Protein 9JT3 (pdb70)

Nearest PDB structures (foldseek):
  8stb-assembly2_A  TM=9.927E-01  e=3.692E-46  Streptomyces sp.
  8stb-assembly1_B  TM=9.778E-01  e=1.631E-45  Streptomyces sp.
  8epy-assembly1_A  TM=8.719E-01  e=6.332E-34  Streptomyces sp.
  3oxh-assembly1_A  TM=8.863E-01  e=4.080E-23  Mycobacterium tuberculosis
  2r6u-assembly2_B  TM=7.752E-01  e=1.319E-06  Rhodococcus jostii RHA1

B-factor: mean 39.26, std 12.51, range [21.03, 89.47]

Solvent-accessible surface area: 18782 Å² total; per-residue (Å²): 100,60,60,2,41,1,34,78,0,34,0,61,4,74,89,55,39,56,8,16,122,14,1,33,68,22,11,46,4,84,112,103,64,122,22,44,2,83,28,158,63,101,97,10,0,13,0,7,42,6,50,80,102,52,19,43,24,48,1,3,12,26,4,32,0,6,12,106,71,0,75,55,9,14,67,30,0,79,154,63,51,15,50,31,75,15,5,36,24,96,51,158,88,100,4,56,18,0,41,0,4,7,50,55,53,22,70,4,2,0,44,28,54,155,103,12,103,16,91,0,0,6,12,26,0,1,0,1,0,53,33,32,83,80,0,0,66,3,0,75,44,33,19,28,86,111,13,32,131,86,205,9,14,28,57,110,20,43,151,109,24,28,52,7,12,5,0,0,0,37,3,101,86,78,9,19,78,40,0,76,177,79,46,6,64,64,80,46,125,37,125,13,134,57,18,40,0,0,0,0,23,5,72,48,28,4,8,0,1,0,0,4,97,102,60,62,2,39,1,43,72,0,28,0,56,8,72,84,44,44,53,8,34,139,18,0,39,66,20,12,38,3,109,100,108,105,114,21,36,0,106,17,121,83,120,102,11,0,9,0,2,66,25,38,177,30,44,17,26,26,39,2,2,10,31,5,42,0,6,12,108,54,0,65,65,10,15,63,30,0,77,150,62,49,16,42,38,17,32,31,36,81,78,54,153,83,110,0,60,30,1,32,0,3,6,46,58,51,22,134,5,3,0,42,47,47,106,195,118,25,115,21,71,0,2,5,17,23,0,2,0,2,1,67,41,28,77,75,0,0,57,2,0,101,44,34,26,35,85,106,15,28,136,88,124,6,12,33,44,150,24,45,152,110,34,38,36,1,10,9,0,0,0,57,2,94,85,73,14,16,87,42,1,79,170,69,49,6,64,64,79,72,126,34,119,14,126,80,22,43,0,0,0,1,23,5,77,52,27,11,20,0,2,0,8,4,100

InterPro domains:
  IPR004360 Glyoxalase/fosfomycin resistance/dioxygenase domain [PF00903] (15-122)
  IPR029068 Glyoxalase/Bleomycin resistance protein/Dihydroxybiphenyl dioxygenase [G3DSA:3.10.180.10] (8-130)
  IPR029068 Glyoxalase/Bleomycin resistance protein/Dihydroxybiphenyl dioxygenase [G3DSA:3.10.180.10] (138-241)
  IPR029068 Glyoxalase/Bleomycin resistance protein/Dihydroxybiphenyl dioxygenase [SSF54593] (14-132)
  IPR037523 Vicinal oxygen chelate (VOC), core domain [PS51819] (12-127)
  IPR052164 Anthracycline and Secondary Metabolite Biosynthesis Protein [PTHR33993] (8-130)

Structure (mmCIF, N/CA/C/O backbone):
data_9JT3
#
_entry.id   9JT3
#
_cell.length_a   75.883
_cell.length_b   75.883
_cell.length_c   166.115
_cell.angle_alpha   90.00
_cell.angle_beta   90.00
_cell.angle_gamma   90.00
#
_symmetry.space_group_name_H-M   'P 43 21 2'
#
loop_
_entity.id
_entity.type
_entity.pdbx_description
1 polymer Glyoxalase
2 non-polymer GLYCEROL
3 water water
#
loop_
_atom_site.group_PDB
_atom_site.id
_atom_site.type_symbol
_atom_site.label_atom_id
_atom_site.label_alt_id
_atom_site.label_comp_id
_atom_site.label_asym_id
_atom_site.label_entity_id
_atom_site.label_seq_id
_atom_site.pdbx_PDB_ins_code
_atom_site.Cartn_x
_atom_site.Cartn_y
_atom_site.Cartn_z
_atom_site.occupancy
_atom_site.B_iso_or_equiv
_atom_site.auth_seq_id
_atom_site.auth_comp_id
_atom_site.auth_asym_id
_atom_site.auth_atom_id
_atom_site.pdbx_PDB_model_num
ATOM 1 N N . PRO A 1 28 ? 13.244 -22.799 -22.632 1.00 59.23 8 PRO A N 1
ATOM 2 C CA . PRO A 1 28 ? 14.262 -22.897 -23.687 1.00 57.80 8 PRO A CA 1
ATOM 3 C C . PRO A 1 28 ? 14.855 -24.301 -23.829 1.00 51.23 8 PRO A C 1
ATOM 4 O O . PRO A 1 28 ? 14.399 -25.220 -23.160 1.00 54.08 8 PRO A O 1
ATOM 8 N N . ALA A 1 29 ? 15.847 -24.456 -24.708 1.00 53.95 9 ALA A N 1
ATOM 9 C CA . ALA A 1 29 ? 16.499 -25.733 -24.958 1.00 52.78 9 ALA A CA 1
ATOM 10 C C . ALA A 1 29 ? 17.446 -26.098 -23.811 1.00 47.98 9 ALA A C 1
ATOM 11 O O . ALA A 1 29 ? 17.987 -25.217 -23.139 1.00 41.73 9 ALA A O 1
ATOM 13 N N . PRO A 1 30 ? 17.647 -27.392 -23.556 1.00 48.26 10 PRO A N 1
ATOM 14 C CA . PRO A 1 30 ? 18.557 -27.790 -22.476 1.00 43.05 10 PRO A CA 1
ATOM 15 C C . PRO A 1 30 ? 19.970 -27.282 -22.721 1.00 39.84 10 PRO A C 1
ATOM 16 O O . PRO A 1 30 ? 20.501 -27.373 -23.828 1.00 41.58 10 PRO A O 1
ATOM 20 N N . GLY A 1 31 ? 20.578 -26.733 -21.675 1.00 34.59 11 GLY A N 1
ATOM 21 C CA . GLY A 1 31 ? 21.897 -26.145 -21.805 1.00 35.80 11 GLY A CA 1
ATOM 22 C C . GLY A 1 31 ? 21.910 -24.692 -22.234 1.00 34.23 11 GLY A C 1
ATOM 23 O O . GLY A 1 31 ? 22.994 -24.099 -22.325 1.00 35.05 11 GLY A O 1
ATOM 24 N N . GLU A 1 32 ? 20.742 -24.089 -22.485 1.00 35.96 12 GLU A N 1
ATOM 25 C CA . GLU A 1 32 ? 20.700 -22.692 -22.922 1.00 36.19 12 GLU A CA 1
ATOM 26 C C . GLU A 1 32 ? 20.983 -21.770 -21.739 1.00 32.13 12 GLU A C 1
ATOM 27 O O . GLU A 1 32 ? 20.362 -21.928 -20.681 1.00 31.14 12 GLU A O 1
ATOM 33 N N . PRO A 1 33 ? 21.922 -20.828 -21.860 1.00 33.92 13 PRO A N 1
ATOM 34 C CA . PRO A 1 33 ? 22.089 -19.823 -20.801 1.00 34.61 13 PRO A CA 1
ATOM 35 C C . PRO A 1 33 ? 20.769 -19.105 -20.557 1.00 33.80 13 PRO A C 1
ATOM 36 O O . PRO A 1 33 ? 20.101 -18.663 -21.494 1.00 36.70 13 PRO A O 1
ATOM 40 N N . THR A 1 34 ? 20.393 -18.988 -19.289 1.00 33.91 14 THR A N 1
ATOM 41 C CA . THR A 1 34 ? 19.027 -18.589 -18.987 1.00 35.30 14 THR A CA 1
ATOM 42 C C . THR A 1 34 ? 18.940 -17.492 -17.930 1.00 35.18 14 THR A C 1
ATOM 43 O O . THR A 1 34 ? 17.989 -16.707 -17.944 1.00 36.20 14 THR A O 1
ATOM 47 N N . TRP A 1 35 ? 19.919 -17.399 -17.030 1.00 35.30 15 TRP A N 1
ATOM 48 C CA . TRP A 1 35 ? 19.886 -16.372 -15.992 1.00 35.68 15 TRP A CA 1
ATOM 49 C C . TRP A 1 35 ? 21.275 -16.228 -15.372 1.00 35.40 15 TRP A C 1
ATOM 50 O O . TRP A 1 35 ? 22.032 -17.194 -15.302 1.00 32.45 15 TRP A O 1
ATOM 61 N N . VAL A 1 36 ? 21.602 -15.010 -14.924 1.00 35.31 16 VAL A N 1
ATOM 62 C CA . VAL A 1 36 ? 22.829 -14.756 -14.176 1.00 32.12 16 VAL A CA 1
ATOM 63 C C . VAL A 1 36 ? 22.509 -13.870 -12.981 1.00 35.57 16 VAL A C 1
ATOM 64 O O . VAL A 1 36 ? 21.616 -13.019 -13.033 1.00 34.46 16 VAL A O 1
ATOM 68 N N . ASP A 1 37 ? 23.246 -14.073 -11.893 1.00 33.36 17 ASP A N 1
ATOM 69 C CA . ASP A 1 37 ? 23.098 -13.195 -10.747 1.00 36.58 17 ASP A CA 1
ATOM 70 C C . ASP A 1 37 ? 24.443 -13.014 -10.056 1.00 36.36 17 ASP A C 1
ATOM 71 O O . ASP A 1 37 ? 25.326 -13.878 -10.124 1.00 33.76 17 ASP A O 1
ATOM 76 N N . LEU A 1 38 ? 24.574 -11.877 -9.382 1.00 31.93 18 LEU A N 1
ATOM 77 C CA . LEU A 1 38 ? 25.813 -11.461 -8.746 1.00 32.45 18 LEU A CA 1
ATOM 78 C C . LEU A 1 38 ? 25.608 -11.387 -7.245 1.00 35.69 18 LEU A C 1
ATOM 79 O O . LEU A 1 38 ? 24.690 -10.715 -6.772 1.00 35.36 18 LEU A O 1
ATOM 84 N N . LEU A 1 39 ? 26.473 -12.062 -6.509 1.00 36.76 19 LEU A N 1
ATOM 85 C CA . LEU A 1 39 ? 26.564 -11.946 -5.061 1.00 41.21 19 LEU A CA 1
ATOM 86 C C . LEU A 1 39 ? 27.825 -11.159 -4.736 1.00 45.25 19 LEU A C 1
ATOM 87 O O . LEU A 1 39 ? 28.921 -11.564 -5.131 1.00 42.40 19 LEU A O 1
ATOM 92 N N . THR A 1 40 ? 27.675 -10.040 -4.030 1.00 45.38 20 THR A N 1
ATOM 93 C CA . THR A 1 40 ? 28.810 -9.166 -3.769 1.00 50.51 20 THR A CA 1
ATOM 94 C C . THR A 1 40 ? 28.678 -8.544 -2.389 1.00 55.27 20 THR A C 1
ATOM 95 O O . THR A 1 40 ? 27.558 -8.255 -1.946 1.00 54.90 20 THR A O 1
ATOM 99 N N . PRO A 1 41 ? 29.799 -8.317 -1.688 1.00 57.93 21 PRO A N 1
ATOM 100 C CA . PRO A 1 41 ? 29.720 -7.689 -0.360 1.00 58.66 21 PRO A CA 1
ATOM 101 C C . PRO A 1 41 ? 29.407 -6.206 -0.407 1.00 60.86 21 PRO A C 1
ATOM 102 O O . PRO A 1 41 ? 28.958 -5.653 0.605 1.00 64.65 21 PRO A O 1
ATOM 106 N N . ASP A 1 42 ? 29.627 -5.538 -1.534 1.00 58.04 22 ASP A N 1
ATOM 107 C CA . ASP A 1 42 ? 29.340 -4.112 -1.650 1.00 58.59 22 ASP A CA 1
ATOM 108 C C . ASP A 1 42 ? 28.330 -3.929 -2.768 1.00 56.57 22 ASP A C 1
ATOM 109 O O . ASP A 1 42 ? 28.685 -3.571 -3.894 1.00 53.81 22 ASP A O 1
ATOM 114 N N . ARG A 1 43 ? 27.059 -4.169 -2.445 1.00 57.47 23 ARG A N 1
ATOM 115 C CA . ARG A 1 43 ? 26.017 -4.094 -3.452 1.00 53.55 23 ARG A CA 1
ATOM 116 C C . ARG A 1 43 ? 26.030 -2.727 -4.115 1.00 54.10 23 ARG A C 1
ATOM 117 O O . ARG A 1 43 ? 26.383 -2.626 -5.291 1.00 55.20 23 ARG A O 1
ATOM 125 N N . GLY A 1 44 ? 25.667 -1.677 -3.375 1.00 56.90 24 GLY A N 1
ATOM 126 C CA . GLY A 1 44 ? 25.592 -0.323 -3.902 1.00 56.29 24 GLY A CA 1
ATOM 127 C C . GLY A 1 44 ? 26.706 0.074 -4.858 1.00 55.54 24 GLY A C 1
ATOM 128 O O . GLY A 1 44 ? 26.437 0.637 -5.923 1.00 54.22 24 GLY A O 1
ATOM 129 N N . ALA A 1 45 ? 27.957 -0.229 -4.490 1.00 53.82 25 ALA A N 1
ATOM 130 C CA . ALA A 1 45 ? 29.091 0.031 -5.376 1.00 53.85 25 ALA A CA 1
ATOM 131 C C . ALA A 1 45 ? 28.946 -0.703 -6.703 1.00 53.20 25 ALA A C 1
ATOM 132 O O . ALA A 1 45 ? 29.258 -0.148 -7.768 1.00 49.74 25 ALA A O 1
ATOM 134 N N . ALA A 1 46 ? 28.481 -1.959 -6.658 1.00 50.09 26 ALA A N 1
ATOM 135 C CA . ALA A 1 46 ? 28.275 -2.717 -7.887 1.00 47.17 26 ALA A CA 1
ATOM 136 C C . ALA A 1 46 ? 27.192 -2.087 -8.753 1.00 46.00 26 ALA A C 1
ATOM 137 O O . ALA A 1 46 ? 27.330 -2.037 -9.980 1.00 43.35 26 ALA A O 1
ATOM 139 N N . LEU A 1 47 ? 26.105 -1.598 -8.137 1.00 49.72 27 LEU A N 1
ATOM 140 C CA . LEU A 1 47 ? 25.039 -0.963 -8.914 1.00 48.39 27 LEU A CA 1
ATOM 141 C C . LEU A 1 47 ? 25.541 0.275 -9.652 1.00 47.84 27 LEU A C 1
ATOM 142 O O . LEU A 1 47 ? 25.179 0.496 -10.815 1.00 46.51 27 LEU A O 1
ATOM 147 N N . GLN A 1 48 ? 26.383 1.088 -9.008 1.00 49.52 28 GLN A N 1
ATOM 148 C CA . GLN A 1 48 ? 26.966 2.235 -9.707 1.00 52.98 28 GLN A CA 1
ATOM 149 C C . GLN A 1 48 ? 27.804 1.782 -10.894 1.00 47.24 28 GLN A C 1
ATOM 150 O O . GLN A 1 48 ? 27.679 2.322 -12.001 1.00 47.81 28 GLN A O 1
ATOM 156 N N . PHE A 1 49 ? 28.671 0.791 -10.674 1.00 46.07 29 PHE A N 1
ATOM 157 C CA . PHE A 1 49 ? 29.589 0.336 -11.714 1.00 41.37 29 PHE A CA 1
ATOM 158 C C . PHE A 1 49 ? 28.831 -0.155 -12.940 1.00 42.07 29 PHE A C 1
ATOM 159 O O . PHE A 1 49 ? 29.031 0.346 -14.053 1.00 39.88 29 PHE A O 1
ATOM 167 N N . TYR A 1 50 ? 27.936 -1.133 -12.751 1.00 40.02 30 TYR A N 1
ATOM 168 C CA . TYR A 1 50 ? 27.243 -1.731 -13.885 1.00 38.60 30 TYR A CA 1
ATOM 169 C C . TYR A 1 50 ? 26.269 -0.751 -14.534 1.00 41.50 30 TYR A C 1
ATOM 170 O O . TYR A 1 50 ? 26.081 -0.776 -15.756 1.00 40.40 30 TYR A O 1
ATOM 179 N N . SER A 1 51 ? 25.638 0.120 -13.747 1.00 43.07 31 SER A N 1
ATOM 180 C CA . SER A 1 51 ? 24.805 1.150 -14.358 1.00 45.60 31 SER A CA 1
ATOM 181 C C . SER A 1 51 ? 25.656 2.107 -15.187 1.00 43.55 31 SER A C 1
ATOM 182 O O . SER A 1 51 ? 25.286 2.470 -16.309 1.00 44.70 31 SER A O 1
ATOM 185 N N . ALA A 1 52 ? 26.809 2.520 -14.651 1.00 45.75 32 ALA A N 1
ATOM 186 C CA . ALA A 1 52 ? 27.742 3.335 -15.431 1.00 46.08 32 ALA A CA 1
ATOM 187 C C . ALA A 1 52 ? 28.155 2.619 -16.709 1.00 45.04 32 ALA A C 1
ATOM 188 O O . ALA A 1 52 ? 28.147 3.201 -17.799 1.00 44.24 32 ALA A O 1
ATOM 190 N N . LEU A 1 53 ? 28.503 1.338 -16.595 1.00 41.81 33 LEU A N 1
ATOM 191 C CA . LEU A 1 53 ? 29.081 0.637 -17.732 1.00 40.45 33 LEU A CA 1
ATOM 192 C C . LEU A 1 53 ? 28.016 0.173 -18.721 1.00 39.29 33 LEU A C 1
ATOM 193 O O . LEU A 1 53 ? 28.224 0.246 -19.936 1.00 38.99 33 LEU A O 1
ATOM 198 N N . PHE A 1 54 ? 26.870 -0.305 -18.230 1.00 37.82 34 PHE A N 1
ATOM 199 C CA . PHE A 1 54 ? 25.877 -0.916 -19.104 1.00 40.17 34 PHE A CA 1
ATOM 200 C C . PHE A 1 54 ? 24.588 -0.121 -19.249 1.00 41.51 34 PHE A C 1
ATOM 201 O O . PHE A 1 54 ? 23.848 -0.360 -20.210 1.00 38.59 34 PHE A O 1
ATOM 209 N N . GLY A 1 55 ? 24.295 0.796 -18.329 1.00 40.75 35 GLY A N 1
ATOM 210 C CA . GLY A 1 55 ? 23.049 1.526 -18.360 1.00 45.70 35 GLY A CA 1
ATOM 211 C C . GLY A 1 55 ? 21.922 0.908 -17.553 1.00 47.92 35 GLY A C 1
ATOM 212 O O . GLY A 1 55 ? 20.849 1.518 -17.447 1.00 49.29 35 GLY A O 1
ATOM 213 N N . TRP A 1 56 ? 22.130 -0.266 -16.967 1.00 46.20 36 TRP A N 1
ATOM 214 C CA . TRP A 1 56 ? 21.079 -0.929 -16.204 1.00 47.64 36 TRP A CA 1
ATOM 215 C C . TRP A 1 56 ? 20.399 0.035 -15.242 1.00 51.81 36 TRP A C 1
ATOM 216 O O . TRP A 1 56 ? 21.061 0.712 -14.447 1.00 53.02 36 TRP A O 1
ATOM 227 N N . GLU A 1 57 ? 19.078 0.127 -15.337 1.00 48.85 37 GLU A N 1
ATOM 228 C CA . GLU A 1 57 ? 18.308 0.851 -14.339 1.00 53.19 37 GLU A CA 1
ATOM 229 C C . GLU A 1 57 ? 17.978 -0.096 -13.189 1.00 53.55 37 GLU A C 1
ATOM 230 O O . GLU A 1 57 ? 17.725 -1.287 -13.399 1.00 53.95 37 GLU A O 1
ATOM 236 N N . PHE A 1 58 ? 18.044 0.425 -11.970 1.00 54.99 38 PHE A N 1
ATOM 237 C CA . PHE A 1 58 ? 17.588 -0.307 -10.794 1.00 55.89 38 PHE A CA 1
ATOM 238 C C . PHE A 1 58 ? 16.658 0.612 -9.993 1.00 60.18 38 PHE A C 1
ATOM 239 O O . PHE A 1 58 ? 16.231 0.291 -8.881 1.00 58.96 38 PHE A O 1
ATOM 247 N N . SER A 1 66 ? 15.450 -5.225 0.135 1.00 82.84 46 SER A N 1
ATOM 248 C CA . SER A 1 66 ? 15.490 -6.682 0.082 1.00 80.43 46 SER A CA 1
ATOM 249 C C . SER A 1 66 ? 16.952 -7.127 -0.013 1.00 76.35 46 SER A C 1
ATOM 250 O O . SER A 1 66 ? 17.841 -6.278 -0.127 1.00 73.70 46 SER A O 1
ATOM 253 N N . PRO A 1 67 ? 17.214 -8.438 0.063 1.00 76.84 47 PRO A N 1
ATOM 254 C CA . PRO A 1 67 ? 18.596 -8.904 -0.142 1.00 75.26 47 PRO A CA 1
ATOM 255 C C . PRO A 1 67 ? 19.166 -8.545 -1.507 1.00 71.37 47 PRO A C 1
ATOM 256 O O . PRO A 1 67 ? 20.375 -8.295 -1.611 1.00 70.13 47 PRO A O 1
ATOM 260 N N . TYR A 1 68 ? 18.339 -8.496 -2.549 1.00 71.06 48 TYR A N 1
ATOM 261 C CA . TYR A 1 68 ? 18.810 -8.342 -3.917 1.00 64.11 48 TYR A CA 1
ATOM 262 C C . TYR A 1 68 ? 18.276 -7.054 -4.536 1.00 60.85 48 TYR A C 1
ATOM 263 O O . TYR A 1 68 ? 17.359 -6.415 -4.015 1.00 62.83 48 TYR A O 1
ATOM 272 N N . THR A 1 69 ? 18.858 -6.688 -5.677 1.00 55.67 49 THR A N 1
ATOM 273 C CA . THR A 1 69 ? 18.341 -5.622 -6.520 1.00 53.14 49 THR A CA 1
ATOM 274 C C . THR A 1 69 ? 18.177 -6.155 -7.932 1.00 51.79 49 THR A C 1
ATOM 275 O O . THR A 1 69 ? 19.104 -6.760 -8.482 1.00 49.29 49 THR A O 1
ATOM 279 N N . MET A 1 70 ? 17.009 -5.924 -8.516 1.00 49.70 50 MET A N 1
ATOM 280 C CA . MET A 1 70 ? 16.784 -6.287 -9.903 1.00 47.97 50 MET A CA 1
ATOM 281 C C . MET A 1 70 ? 17.324 -5.207 -10.830 1.00 50.48 50 MET A C 1
ATOM 282 O O . MET A 1 70 ? 17.156 -4.010 -10.582 1.00 50.75 50 MET A O 1
ATOM 287 N N . CYS A 1 71 ? 18.013 -5.639 -11.884 1.00 48.48 51 CYS A N 1
ATOM 288 C CA . CYS A 1 71 ? 18.591 -4.746 -12.877 1.00 45.39 51 CYS A CA 1
ATOM 289 C C . CYS A 1 71 ? 17.793 -4.858 -14.164 1.00 45.18 51 CYS A C 1
ATOM 290 O O . CYS A 1 71 ? 17.558 -5.968 -14.656 1.00 44.41 51 CYS A O 1
ATOM 293 N N . ARG A 1 72 ? 17.381 -3.715 -14.703 1.00 42.09 52 ARG A N 1
ATOM 294 C CA . ARG A 1 72 ? 16.544 -3.685 -15.888 1.00 44.04 52 ARG A CA 1
ATOM 295 C C . ARG A 1 72 ? 17.186 -2.856 -16.989 1.00 43.85 52 ARG A C 1
ATOM 296 O O . ARG A 1 72 ? 17.971 -1.941 -16.731 1.00 45.38 52 ARG A O 1
ATOM 304 N N . LEU A 1 73 ? 16.837 -3.195 -18.223 1.00 43.15 53 LEU A N 1
ATOM 305 C CA . LEU A 1 73 ? 17.240 -2.442 -19.399 1.00 45.00 53 LEU A CA 1
ATOM 306 C C . LEU A 1 73 ? 16.143 -2.601 -20.434 1.00 45.82 53 LEU A C 1
ATOM 307 O O . LEU A 1 73 ? 15.735 -3.732 -20.715 1.00 45.48 53 LEU A O 1
ATOM 312 N N . ARG A 1 74 ? 15.655 -1.479 -20.978 1.00 44.52 54 ARG A N 1
ATOM 313 C CA . ARG A 1 74 ? 14.533 -1.506 -21.914 1.00 44.99 54 ARG A CA 1
ATOM 314 C C . ARG A 1 74 ? 13.285 -2.097 -21.269 1.00 42.91 54 ARG A C 1
ATOM 315 O O . ARG A 1 74 ? 12.488 -2.767 -21.934 1.00 43.36 54 ARG A O 1
ATOM 323 N N . GLY A 1 75 ? 13.119 -1.879 -19.966 1.00 41.46 55 GLY A N 1
ATOM 324 C CA . GLY A 1 75 ? 11.972 -2.411 -19.262 1.00 44.55 55 GLY A CA 1
ATOM 325 C C . GLY A 1 75 ? 11.953 -3.913 -19.062 1.00 47.35 55 GLY A C 1
ATOM 326 O O . GLY A 1 75 ? 10.915 -4.453 -18.665 1.00 50.03 55 GLY A O 1
ATOM 327 N N . ARG A 1 76 ? 13.055 -4.610 -19.320 1.00 44.98 56 ARG A N 1
ATOM 328 C CA . ARG A 1 76 ? 13.153 -6.046 -19.085 1.00 46.00 56 ARG A CA 1
ATOM 329 C C . ARG A 1 76 ? 14.227 -6.320 -18.046 1.00 43.86 56 ARG A C 1
ATOM 330 O O . ARG A 1 76 ? 15.230 -5.607 -17.962 1.00 41.96 56 ARG A O 1
ATOM 338 N N . GLU A 1 77 ? 14.018 -7.362 -17.257 1.00 44.56 57 GLU A N 1
ATOM 339 C CA . GLU A 1 77 ? 14.985 -7.719 -16.235 1.00 44.54 57 GLU A CA 1
ATOM 340 C C . GLU A 1 77 ? 16.165 -8.442 -16.875 1.00 42.40 57 GLU A C 1
ATOM 341 O O . GLU A 1 77 ? 15.980 -9.374 -17.665 1.00 42.40 57 GLU A O 1
ATOM 347 N N . VAL A 1 78 ? 17.374 -7.983 -16.563 1.00 40.25 58 VAL A N 1
ATOM 348 C CA . VAL A 1 78 ? 18.592 -8.572 -17.102 1.00 36.26 58 VAL A CA 1
ATOM 349 C C . VAL A 1 78 ? 19.206 -9.570 -16.135 1.00 36.34 58 VAL A C 1
ATOM 350 O O . VAL A 1 78 ? 19.682 -10.621 -16.555 1.00 35.62 58 VAL A O 1
ATOM 354 N N . CYS A 1 79 ? 19.225 -9.241 -14.850 1.00 34.24 59 CYS A N 1
ATOM 355 C CA . CYS A 1 79 ? 19.971 -10.003 -13.858 1.00 36.01 59 CYS A CA 1
ATOM 356 C C . CYS A 1 79 ? 19.604 -9.438 -12.496 1.00 37.55 59 CYS A C 1
ATOM 357 O O . CYS A 1 79 ? 18.823 -8.491 -12.389 1.00 38.04 59 CYS A O 1
ATOM 360 N N . SER A 1 80 ? 20.197 -10.008 -11.458 1.00 37.12 60 SER A N 1
ATOM 361 C CA . SER A 1 80 ? 19.997 -9.552 -10.093 1.00 39.87 60 SER A CA 1
ATOM 362 C C . SER A 1 80 ? 21.343 -9.427 -9.394 1.00 40.24 60 SER A C 1
ATOM 363 O O . SER A 1 80 ? 22.298 -10.147 -9.704 1.00 37.97 60 SER A O 1
ATOM 366 N N . ILE A 1 81 ? 21.402 -8.504 -8.441 1.00 40.65 61 ILE A N 1
ATOM 367 C CA . ILE A 1 81 ? 22.580 -8.264 -7.615 1.00 42.55 61 ILE A CA 1
ATOM 368 C C . ILE A 1 81 ? 22.145 -8.337 -6.158 1.00 48.47 61 ILE A C 1
ATOM 369 O O . ILE A 1 81 ? 21.266 -7.578 -5.734 1.00 50.68 61 ILE A O 1
ATOM 374 N N . GLY A 1 82 ? 22.751 -9.255 -5.397 1.00 46.94 62 GLY A N 1
ATOM 375 C CA . GLY A 1 82 ? 22.389 -9.481 -4.017 1.00 51.37 62 GLY A CA 1
ATOM 376 C C . GLY A 1 82 ? 23.578 -9.274 -3.092 1.00 53.60 62 GLY A C 1
ATOM 377 O O . GLY A 1 82 ? 24.735 -9.176 -3.526 1.00 51.23 62 GLY A O 1
ATOM 378 N N . ASP A 1 83 ? 23.276 -9.228 -1.800 1.00 55.44 63 ASP A N 1
ATOM 379 C CA . ASP A 1 83 ? 24.252 -8.883 -0.778 1.00 59.40 63 ASP A CA 1
ATOM 380 C C . ASP A 1 83 ? 24.911 -10.153 -0.252 1.00 61.62 63 ASP A C 1
ATOM 381 O O . ASP A 1 83 ? 24.220 -11.066 0.216 1.00 59.81 63 ASP A O 1
ATOM 386 N N . LEU A 1 84 ? 26.249 -10.197 -0.319 1.00 59.90 64 LEU A N 1
ATOM 387 C CA . LEU A 1 84 ? 26.993 -11.392 0.080 1.00 60.38 64 LEU A CA 1
ATOM 388 C C . LEU A 1 84 ? 26.827 -11.674 1.570 1.00 67.44 64 LEU A C 1
ATOM 389 O O . LEU A 1 84 ? 26.581 -12.818 1.974 1.00 67.29 64 LEU A O 1
ATOM 394 N N . GLY A 1 85 ? 26.952 -10.640 2.401 1.00 67.63 65 GLY A N 1
ATOM 395 C CA . GLY A 1 85 ? 26.829 -10.803 3.838 1.00 69.13 65 GLY A CA 1
ATOM 396 C C . GLY A 1 85 ? 25.408 -10.781 4.374 1.00 68.13 65 GLY A C 1
ATOM 397 O O . GLY A 1 85 ? 25.197 -10.505 5.560 1.00 68.10 65 GLY A O 1
ATOM 398 N N . GLU A 1 86 ? 24.422 -11.063 3.518 1.00 66.51 66 GLU A N 1
ATOM 399 C CA . GLU A 1 86 ? 23.038 -11.129 3.988 1.00 67.56 66 GLU A CA 1
ATOM 400 C C . GLU A 1 86 ? 22.824 -12.295 4.947 1.00 65.15 66 GLU A C 1
ATOM 401 O O . GLU A 1 86 ? 22.007 -12.197 5.870 1.00 64.45 66 GLU A O 1
ATOM 407 N N . ASN A 1 87 ? 23.546 -13.389 4.758 1.00 65.82 67 ASN A N 1
ATOM 408 C CA . ASN A 1 87 ? 23.434 -14.593 5.568 1.00 58.31 67 ASN A CA 1
ATOM 409 C C . ASN A 1 87 ? 24.821 -15.030 6.002 1.00 54.48 67 ASN A C 1
ATOM 410 O O . ASN A 1 87 ? 25.827 -14.512 5.507 1.00 55.42 67 ASN A O 1
ATOM 415 N N . PRO A 1 88 ? 24.922 -15.978 6.954 1.00 50.96 68 PRO A N 1
ATOM 416 C CA . PRO A 1 88 ? 26.251 -16.433 7.379 1.00 47.36 68 PRO A CA 1
ATOM 417 C C . PRO A 1 88 ? 26.799 -17.541 6.505 1.00 52.02 68 PRO A C 1
ATOM 418 O O . PRO A 1 88 ? 26.421 -17.686 5.336 1.00 47.79 68 PRO A O 1
ATOM 422 N N . GLY A 1 89 ? 27.673 -18.350 7.107 1.00 50.78 69 GLY A N 1
ATOM 423 C CA . GLY A 1 89 ? 28.229 -19.522 6.476 1.00 35.10 69 GLY A CA 1
ATOM 424 C C . GLY A 1 89 ? 29.168 -19.163 5.360 1.00 41.06 69 GLY A C 1
ATOM 425 O O . GLY A 1 89 ? 29.222 -18.007 4.904 1.00 43.97 69 GLY A O 1
ATOM 426 N N . PRO A 1 90 ? 29.944 -20.148 4.904 1.00 37.37 70 PRO A N 1
ATOM 427 C CA . PRO A 1 90 ? 30.881 -19.897 3.801 1.00 38.60 70 PRO A CA 1
ATOM 428 C C . PRO A 1 90 ? 30.113 -19.656 2.512 1.00 40.75 70 PRO A C 1
ATOM 429 O O . PRO A 1 90 ? 29.093 -20.299 2.253 1.00 39.95 70 PRO A O 1
ATOM 433 N N . ALA A 1 91 ? 30.585 -18.696 1.720 1.00 40.07 71 ALA A N 1
ATOM 434 C CA . ALA A 1 91 ? 29.867 -18.333 0.506 1.00 42.24 71 ALA A CA 1
ATOM 435 C C . ALA A 1 91 ? 30.834 -17.782 -0.532 1.00 41.87 71 ALA A C 1
ATOM 436 O O . ALA A 1 91 ? 31.705 -16.967 -0.211 1.00 40.22 71 ALA A O 1
ATOM 438 N N . LEU A 1 92 ? 30.671 -18.239 -1.771 1.00 40.30 72 LEU A N 1
ATOM 439 C CA . LEU A 1 92 ? 31.445 -17.768 -2.911 1.00 44.49 72 LEU A CA 1
ATOM 440 C C . LEU A 1 92 ? 30.642 -16.694 -3.633 1.00 46.29 72 LEU A C 1
ATOM 441 O O . LEU A 1 92 ? 29.544 -16.969 -4.128 1.00 45.77 72 LEU A O 1
ATOM 446 N N . GLY A 1 93 ? 31.178 -15.476 -3.683 1.00 44.83 73 GLY A N 1
ATOM 447 C CA . GLY A 1 93 ? 30.553 -14.397 -4.418 1.00 45.85 73 GLY A CA 1
ATOM 448 C C . GLY A 1 93 ? 30.853 -14.479 -5.905 1.00 45.62 73 GLY A C 1
ATOM 449 O O . GLY A 1 93 ? 31.317 -15.494 -6.427 1.00 46.03 73 GLY A O 1
ATOM 450 N N . GLY A 1 94 ? 30.579 -13.376 -6.596 1.00 39.57 74 GLY A N 1
ATOM 451 C CA . GLY A 1 94 ? 30.784 -13.338 -8.029 1.00 38.00 74 GLY A CA 1
ATOM 452 C C . GLY A 1 94 ? 29.529 -13.662 -8.814 1.00 34.03 74 GLY A C 1
ATOM 453 O O . GLY A 1 94 ? 28.424 -13.816 -8.273 1.00 34.21 74 GLY A O 1
ATOM 454 N N . TRP A 1 95 ? 29.712 -13.752 -10.134 1.00 28.77 75 TRP A N 1
ATOM 455 C CA . TRP A 1 95 ? 28.620 -14.013 -11.069 1.00 31.35 75 TRP A CA 1
ATOM 456 C C . TRP A 1 95 ? 28.349 -15.514 -11.183 1.00 33.03 75 TRP A C 1
ATOM 457 O O . TRP A 1 95 ? 29.272 -16.302 -11.428 1.00 28.22 75 TRP A O 1
ATOM 468 N N . SER A 1 96 ? 27.087 -15.903 -11.008 1.00 32.18 76 SER A N 1
ATOM 469 C CA . SER A 1 96 ? 26.642 -17.286 -11.155 1.00 33.62 76 SER A CA 1
ATOM 470 C C . SER A 1 96 ? 25.863 -17.415 -12.453 1.00 31.35 76 SER A C 1
ATOM 471 O O . SER A 1 96 ? 24.957 -16.622 -12.709 1.00 33.71 76 SER A O 1
ATOM 474 N N . SER A 1 97 ? 26.186 -18.420 -13.254 1.00 28.35 77 SER A N 1
ATOM 475 C CA . SER A 1 97 ? 25.458 -18.655 -14.495 1.00 30.61 77 SER A CA 1
ATOM 476 C C . SER A 1 97 ? 24.511 -19.834 -14.321 1.00 31.64 77 SER A C 1
ATOM 477 O O . SER A 1 97 ? 24.864 -20.831 -13.686 1.00 31.36 77 SER A O 1
ATOM 480 N N . TYR A 1 98 ? 23.304 -19.706 -14.881 1.00 28.96 78 TYR A N 1
ATOM 481 C CA . TYR A 1 98 ? 22.282 -20.746 -14.837 1.00 31.04 78 TYR A CA 1
ATOM 482 C C . TYR A 1 98 ? 21.963 -21.219 -16.248 1.00 33.02 78 TYR A C 1
ATOM 483 O O . TYR A 1 98 ? 21.569 -20.413 -17.101 1.00 32.04 78 TYR A O 1
ATOM 492 N N . LEU A 1 99 ? 22.086 -22.528 -16.474 1.00 28.87 79 LEU A N 1
ATOM 493 C CA . LEU A 1 99 ? 21.711 -23.156 -17.732 1.00 28.19 79 LEU A CA 1
ATOM 494 C C . LEU A 1 99 ? 20.405 -23.926 -17.550 1.00 31.12 79 LEU A C 1
ATOM 495 O O . LEU A 1 99 ? 20.112 -24.451 -16.468 1.00 29.31 79 LEU A O 1
ATOM 500 N N . SER A 1 100 ? 19.617 -23.983 -18.618 1.00 29.12 80 SER A N 1
ATOM 501 C CA . SER A 1 100 ? 18.290 -24.580 -18.548 1.00 33.49 80 SER A CA 1
ATOM 502 C C . SER A 1 100 ? 18.391 -26.099 -18.565 1.00 33.36 80 SER A C 1
ATOM 503 O O . SER A 1 100 ? 19.251 -26.667 -19.244 1.00 30.70 80 SER A O 1
ATOM 506 N N . VAL A 1 101 ? 17.520 -26.761 -17.794 1.00 36.06 81 VAL A N 1
ATOM 507 C CA . VAL A 1 101 ? 17.365 -28.211 -17.864 1.00 34.15 81 VAL A CA 1
ATOM 508 C C . VAL A 1 101 ? 15.878 -28.521 -17.826 1.00 38.49 81 VAL A C 1
ATOM 509 O O . VAL A 1 101 ? 15.096 -27.827 -17.164 1.00 34.68 81 VAL A O 1
ATOM 513 N N . ASP A 1 102 ? 15.484 -29.579 -18.535 1.00 38.45 82 ASP A N 1
ATOM 514 C CA . ASP A 1 102 ? 14.066 -29.948 -18.521 1.00 43.43 82 ASP A CA 1
ATOM 515 C C . ASP A 1 102 ? 13.659 -30.593 -17.201 1.00 42.19 82 ASP A C 1
ATOM 516 O O . ASP A 1 102 ? 12.484 -30.515 -16.814 1.00 42.11 82 ASP A O 1
ATOM 521 N N . ASP A 1 103 ? 14.605 -31.212 -16.489 1.00 39.05 83 ASP A N 1
ATOM 522 C CA . ASP A 1 103 ? 14.281 -32.009 -15.305 1.00 39.70 83 ASP A CA 1
ATOM 523 C C . ASP A 1 103 ? 15.437 -31.896 -14.318 1.00 36.11 83 ASP A C 1
ATOM 524 O O . ASP A 1 103 ? 16.471 -32.540 -14.502 1.00 35.36 83 ASP A O 1
ATOM 529 N N . ALA A 1 104 ? 15.250 -31.100 -13.262 1.00 36.08 84 ALA A N 1
ATOM 530 C CA . ALA A 1 104 ? 16.318 -30.902 -12.287 1.00 35.05 84 ALA A CA 1
ATOM 531 C C . ALA A 1 104 ? 16.662 -32.197 -11.557 1.00 35.29 84 ALA A C 1
ATOM 532 O O . ALA A 1 104 ? 17.839 -32.462 -11.280 1.00 32.51 84 ALA A O 1
ATOM 534 N N . ASP A 1 105 ? 15.653 -33.012 -11.224 1.00 38.01 85 ASP A N 1
ATOM 535 C CA . ASP A 1 105 ? 15.926 -34.262 -10.514 1.00 37.53 85 ASP A CA 1
ATOM 536 C C . ASP A 1 105 ? 16.749 -35.220 -11.369 1.00 36.98 85 ASP A C 1
ATOM 537 O O . ASP A 1 105 ? 17.675 -35.873 -10.862 1.00 38.32 85 ASP A O 1
ATOM 542 N N . ALA A 1 106 ? 16.411 -35.335 -12.660 1.00 33.30 86 ALA A N 1
ATOM 543 C CA . ALA A 1 106 ? 17.172 -36.191 -13.568 1.00 35.19 86 ALA A CA 1
ATOM 544 C C . ALA A 1 106 ? 18.606 -35.690 -13.741 1.00 33.92 86 ALA A C 1
ATOM 545 O O . ALA A 1 106 ? 19.554 -36.481 -13.753 1.00 33.32 86 ALA A O 1
ATOM 547 N N . ALA A 1 107 ? 18.781 -34.376 -13.904 1.00 33.02 87 ALA A N 1
ATOM 548 C CA . ALA A 1 107 ? 20.124 -33.810 -13.995 1.00 31.60 87 ALA A CA 1
ATOM 549 C C . ALA A 1 107 ? 20.930 -34.133 -12.747 1.00 31.52 87 ALA A C 1
ATOM 550 O O . ALA A 1 107 ? 22.097 -34.537 -12.831 1.00 34.49 87 ALA A O 1
ATOM 552 N N . ALA A 1 108 ? 20.315 -33.965 -11.573 1.00 30.74 88 ALA A N 1
ATOM 553 C CA . ALA A 1 108 ? 21.004 -34.263 -10.323 1.00 32.98 88 ALA A CA 1
ATOM 554 C C . ALA A 1 108 ? 21.484 -35.712 -10.284 1.00 35.13 88 ALA A C 1
ATOM 555 O O . ALA A 1 108 ? 22.573 -36.002 -9.772 1.00 35.75 88 ALA A O 1
ATOM 557 N N . ALA A 1 109 ? 20.688 -36.641 -10.821 1.00 39.12 89 ALA A N 1
ATOM 558 C CA . ALA A 1 109 ? 21.134 -38.027 -10.872 1.00 39.56 89 ALA A CA 1
ATOM 559 C C . ALA A 1 109 ? 22.260 -38.208 -11.884 1.00 38.80 89 ALA A C 1
ATOM 560 O O . ALA A 1 109 ? 23.145 -39.048 -11.684 1.00 41.95 89 ALA A O 1
ATOM 562 N N . ALA A 1 110 ? 22.253 -37.420 -12.961 1.00 34.27 90 ALA A N 1
ATOM 563 C CA . ALA A 1 110 ? 23.245 -37.571 -14.018 1.00 34.97 90 ALA A CA 1
ATOM 564 C C . ALA A 1 110 ? 24.615 -37.034 -13.609 1.00 34.70 90 ALA A C 1
ATOM 565 O O . ALA A 1 110 ? 25.642 -37.561 -14.051 1.00 32.23 90 ALA A O 1
ATOM 567 N N . VAL A 1 111 ? 24.650 -35.995 -12.776 1.00 30.41 91 VAL A N 1
ATOM 568 C CA . VAL A 1 111 ? 25.908 -35.284 -12.522 1.00 30.65 91 VAL A CA 1
ATOM 569 C C . VAL A 1 111 ? 26.991 -36.200 -11.951 1.00 32.80 91 VAL A C 1
ATOM 570 O O . VAL A 1 111 ? 28.106 -36.213 -12.495 1.00 27.71 91 VAL A O 1
ATOM 574 N N . PRO A 1 112 ? 26.751 -36.961 -10.869 1.00 34.31 92 PRO A N 1
ATOM 575 C CA . PRO A 1 112 ? 27.825 -37.846 -10.379 1.00 34.44 92 PRO A CA 1
ATOM 576 C C . PRO A 1 112 ? 28.222 -38.913 -11.377 1.00 36.02 92 PRO A C 1
ATOM 577 O O . PRO A 1 112 ? 29.408 -39.262 -11.461 1.00 34.63 92 PRO A O 1
ATOM 581 N N . GLU A 1 113 ? 27.267 -39.416 -12.159 1.00 36.04 93 GLU A N 1
ATOM 582 C CA . GLU A 1 113 ? 27.547 -40.477 -13.120 1.00 39.02 93 GLU A CA 1
ATOM 583 C C . GLU A 1 113 ? 28.460 -40.002 -14.234 1.00 39.86 93 GLU A C 1
ATOM 584 O O . GLU A 1 113 ? 29.128 -40.816 -14.884 1.00 38.01 93 GLU A O 1
ATOM 590 N N . LEU A 1 114 ? 28.470 -38.698 -14.492 1.00 34.51 94 LEU A N 1
ATOM 591 C CA . LEU A 1 114 ? 29.251 -38.108 -15.563 1.00 33.48 94 LEU A CA 1
ATOM 592 C C . LEU A 1 114 ? 30.548 -37.487 -15.062 1.00 33.35 94 LEU A C 1
ATOM 593 O O . LEU A 1 114 ? 31.236 -36.815 -15.835 1.00 30.58 94 LEU A O 1
ATOM 598 N N . GLY A 1 115 ? 30.890 -37.689 -13.792 1.00 31.61 95 GLY A N 1
ATOM 599 C CA . GLY A 1 115 ? 32.159 -37.243 -13.257 1.00 29.45 95 GLY A CA 1
ATOM 600 C C . GLY A 1 115 ? 32.145 -35.916 -12.538 1.00 31.00 95 GLY A C 1
ATOM 601 O O . GLY A 1 115 ? 33.218 -35.406 -12.198 1.00 25.93 95 GLY A O 1
ATOM 602 N N . GLY A 1 116 ? 30.978 -35.316 -12.322 1.00 27.24 96 GLY A N 1
ATOM 603 C CA . GLY A 1 116 ? 30.869 -34.096 -11.546 1.00 28.12 96 GLY A CA 1
ATOM 604 C C . GLY A 1 116 ? 30.291 -34.360 -10.171 1.00 29.37 96 GLY A C 1
ATOM 605 O O . GLY A 1 116 ? 30.206 -35.501 -9.712 1.00 29.67 96 GLY A O 1
ATOM 606 N N . ALA A 1 117 ? 29.852 -33.290 -9.517 1.00 29.86 97 ALA A N 1
ATOM 607 C CA . ALA A 1 117 ? 29.332 -33.376 -8.158 1.00 30.86 97 ALA A CA 1
ATOM 608 C C . ALA A 1 117 ? 28.147 -32.438 -7.996 1.00 30.97 97 ALA A C 1
ATOM 609 O O . ALA A 1 117 ? 28.128 -31.356 -8.580 1.00 27.27 97 ALA A O 1
ATOM 611 N N . VAL A 1 118 ? 27.160 -32.853 -7.207 1.00 29.84 98 VAL A N 1
ATOM 612 C CA . VAL A 1 118 ? 26.057 -31.963 -6.857 1.00 28.77 98 VAL A CA 1
ATOM 613 C C . VAL A 1 118 ? 26.474 -31.140 -5.644 1.00 30.58 98 VAL A C 1
ATOM 614 O O . VAL A 1 118 ? 26.827 -31.697 -4.599 1.00 29.47 98 VAL A O 1
ATOM 618 N N . LEU A 1 119 ? 26.458 -29.810 -5.785 1.00 29.78 99 LEU A N 1
ATOM 619 C CA . LEU A 1 119 ? 26.878 -28.911 -4.709 1.00 30.69 99 LEU A CA 1
ATOM 620 C C . LEU A 1 119 ? 25.714 -28.378 -3.876 1.00 33.46 99 LEU A C 1
ATOM 621 O O . LEU A 1 119 ? 25.922 -27.991 -2.720 1.00 30.48 99 LEU A O 1
ATOM 626 N N . LEU A 1 120 ? 24.506 -28.360 -4.429 1.00 31.51 100 LEU A N 1
ATOM 627 C CA . LEU A 1 120 ? 23.337 -27.853 -3.726 1.00 35.28 100 LEU A CA 1
ATOM 628 C C . LEU A 1 120 ? 22.101 -28.252 -4.508 1.00 34.02 100 LEU A C 1
ATOM 629 O O . LEU A 1 120 ? 22.102 -28.214 -5.741 1.00 33.56 100 LEU A O 1
ATOM 634 N N . GLY A 1 121 ? 21.053 -28.630 -3.793 1.00 37.76 101 GLY A N 1
ATOM 635 C CA . GLY A 1 121 ? 19.813 -28.978 -4.436 1.00 36.17 101 GLY A CA 1
ATOM 636 C C . GLY A 1 121 ? 19.749 -30.443 -4.800 1.00 36.45 101 GLY A C 1
ATOM 637 O O . GLY A 1 121 ? 20.603 -31.239 -4.396 1.00 39.40 101 GLY A O 1
ATOM 638 N N . PRO A 1 122 ? 18.739 -30.836 -5.589 1.00 34.18 102 PRO A N 1
ATOM 639 C CA . PRO A 1 122 ? 17.682 -30.007 -6.198 1.00 36.52 102 PRO A CA 1
ATOM 640 C C . PRO A 1 122 ? 16.747 -29.415 -5.147 1.00 38.74 102 PRO A C 1
ATOM 641 O O . PRO A 1 122 ? 16.406 -30.081 -4.175 1.00 38.49 102 PRO A O 1
ATOM 645 N N . ILE A 1 123 ? 16.350 -28.154 -5.303 1.00 40.22 103 ILE A N 1
ATOM 646 C CA . ILE A 1 123 ? 15.462 -27.480 -4.363 1.00 41.92 103 ILE A CA 1
ATOM 647 C C . ILE A 1 123 ? 14.467 -26.642 -5.150 1.00 42.51 103 ILE A C 1
ATOM 648 O O . ILE A 1 123 ? 14.766 -26.142 -6.238 1.00 41.40 103 ILE A O 1
ATOM 653 N N . ASP A 1 124 ? 13.276 -26.473 -4.586 1.00 44.57 104 ASP A N 1
ATOM 654 C CA . ASP A 1 124 ? 12.294 -25.597 -5.201 1.00 44.48 104 ASP A CA 1
ATOM 655 C C . ASP A 1 124 ? 12.573 -24.159 -4.806 1.00 44.43 104 ASP A C 1
ATOM 656 O O . ASP A 1 124 ? 12.896 -23.869 -3.650 1.00 42.67 104 ASP A O 1
ATOM 661 N N . ILE A 1 125 ? 12.445 -23.257 -5.769 1.00 42.68 105 ILE A N 1
ATOM 662 C CA . ILE A 1 125 ? 12.573 -21.825 -5.527 1.00 47.07 105 ILE A CA 1
ATOM 663 C C . ILE A 1 125 ? 11.174 -21.235 -5.662 1.00 53.73 105 ILE A C 1
ATOM 664 O O . ILE A 1 125 ? 10.715 -20.941 -6.774 1.00 53.92 105 ILE A O 1
ATOM 669 N N . LEU A 1 126 ? 10.491 -21.071 -4.527 1.00 58.30 106 LEU A N 1
ATOM 670 C CA . LEU A 1 126 ? 9.094 -20.645 -4.497 1.00 61.23 106 LEU A CA 1
ATOM 671 C C . LEU A 1 126 ? 8.261 -21.509 -5.431 1.00 60.33 106 LEU A C 1
ATOM 672 O O . LEU A 1 126 ? 8.160 -22.726 -5.241 1.00 59.36 106 LEU A O 1
ATOM 677 N N . ALA A 1 127 ? 7.661 -20.877 -6.440 1.00 60.47 107 ALA A N 1
ATOM 678 C CA . ALA A 1 127 ? 7.043 -21.577 -7.555 1.00 61.80 107 ALA A CA 1
ATOM 679 C C . ALA A 1 127 ? 7.710 -21.246 -8.886 1.00 59.89 107 ALA A C 1
ATOM 680 O O . ALA A 1 127 ? 7.225 -21.695 -9.934 1.00 59.87 107 ALA A O 1
ATOM 682 N N . GLN A 1 128 ? 8.802 -20.474 -8.871 1.00 59.47 108 GLN A N 1
ATOM 683 C CA . GLN A 1 128 ? 9.492 -20.116 -10.107 1.00 59.13 108 GLN A CA 1
ATOM 684 C C . GLN A 1 128 ? 10.058 -21.346 -10.810 1.00 53.61 108 GLN A C 1
ATOM 685 O O . GLN A 1 128 ? 10.049 -21.424 -12.045 1.00 49.96 108 GLN A O 1
ATOM 691 N N . GLY A 1 129 ? 10.567 -22.307 -10.046 1.00 51.64 109 GLY A N 1
ATOM 692 C CA . GLY A 1 129 ? 11.096 -23.512 -10.652 1.00 47.01 109 GLY A CA 1
ATOM 693 C C . GLY A 1 129 ? 11.900 -24.323 -9.657 1.00 43.53 109 GLY A C 1
ATOM 694 O O . GLY A 1 129 ? 11.734 -24.192 -8.442 1.00 42.40 109 GLY A O 1
ATOM 695 N N . ARG A 1 130 ? 12.780 -25.157 -10.203 1.00 40.12 110 ARG A N 1
ATOM 696 C CA . ARG A 1 130 ? 13.624 -26.053 -9.431 1.00 39.24 110 ARG A CA 1
ATOM 697 C C . ARG A 1 130 ? 15.058 -25.891 -9.904 1.00 36.92 110 ARG A C 1
ATOM 698 O O . ARG A 1 130 ? 15.316 -25.816 -11.108 1.00 33.81 110 ARG A O 1
ATOM 706 N N . MET A 1 131 ? 15.990 -25.848 -8.960 1.00 36.92 111 MET A N 1
ATOM 707 C CA . MET A 1 131 ? 17.372 -25.559 -9.301 1.00 36.60 111 MET A CA 1
ATOM 708 C C . MET A 1 131 ? 18.314 -26.492 -8.561 1.00 34.85 111 MET A C 1
ATOM 709 O O . MET A 1 131 ? 17.983 -27.035 -7.502 1.00 33.08 111 MET A O 1
ATOM 714 N N . LEU A 1 132 ? 19.488 -26.687 -9.151 1.00 32.56 112 LEU A N 1
ATOM 715 C CA . LEU A 1 132 ? 20.617 -27.260 -8.437 1.00 32.27 112 LEU A CA 1
ATOM 716 C C . LEU A 1 132 ? 21.878 -26.546 -8.889 1.00 30.08 112 LEU A C 1
ATOM 717 O O . LEU A 1 132 ? 21.912 -25.905 -9.942 1.00 29.29 112 LEU A O 1
ATOM 722 N N . LEU A 1 133 ? 22.889 -26.606 -8.037 1.00 27.26 113 LEU A N 1
ATOM 723 C CA . LEU A 1 133 ? 24.229 -26.148 -8.359 1.00 31.11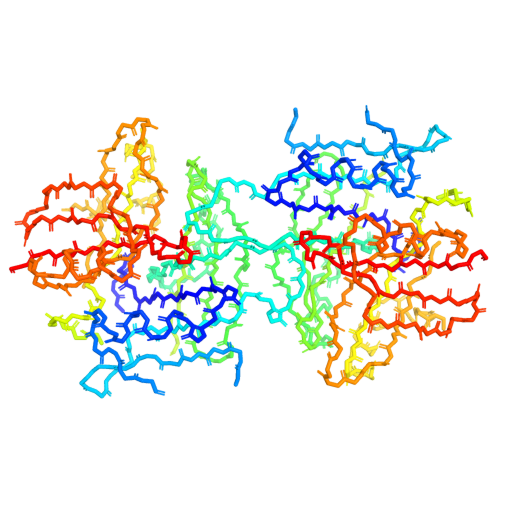 113 LEU A CA 1
ATOM 724 C C . LEU A 1 133 ? 25.103 -27.389 -8.491 1.00 28.88 113 LEU A C 1
ATOM 725 O O . LEU A 1 133 ? 24.964 -28.331 -7.702 1.00 29.12 113 LEU A O 1
ATOM 730 N N . ALA A 1 134 ? 25.956 -27.412 -9.513 1.00 26.51 114 ALA A N 1
ATOM 731 C CA . ALA A 1 134 ? 26.786 -28.568 -9.829 1.00 27.95 114 ALA A CA 1
ATOM 732 C C . ALA A 1 134 ? 28.219 -28.134 -10.093 1.00 28.77 114 ALA A C 1
ATOM 733 O O . ALA A 1 134 ? 28.478 -27.002 -10.495 1.00 25.46 114 ALA A O 1
ATOM 735 N N . GLY A 1 135 ? 29.143 -29.067 -9.897 1.00 29.76 115 GLY A N 1
ATOM 736 C CA . GLY A 1 135 ? 30.539 -28.887 -10.288 1.00 27.77 115 GLY A CA 1
ATOM 737 C C . GLY A 1 135 ? 30.877 -29.901 -11.362 1.00 29.75 115 GLY A C 1
ATOM 738 O O . GLY A 1 135 ? 30.450 -31.057 -11.289 1.00 25.82 115 GLY A O 1
ATOM 739 N N . ASP A 1 136 ? 31.600 -29.455 -12.377 1.00 28.36 116 ASP A N 1
ATOM 740 C CA . ASP A 1 136 ? 31.988 -30.318 -13.484 1.00 26.30 116 ASP A CA 1
ATOM 741 C C . ASP A 1 136 ? 33.261 -31.068 -13.089 1.00 27.54 116 ASP A C 1
ATOM 742 O O . ASP A 1 136 ? 33.774 -30.892 -11.976 1.00 25.49 116 ASP A O 1
ATOM 747 N N . PRO A 1 137 ? 33.795 -31.937 -13.974 1.00 25.62 117 PRO A N 1
ATOM 748 C CA . PRO A 1 137 ? 35.011 -32.683 -13.607 1.00 27.31 117 PRO A CA 1
ATOM 749 C C . PRO A 1 137 ? 36.175 -31.814 -13.163 1.00 28.21 117 PRO A C 1
ATOM 750 O O . PRO A 1 137 ? 36.968 -32.258 -12.327 1.00 28.12 117 PRO A O 1
ATOM 754 N N . SER A 1 138 ? 36.303 -30.591 -13.680 1.00 26.23 118 SER A N 1
ATOM 755 C CA . SER A 1 138 ? 37.400 -29.726 -13.281 1.00 28.06 118 SER A CA 1
ATOM 756 C C . SER A 1 138 ? 37.093 -28.920 -12.033 1.00 28.10 118 SER A C 1
ATOM 757 O O . SER A 1 138 ? 37.939 -28.127 -11.621 1.00 28.52 118 SER A O 1
ATOM 760 N N . GLY A 1 139 ? 35.907 -29.058 -11.453 1.00 25.29 119 GLY A N 1
ATOM 761 C CA . GLY A 1 139 ? 35.547 -28.249 -10.303 1.00 27.28 119 GLY A CA 1
ATOM 762 C C . GLY A 1 139 ? 34.835 -26.938 -10.598 1.00 30.58 119 GLY A C 1
ATOM 763 O O . GLY A 1 139 ? 34.552 -26.187 -9.653 1.00 27.72 119 GLY A O 1
ATOM 764 N N . HIS A 1 140 ? 34.556 -26.622 -11.863 1.00 26.86 120 HIS A N 1
ATOM 765 C CA . HIS A 1 140 ? 33.865 -25.380 -12.182 1.00 26.49 120 HIS A CA 1
ATOM 766 C C . HIS A 1 140 ? 32.399 -25.482 -11.770 1.00 28.67 120 HIS A C 1
ATOM 767 O O . HIS A 1 140 ? 31.740 -26.483 -12.050 1.00 25.21 120 HIS A O 1
ATOM 774 N N . ARG A 1 141 ? 31.888 -24.442 -11.111 1.00 25.75 121 ARG A N 1
ATOM 775 C CA . ARG A 1 141 ? 30.513 -24.442 -10.637 1.00 29.29 121 ARG A CA 1
ATOM 776 C C . ARG A 1 141 ? 29.593 -23.858 -11.695 1.00 29.24 121 ARG A C 1
ATOM 777 O O . ARG A 1 141 ? 29.914 -22.842 -12.330 1.00 25.26 121 ARG A O 1
ATOM 785 N N . VAL A 1 142 ? 28.425 -24.484 -11.860 1.00 26.39 122 VAL A N 1
ATOM 786 C CA . VAL A 1 142 ? 27.394 -23.950 -12.739 1.00 25.91 122 VAL A CA 1
ATOM 787 C C . VAL A 1 142 ? 26.034 -24.248 -12.133 1.00 29.53 122 VAL A C 1
ATOM 788 O O . VAL A 1 142 ? 25.857 -25.250 -11.431 1.00 28.64 122 VAL A O 1
ATOM 792 N N . GLY A 1 143 ? 25.077 -23.363 -12.411 1.00 29.09 123 GLY A N 1
ATOM 793 C CA . GLY A 1 143 ? 23.703 -23.530 -11.986 1.00 28.12 123 GLY A CA 1
ATOM 794 C C . GLY A 1 143 ? 22.864 -24.187 -13.066 1.00 27.76 123 GLY A C 1
ATOM 795 O O . GLY A 1 143 ? 23.083 -23.982 -14.263 1.00 24.61 123 GLY A O 1
ATOM 796 N N . LEU A 1 144 ? 21.914 -25.013 -12.630 1.00 27.23 124 LEU A N 1
ATOM 797 C CA . LEU A 1 144 ? 20.984 -25.695 -13.524 1.00 29.15 124 LEU A CA 1
ATOM 798 C C . LEU A 1 144 ? 19.568 -25.349 -13.098 1.00 32.11 124 LEU A C 1
ATOM 799 O O . LEU A 1 144 ? 19.224 -25.497 -11.922 1.00 31.66 124 LEU A O 1
ATOM 804 N N . TRP A 1 145 ? 18.743 -24.916 -14.050 1.00 30.92 125 TRP A N 1
ATOM 805 C CA . TRP A 1 145 ? 17.475 -24.271 -13.723 1.00 34.14 125 TRP A CA 1
ATOM 806 C C . TRP A 1 145 ? 16.336 -24.898 -14.512 1.00 35.96 125 TRP A C 1
ATOM 807 O O . TRP A 1 145 ? 16.349 -24.888 -15.747 1.00 34.27 125 TRP A O 1
ATOM 818 N N . GLN A 1 146 ? 15.348 -25.434 -13.800 1.00 34.43 126 GLN A N 1
ATOM 819 C CA . GLN A 1 146 ? 14.139 -25.970 -14.412 1.00 36.23 126 GLN A CA 1
ATOM 820 C C . GLN A 1 146 ? 13.040 -24.940 -14.140 1.00 40.17 126 GLN A C 1
ATOM 821 O O . GLN A 1 146 ? 12.539 -24.841 -13.019 1.00 39.14 126 GLN A O 1
ATOM 827 N N . ALA A 1 147 ? 12.674 -24.171 -15.160 1.00 41.07 127 ALA A N 1
ATOM 828 C CA . ALA A 1 147 ? 11.704 -23.093 -14.990 1.00 45.22 127 ALA A CA 1
ATOM 829 C C . ALA A 1 147 ? 10.273 -23.628 -14.950 1.00 49.47 127 ALA A C 1
ATOM 830 O O . ALA A 1 147 ? 9.910 -24.533 -15.703 1.00 47.28 127 ALA A O 1
ATOM 832 N N . LYS A 1 148 ? 9.456 -23.070 -14.059 1.00 53.92 128 LYS A N 1
ATOM 833 C CA . LYS A 1 148 ? 8.040 -23.467 -13.993 1.00 56.16 128 LYS A CA 1
ATOM 834 C C . LYS A 1 148 ? 7.088 -22.324 -14.368 1.00 57.95 128 LYS A C 1
ATOM 835 O O . LYS A 1 148 ? 7.500 -21.167 -14.504 1.00 58.15 128 LYS A O 1
ATOM 841 N N . PRO A 1 155 ? 15.310 -10.768 -21.957 1.00 71.04 135 PRO A N 1
ATOM 842 C CA . PRO A 1 155 ? 16.121 -11.576 -22.877 1.00 72.68 135 PRO A CA 1
ATOM 843 C C . PRO A 1 155 ? 16.517 -10.813 -24.146 1.00 72.71 135 PRO A C 1
ATOM 844 O O . PRO A 1 155 ? 16.612 -11.407 -25.226 1.00 74.18 135 PRO A O 1
ATOM 848 N N . ASP A 1 156 ? 16.756 -9.509 -24.004 1.00 71.32 136 ASP A N 1
ATOM 849 C CA . ASP A 1 156 ? 17.116 -8.677 -25.142 1.00 70.91 136 ASP A CA 1
ATOM 850 C C . ASP A 1 156 ? 18.460 -9.114 -25.721 1.00 72.45 136 ASP A C 1
ATOM 851 O O . ASP A 1 156 ? 19.170 -9.963 -25.170 1.00 66.80 136 ASP A O 1
ATOM 856 N N . ASP A 1 157 ? 18.810 -8.510 -26.859 1.00 70.74 137 ASP A N 1
ATOM 857 C CA . ASP A 1 157 ? 20.075 -8.824 -27.508 1.00 68.48 137 ASP A CA 1
ATOM 858 C C . ASP A 1 157 ? 20.767 -7.568 -28.025 1.00 64.68 137 ASP A C 1
ATOM 859 O O . ASP A 1 157 ? 21.425 -7.604 -29.069 1.00 64.99 137 ASP A O 1
ATOM 864 N N . GLY A 1 158 ? 20.622 -6.449 -27.316 1.00 65.23 138 GLY A N 1
ATOM 865 C CA . GLY A 1 158 ? 21.341 -5.237 -27.624 1.00 56.47 138 GLY A CA 1
ATOM 866 C C . GLY A 1 158 ? 22.437 -4.939 -26.615 1.00 48.52 138 GLY A C 1
ATOM 867 O O . GLY A 1 158 ? 22.823 -5.780 -25.798 1.00 44.59 138 GLY A O 1
AT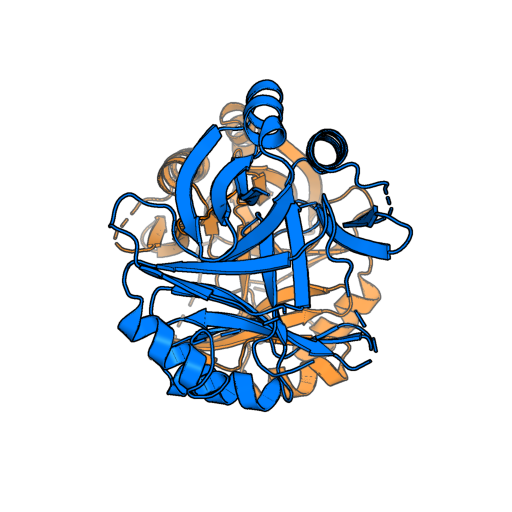OM 868 N N . ILE A 1 159 ? 22.938 -3.703 -26.690 1.00 46.81 139 ILE A N 1
ATOM 869 C CA . ILE A 1 159 ? 24.010 -3.252 -25.810 1.00 43.55 139 ILE A CA 1
ATOM 870 C C . ILE A 1 159 ? 23.558 -3.360 -24.354 1.00 42.36 139 ILE A C 1
ATOM 871 O O . ILE A 1 159 ? 22.456 -2.923 -23.985 1.00 41.58 139 ILE A O 1
ATOM 876 N N . GLY A 1 160 ? 24.403 -3.967 -23.515 1.00 38.13 140 GLY A N 1
ATOM 877 C CA . GLY A 1 160 ? 24.106 -4.132 -22.104 1.00 35.61 140 GLY A CA 1
ATOM 878 C C . GLY A 1 160 ? 23.284 -5.359 -21.751 1.00 35.99 140 GLY A C 1
ATOM 879 O O . GLY A 1 160 ? 23.061 -5.614 -20.562 1.00 35.01 140 GLY A O 1
ATOM 880 N N . ALA A 1 161 ? 22.818 -6.119 -22.737 1.00 35.34 141 ALA A N 1
ATOM 881 C CA . ALA A 1 161 ? 22.031 -7.308 -22.456 1.00 38.84 141 ALA A CA 1
ATOM 882 C C . ALA A 1 161 ? 22.932 -8.516 -22.182 1.00 35.86 141 ALA A C 1
ATOM 883 O O . ALA A 1 161 ? 24.095 -8.577 -22.600 1.00 32.70 141 ALA A O 1
ATOM 885 N N . TYR A 1 162 ? 22.371 -9.485 -21.461 1.00 35.91 142 TYR A N 1
ATOM 886 C CA . TYR A 1 162 ? 23.024 -10.766 -21.198 1.00 35.67 142 TYR A CA 1
ATOM 887 C C . TYR A 1 162 ? 22.903 -11.634 -22.442 1.00 37.50 142 TYR A C 1
ATOM 888 O O . TYR A 1 162 ? 21.808 -12.085 -22.787 1.00 38.50 142 TYR A O 1
ATOM 897 N N . THR A 1 163 ? 24.021 -11.873 -23.116 1.00 30.27 143 THR A N 1
ATOM 898 C CA . THR A 1 163 ? 24.030 -12.587 -24.386 1.00 34.62 143 THR A CA 1
ATOM 899 C C . THR A 1 163 ? 24.179 -14.098 -24.210 1.00 36.28 143 THR A C 1
ATOM 900 O O . THR A 1 163 ? 23.476 -14.872 -24.867 1.00 34.16 143 THR A O 1
ATOM 904 N N . ARG A 1 164 ? 25.101 -14.529 -23.357 1.00 32.90 144 ARG A N 1
ATOM 905 C CA . ARG A 1 164 ? 25.364 -15.950 -23.132 1.00 32.27 144 ARG A CA 1
ATOM 906 C C . ARG A 1 164 ? 26.343 -16.046 -21.970 1.00 31.31 144 ARG A C 1
ATOM 907 O O . ARG A 1 164 ? 26.804 -15.029 -21.445 1.00 29.06 144 ARG A O 1
ATOM 915 N N . SER A 1 165 ? 26.640 -17.279 -21.553 1.00 31.99 145 SER A N 1
ATOM 916 C CA . SER A 1 165 ? 27.780 -17.544 -20.686 1.00 28.40 145 SER A CA 1
ATOM 917 C C . SER A 1 165 ? 28.773 -18.429 -21.434 1.00 29.10 145 SER A C 1
ATOM 918 O O . SER A 1 165 ? 28.401 -19.160 -22.355 1.00 29.32 145 SER A O 1
ATOM 921 N N . GLU A 1 166 ? 30.049 -18.318 -21.078 1.00 24.40 146 GLU A N 1
ATOM 922 C CA . GLU A 1 166 ? 31.092 -19.102 -21.710 1.00 26.10 146 GLU A CA 1
ATOM 923 C C . GLU A 1 166 ? 31.954 -19.724 -20.628 1.00 27.30 146 GLU A C 1
ATOM 924 O O . GLU A 1 166 ? 32.265 -19.076 -19.621 1.00 26.44 146 GLU A O 1
ATOM 930 N N . LEU A 1 167 ? 32.345 -20.970 -20.849 1.00 23.55 147 LEU A N 1
ATOM 931 C CA . LEU A 1 167 ? 33.240 -21.688 -19.949 1.00 24.74 147 LEU A CA 1
ATOM 932 C C . LEU A 1 167 ? 34.669 -21.616 -20.488 1.00 23.48 147 LEU A C 1
ATOM 933 O O . LEU A 1 167 ? 34.943 -22.103 -21.594 1.00 22.28 147 LEU A O 1
ATOM 938 N N . LEU A 1 168 ? 35.566 -20.983 -19.719 1.00 23.82 148 LEU A N 1
ATOM 939 C CA . LEU A 1 168 ? 37.004 -21.032 -19.964 1.00 21.41 148 LEU A CA 1
ATOM 940 C C . LEU A 1 168 ? 37.581 -22.149 -19.105 1.00 24.56 148 LEU A C 1
ATOM 941 O O . LEU A 1 168 ? 37.359 -22.173 -17.892 1.00 22.27 148 LEU A O 1
ATOM 946 N N . THR A 1 169 ? 38.279 -23.096 -19.734 1.00 22.20 149 THR A N 1
ATOM 947 C CA . THR A 1 169 ? 38.747 -24.271 -19.005 1.00 23.56 149 THR A CA 1
ATOM 948 C C . THR A 1 169 ? 40.023 -24.808 -19.640 1.00 23.75 149 THR A C 1
ATOM 949 O O . THR A 1 169 ? 40.187 -24.783 -20.865 1.00 21.58 149 THR A O 1
ATOM 953 N N . GLY A 1 170 ? 40.932 -25.279 -18.793 1.00 26.37 150 GLY A N 1
ATOM 954 C CA . GLY A 1 170 ? 42.097 -26.009 -19.250 1.00 26.38 150 GLY A CA 1
ATOM 955 C C . GLY A 1 170 ? 41.824 -27.436 -19.662 1.00 28.17 150 GLY A C 1
ATOM 956 O O . GLY A 1 170 ? 42.736 -28.116 -20.139 1.00 27.80 150 GLY A O 1
ATOM 957 N N . ALA A 1 171 ? 40.593 -27.930 -19.500 1.00 22.17 151 ALA A N 1
ATOM 958 C CA . ALA A 1 171 ? 40.270 -29.307 -19.851 1.00 25.79 151 ALA A CA 1
ATOM 959 C C . ALA A 1 171 ? 39.005 -29.326 -20.716 1.00 25.60 151 ALA A C 1
ATOM 960 O O . ALA A 1 171 ? 37.984 -29.910 -20.362 1.00 25.07 151 ALA A O 1
ATOM 962 N N . SER A 1 172 ? 39.081 -28.674 -21.878 1.00 25.11 152 SER A N 1
ATOM 963 C CA . SER A 1 172 ? 37.885 -28.479 -22.688 1.00 27.41 152 SER A CA 1
ATOM 964 C C . SER A 1 172 ? 37.330 -29.799 -23.223 1.00 28.00 152 SER A C 1
ATOM 965 O O . SER A 1 172 ? 36.123 -29.904 -23.469 1.00 23.68 152 SER A O 1
ATOM 968 N N . ALA A 1 173 ? 38.174 -30.819 -23.399 1.00 26.42 153 ALA A N 1
ATOM 969 C CA . ALA A 1 173 ? 37.662 -32.110 -23.850 1.00 28.03 153 ALA A CA 1
ATOM 970 C C . ALA A 1 173 ? 36.980 -32.860 -22.709 1.00 29.51 153 ALA A C 1
ATOM 971 O O . ALA A 1 173 ? 35.843 -33.318 -22.850 1.00 27.27 153 ALA A O 1
ATOM 973 N N . THR A 1 174 ? 37.656 -32.987 -21.566 1.00 27.26 154 THR A N 1
ATOM 974 C CA . THR A 1 174 ? 37.047 -33.661 -20.422 1.00 26.72 154 THR A CA 1
ATOM 975 C C . THR A 1 174 ? 35.761 -32.960 -19.999 1.00 28.19 154 THR A C 1
ATOM 976 O O . THR A 1 174 ? 34.731 -33.603 -19.773 1.00 28.55 154 THR A O 1
ATOM 980 N N . ASP A 1 175 ? 35.810 -31.627 -19.867 1.00 25.67 155 ASP A N 1
ATOM 981 C CA . ASP A 1 175 ? 34.637 -30.883 -19.415 1.00 26.25 155 ASP A CA 1
ATOM 982 C C . ASP A 1 175 ? 33.535 -30.926 -20.458 1.00 27.59 155 ASP A C 1
ATOM 983 O O . ASP A 1 175 ? 32.353 -31.079 -20.121 1.00 27.59 155 ASP A O 1
ATOM 988 N N . GLY A 1 176 ? 33.903 -30.783 -21.733 1.00 27.47 156 GLY A N 1
ATOM 989 C CA . GLY A 1 176 ? 32.903 -30.866 -22.793 1.00 29.84 156 GLY A CA 1
ATOM 990 C C . GLY A 1 176 ? 32.136 -32.179 -22.796 1.00 31.61 156 GLY A C 1
ATOM 991 O O . GLY A 1 176 ? 30.930 -32.198 -23.063 1.00 28.75 156 GLY A O 1
ATOM 992 N N . ALA A 1 177 ? 32.821 -33.292 -22.506 1.00 27.94 157 ALA A N 1
ATOM 993 C CA . ALA A 1 177 ? 32.138 -34.587 -22.417 1.00 30.40 157 ALA A CA 1
ATOM 994 C C . ALA A 1 177 ? 31.084 -34.580 -21.319 1.00 30.82 157 ALA A C 1
ATOM 995 O O . ALA A 1 177 ? 29.999 -35.147 -21.481 1.00 30.41 157 ALA A O 1
ATOM 997 N N . PHE A 1 178 ? 31.390 -33.946 -20.190 1.00 29.19 158 PHE A N 1
ATOM 998 C CA . PHE A 1 178 ? 30.422 -33.834 -19.102 1.00 26.73 158 PHE A CA 1
ATOM 999 C C . PHE A 1 178 ? 29.166 -33.092 -19.556 1.00 29.13 158 PHE A C 1
ATOM 1000 O O . PHE A 1 178 ? 28.041 -33.592 -19.410 1.00 24.99 158 PHE A O 1
ATOM 1008 N N . TYR A 1 179 ? 29.340 -31.891 -20.123 1.00 28.49 159 TYR A N 1
ATOM 1009 C CA . TYR A 1 179 ? 28.184 -31.081 -20.493 1.00 28.56 159 TYR A CA 1
ATOM 1010 C C . TYR A 1 179 ? 27.366 -31.741 -21.602 1.00 28.56 159 TYR A C 1
ATOM 1011 O O . TYR A 1 179 ? 26.128 -31.695 -21.577 1.00 29.76 159 TYR A O 1
ATOM 1020 N N . ARG A 1 180 ? 28.026 -32.370 -22.575 1.00 28.69 160 ARG A N 1
ATOM 1021 C CA . ARG A 1 180 ? 27.274 -33.078 -23.610 1.00 32.16 160 ARG A CA 1
ATOM 1022 C C . ARG A 1 180 ? 26.563 -34.320 -23.072 1.00 34.00 160 ARG A C 1
ATOM 1023 O O . ARG A 1 180 ? 25.534 -34.722 -23.626 1.00 33.43 160 ARG A O 1
ATOM 1031 N N . GLY A 1 181 ? 27.045 -34.902 -21.977 1.00 30.91 161 GLY A N 1
ATOM 1032 C CA . GLY A 1 181 ? 26.269 -35.940 -21.319 1.00 31.10 161 GLY A CA 1
ATOM 1033 C C . GLY A 1 181 ? 24.992 -35.398 -20.705 1.00 32.91 161 GLY A C 1
ATOM 1034 O O . GLY A 1 181 ? 23.958 -36.078 -20.693 1.00 36.25 161 GLY A O 1
ATOM 1035 N N . LEU A 1 182 ? 25.043 -34.171 -20.177 1.00 33.83 162 LEU A N 1
ATOM 1036 C CA . LEU A 1 182 ? 23.853 -33.552 -19.600 1.00 34.08 162 LEU A CA 1
ATOM 1037 C C . LEU A 1 182 ? 22.895 -33.052 -20.676 1.00 36.35 162 LEU A C 1
ATOM 1038 O O . LEU A 1 182 ? 21.681 -33.273 -20.584 1.00 38.95 162 LEU A O 1
ATOM 1043 N N . PHE A 1 183 ? 23.430 -32.399 -21.712 1.00 32.22 163 PHE A N 1
ATOM 1044 C CA . PHE A 1 183 ? 22.643 -31.603 -22.646 1.00 35.07 163 PHE A CA 1
ATOM 1045 C C . PHE A 1 183 ? 22.628 -32.134 -24.069 1.00 35.80 163 PHE A C 1
ATOM 1046 O O . PHE A 1 183 ? 21.890 -31.587 -24.897 1.00 38.64 163 PHE A O 1
ATOM 1054 N N . GLY A 1 184 ? 23.431 -33.130 -24.392 1.00 33.89 164 GLY A N 1
ATOM 1055 C CA . GLY A 1 184 ? 23.419 -33.639 -25.748 1.00 38.85 164 GLY A CA 1
ATOM 1056 C C . GLY A 1 184 ? 24.709 -33.329 -26.491 1.00 41.64 164 GLY A C 1
ATOM 1057 O O . GLY A 1 184 ? 25.409 -32.349 -26.202 1.00 35.86 164 GLY A O 1
ATOM 1058 N N . ALA A 1 185 ? 25.015 -34.171 -27.483 1.00 41.04 165 ALA A N 1
ATOM 1059 C CA . ALA A 1 185 ? 26.245 -34.064 -28.259 1.00 42.81 165 ALA A CA 1
ATOM 1060 C C . ALA A 1 185 ? 26.369 -32.741 -29.004 1.00 44.96 165 ALA A C 1
ATOM 1061 O O . ALA A 1 185 ? 27.484 -32.334 -29.341 1.00 45.37 165 ALA A O 1
ATOM 1063 N N . ASP A 1 186 ? 25.259 -32.061 -29.267 1.00 47.31 166 ASP A N 1
ATOM 1064 C CA . ASP A 1 186 ? 25.314 -30.790 -29.976 1.00 48.78 166 ASP A CA 1
ATOM 1065 C C . ASP A 1 186 ? 25.697 -29.617 -29.084 1.00 47.61 166 ASP A C 1
ATOM 1066 O O . ASP A 1 186 ? 25.947 -28.528 -29.606 1.00 51.80 166 ASP A O 1
ATOM 1071 N N . PHE A 1 187 ? 25.737 -29.805 -27.765 1.00 43.07 167 PHE A N 1
ATOM 1072 C CA . PHE A 1 187 ? 25.944 -28.690 -26.850 1.00 40.97 167 PHE A CA 1
ATOM 1073 C C . PHE A 1 187 ? 27.299 -28.032 -27.105 1.00 41.93 167 PHE A C 1
ATOM 1074 O O . PHE A 1 187 ? 28.320 -28.714 -27.236 1.00 40.43 167 PHE A O 1
ATOM 1082 N N . ALA A 1 188 ? 27.296 -26.699 -27.182 1.00 40.48 168 ALA A N 1
ATOM 1083 C CA . ALA A 1 188 ? 28.511 -25.915 -27.391 1.00 41.98 168 ALA A CA 1
ATOM 1084 C C . ALA A 1 188 ? 29.217 -26.294 -28.695 1.00 51.05 168 ALA A C 1
ATOM 1085 O O . ALA A 1 188 ? 30.444 -26.228 -28.786 1.00 49.46 168 ALA A O 1
ATOM 1087 N N . THR A 1 189 ? 28.446 -26.702 -29.703 1.00 53.84 169 THR A N 1
ATOM 1088 C CA . THR A 1 189 ? 28.968 -27.073 -31.026 1.00 56.06 169 THR A CA 1
ATOM 1089 C C . THR A 1 189 ? 27.808 -27.272 -32.004 1.00 60.53 169 THR A C 1
ATOM 1090 O O . THR A 1 189 ? 27.863 -26.835 -33.156 1.00 69.82 169 THR A O 1
ATOM 1094 N N . ARG A 1 198 ? 20.034 -18.050 -27.033 1.00 48.30 178 ARG A N 1
ATOM 1095 C CA . ARG A 1 198 ? 21.342 -17.999 -26.381 1.00 48.40 178 ARG A CA 1
ATOM 1096 C C . ARG A 1 198 ? 22.034 -19.361 -26.477 1.00 45.19 178 ARG A C 1
ATOM 1097 O O . ARG A 1 198 ? 21.388 -20.398 -26.288 1.00 46.34 178 ARG A O 1
ATOM 1105 N N . ARG A 1 199 ? 23.329 -19.380 -26.783 1.00 41.33 179 ARG A N 1
ATOM 1106 C CA . ARG A 1 199 ? 24.066 -20.638 -26.886 1.00 42.12 179 ARG A CA 1
ATOM 1107 C C . ARG A 1 199 ? 25.378 -20.515 -26.129 1.00 36.24 179 ARG A C 1
ATOM 1108 O O . ARG A 1 199 ? 26.183 -19.627 -26.421 1.00 35.63 179 ARG A O 1
ATOM 1116 N N . ALA A 1 200 ? 25.588 -21.399 -25.159 1.00 30.93 180 ALA A N 1
ATOM 1117 C CA . ALA A 1 200 ? 26.828 -21.386 -24.399 1.00 32.79 180 ALA A CA 1
ATOM 1118 C C . ALA A 1 200 ? 28.001 -21.789 -25.298 1.00 30.88 180 ALA A C 1
ATOM 1119 O O . ALA A 1 200 ? 27.824 -22.299 -26.410 1.00 31.08 180 ALA A O 1
ATOM 1121 N N . ALA A 1 201 ? 29.218 -21.556 -24.808 1.00 30.90 181 ALA A N 1
ATOM 1122 C CA . ALA A 1 201 ? 30.427 -21.999 -25.493 1.00 29.57 181 ALA A CA 1
ATOM 1123 C C . ALA A 1 201 ? 31.461 -22.441 -24.467 1.00 27.28 181 ALA A C 1
ATOM 1124 O O . ALA A 1 201 ? 31.427 -22.032 -23.304 1.00 24.75 181 ALA A O 1
ATOM 1126 N N . ILE A 1 202 ? 32.393 -23.273 -24.919 1.00 24.62 182 ILE A N 1
ATOM 1127 C CA . ILE A 1 202 ? 33.495 -23.771 -24.097 1.00 27.26 182 ILE A CA 1
ATOM 1128 C C . ILE A 1 202 ? 34.792 -23.412 -24.811 1.00 30.10 182 ILE A C 1
ATOM 1129 O O . ILE A 1 202 ? 34.974 -23.780 -25.979 1.00 30.33 182 ILE A O 1
ATOM 1134 N N . ARG A 1 203 ? 35.693 -22.703 -24.116 1.00 23.88 183 ARG A N 1
ATOM 1135 C CA . ARG A 1 203 ? 36.960 -22.259 -24.694 1.00 28.66 183 ARG A CA 1
ATOM 1136 C C . ARG A 1 203 ? 38.137 -22.906 -23.978 1.00 23.70 183 ARG A C 1
ATOM 1137 O O . ARG A 1 203 ? 38.240 -22.825 -22.753 1.00 22.78 183 ARG A O 1
ATOM 1145 N N . GLN A 1 204 ? 39.050 -23.485 -24.748 1.00 24.34 184 GLN A N 1
ATOM 1146 C CA . GLN A 1 204 ? 40.306 -24.002 -24.204 1.00 24.29 184 GLN A CA 1
ATOM 1147 C C . GLN A 1 204 ? 41.264 -22.850 -23.890 1.00 25.59 184 GLN A C 1
ATOM 1148 O O . GLN A 1 204 ? 41.554 -22.028 -24.765 1.00 26.63 184 GLN A O 1
ATOM 1154 N N . VAL A 1 205 ? 41.756 -22.784 -22.641 1.00 24.21 185 VAL A N 1
ATOM 1155 C CA . VAL A 1 205 ? 42.703 -21.748 -22.231 1.00 25.31 185 VAL A CA 1
ATOM 1156 C C . VAL A 1 205 ? 43.882 -22.383 -21.502 1.00 27.13 185 VAL A C 1
ATOM 1157 O O . VAL A 1 205 ? 43.787 -23.474 -20.937 1.00 23.50 185 VAL A O 1
ATOM 1161 N N . GLY A 1 206 ? 45.004 -21.659 -21.502 1.00 24.89 186 GLY A N 1
ATOM 1162 C CA . GLY A 1 206 ? 46.195 -22.123 -20.849 1.00 25.24 186 GLY A CA 1
ATOM 1163 C C . GLY A 1 206 ? 46.124 -21.967 -19.348 1.00 24.99 186 GLY A C 1
ATOM 1164 O O . GLY A 1 206 ? 45.180 -21.400 -18.786 1.00 23.53 186 GLY A O 1
ATOM 1165 N N . PRO A 1 207 ? 47.162 -22.481 -18.680 1.00 26.80 187 PRO A N 1
ATOM 1166 C CA . PRO A 1 207 ? 47.167 -22.519 -17.208 1.00 27.36 187 PRO A CA 1
ATOM 1167 C C . PRO A 1 207 ? 47.133 -21.166 -16.522 1.00 31.35 187 PRO A C 1
ATOM 1168 O O . PRO A 1 207 ? 46.742 -21.120 -15.353 1.00 33.36 187 PRO A O 1
ATOM 1172 N N . ALA A 1 208 ? 47.572 -20.077 -17.165 1.00 29.00 188 ALA A N 1
ATOM 1173 C CA . ALA A 1 208 ? 47.550 -18.767 -16.507 1.00 30.21 188 ALA A CA 1
ATOM 1174 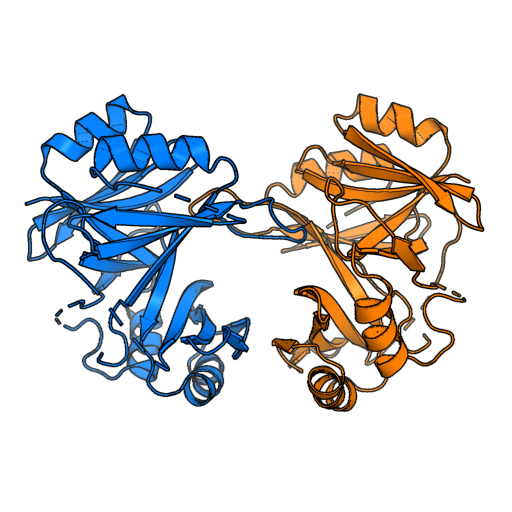C C . ALA A 1 208 ? 46.235 -18.012 -16.664 1.00 31.32 188 ALA A C 1
ATOM 1175 O O . ALA A 1 208 ? 46.042 -16.992 -15.990 1.00 30.91 188 ALA A O 1
ATOM 1177 N N . ALA A 1 209 ? 45.332 -18.464 -17.528 1.00 29.77 189 ALA A N 1
ATOM 1178 C CA . ALA A 1 209 ? 44.095 -17.740 -17.766 1.00 27.38 189 ALA A CA 1
ATOM 1179 C C . ALA A 1 209 ? 43.068 -17.962 -16.657 1.00 28.09 189 ALA A C 1
ATOM 1180 O O . ALA A 1 209 ? 43.117 -18.961 -15.936 1.00 29.48 189 ALA A O 1
ATOM 1182 N N . PRO A 1 210 ? 42.102 -17.045 -16.517 1.00 27.85 190 PRO A N 1
ATOM 1183 C CA . PRO A 1 210 ? 40.975 -17.307 -15.614 1.00 27.31 190 PRO A CA 1
ATOM 1184 C C . PRO A 1 210 ? 40.190 -18.516 -16.104 1.00 26.76 190 PRO A C 1
ATOM 1185 O O . PRO A 1 210 ? 40.217 -18.858 -17.288 1.00 29.88 190 PRO A O 1
ATOM 1189 N N . SER A 1 211 ? 39.513 -19.197 -15.184 1.00 25.94 191 SER A N 1
ATOM 1190 C CA . SER A 1 211 ? 38.763 -20.384 -15.564 1.00 28.17 191 SER A CA 1
ATOM 1191 C C . SER A 1 211 ? 37.428 -20.412 -14.834 1.00 27.58 191 SER A C 1
ATOM 1192 O O . SER A 1 211 ? 37.281 -19.843 -13.750 1.00 28.78 191 SER A O 1
ATOM 1195 N N . GLY A 1 212 ? 36.457 -21.076 -15.446 1.00 25.42 192 GLY A N 1
ATOM 1196 C CA . GLY A 1 212 ? 35.102 -21.150 -14.935 1.00 24.69 192 GLY A CA 1
ATOM 1197 C C . GLY A 1 212 ? 34.111 -20.556 -15.919 1.00 26.23 192 GLY A C 1
ATOM 1198 O O . GLY A 1 212 ? 34.464 -20.123 -17.017 1.00 23.79 192 GLY A O 1
ATOM 1199 N N . TRP A 1 213 ? 32.839 -20.553 -15.502 1.00 22.54 193 TRP A N 1
ATOM 1200 C CA . TRP A 1 213 ? 31.763 -19.983 -16.307 1.00 23.85 193 TRP A CA 1
ATOM 1201 C C . TRP A 1 213 ? 31.702 -18.474 -16.077 1.00 26.65 193 TRP A C 1
ATOM 1202 O O . TRP A 1 213 ? 31.722 -18.023 -14.928 1.00 23.95 193 TRP A O 1
ATOM 1213 N N . TYR A 1 214 ? 31.642 -17.694 -17.159 1.00 24.87 194 TYR A N 1
ATOM 1214 C CA . TYR A 1 214 ? 31.505 -16.247 -17.015 1.00 25.74 194 TYR A CA 1
ATOM 1215 C C . TYR A 1 214 ? 30.368 -15.728 -17.880 1.00 25.88 194 TYR A C 1
ATOM 1216 O O . TYR A 1 214 ? 30.217 -16.149 -19.033 1.00 24.44 194 TYR A O 1
ATOM 1225 N N . PRO A 1 215 ? 29.579 -14.789 -17.364 1.00 27.39 195 PRO A N 1
ATOM 1226 C CA . PRO A 1 215 ? 28.508 -14.194 -18.176 1.00 26.60 195 PRO A CA 1
ATOM 1227 C C . PRO A 1 215 ? 29.090 -13.251 -19.212 1.00 27.38 195 PRO A C 1
ATOM 1228 O O . PRO A 1 215 ? 30.061 -12.550 -18.949 1.00 26.06 195 PRO A O 1
ATOM 1232 N N . CYS A 1 216 ? 28.492 -13.237 -20.396 1.00 27.53 196 CYS A N 1
ATOM 1233 C CA . CYS A 1 216 ? 28.938 -12.355 -21.465 1.00 29.95 196 CYS A CA 1
ATOM 1234 C C . CYS A 1 216 ? 27.822 -11.361 -21.768 1.00 30.15 196 CYS A C 1
ATOM 1235 O O . CYS A 1 216 ? 26.664 -11.759 -21.961 1.00 30.85 196 CYS A O 1
ATOM 1238 N N . PHE A 1 217 ? 28.169 -10.076 -21.771 1.00 28.58 197 PHE A N 1
ATOM 1239 C CA . PHE A 1 217 ? 27.253 -8.969 -22.062 1.00 30.16 197 PHE A CA 1
ATOM 1240 C C . PHE A 1 217 ? 27.756 -8.214 -23.288 1.00 34.89 197 PHE A C 1
ATOM 1241 O O . PHE A 1 217 ? 28.946 -7.875 -23.363 1.00 32.65 197 PHE A O 1
ATOM 1249 N N . ARG A 1 218 ? 26.863 -7.935 -24.236 1.00 34.23 198 ARG A N 1
ATOM 1250 C CA . ARG A 1 218 ? 27.245 -7.136 -25.397 1.00 38.37 198 ARG A CA 1
ATOM 1251 C C . ARG A 1 218 ? 27.550 -5.707 -24.983 1.00 36.16 198 ARG A C 1
ATOM 1252 O O . ARG A 1 218 ? 26.927 -5.151 -24.073 1.00 35.44 198 ARG A O 1
ATOM 1260 N N . ALA A 1 219 ? 28.509 -5.111 -25.686 1.00 35.40 199 ALA A N 1
ATOM 1261 C CA . ALA A 1 219 ? 28.966 -3.758 -25.412 1.00 36.51 199 ALA A CA 1
ATOM 1262 C C . ALA A 1 219 ? 29.708 -3.259 -26.642 1.00 40.52 199 ALA A C 1
ATOM 1263 O O . ALA A 1 219 ? 30.075 -4.035 -27.527 1.00 39.74 199 ALA A O 1
ATOM 1265 N N . GLN A 1 220 ? 29.924 -1.948 -26.696 1.00 46.23 200 GLN A N 1
ATOM 1266 C CA . GLN A 1 220 ? 30.802 -1.393 -27.714 1.00 47.79 200 GLN A CA 1
ATOM 1267 C C . GLN A 1 220 ? 32.239 -1.379 -27.214 1.00 44.84 200 GLN A C 1
ATOM 1268 O O . GLN A 1 220 ? 32.504 -1.515 -26.017 1.00 42.25 200 GLN A O 1
ATOM 1274 N N . GLU A 1 221 ? 33.171 -1.201 -28.154 1.00 48.09 201 GLU A N 1
ATOM 1275 C CA . GLU A 1 221 ? 34.590 -1.236 -27.808 1.00 47.34 201 GLU A CA 1
ATOM 1276 C C . GLU A 1 221 ? 34.945 -0.215 -26.737 1.00 45.12 201 GLU A C 1
ATOM 1277 O O . GLU A 1 221 ? 35.825 -0.474 -25.907 1.00 43.32 201 GLU A O 1
ATOM 1283 N N . SER A 1 222 ? 34.265 0.936 -26.730 1.00 41.55 202 SER A N 1
ATOM 1284 C CA . SER A 1 222 ? 34.505 1.983 -25.739 1.00 40.11 202 SER A CA 1
ATOM 1285 C C . SER A 1 222 ? 34.270 1.516 -24.306 1.00 38.53 202 SER A C 1
ATOM 1286 O O . SER A 1 222 ? 34.717 2.190 -23.366 1.00 35.51 202 SER A O 1
ATOM 1289 N N . ALA A 1 223 ? 33.588 0.385 -24.114 1.00 36.92 203 ALA A N 1
ATOM 1290 C CA . ALA A 1 223 ? 33.314 -0.096 -22.768 1.00 35.91 203 ALA A CA 1
ATOM 1291 C C . ALA A 1 223 ? 34.580 -0.561 -22.059 1.00 33.31 203 ALA A C 1
ATOM 1292 O O . ALA A 1 223 ? 34.635 -0.544 -20.825 1.00 31.59 203 ALA A O 1
ATOM 1294 N N . VAL A 1 224 ? 35.592 -1.004 -22.799 1.00 35.79 204 VAL A N 1
ATOM 1295 C CA . VAL A 1 224 ? 36.802 -1.516 -22.149 1.00 34.38 204 VAL A CA 1
ATOM 1296 C C . VAL A 1 224 ? 37.515 -0.361 -21.448 1.00 32.70 204 VAL A C 1
ATOM 1297 O O . VAL A 1 224 ? 37.715 -0.444 -20.222 1.00 29.37 204 VAL A O 1
ATOM 1301 N N . PRO A 1 225 ? 37.896 0.735 -22.135 1.00 33.25 205 PRO A N 1
ATOM 1302 C CA . PRO A 1 225 ? 38.506 1.858 -21.399 1.00 34.45 205 PRO A CA 1
ATOM 1303 C C . PRO A 1 225 ? 37.597 2.470 -20.350 1.00 34.33 205 PRO A C 1
ATOM 1304 O O . PRO A 1 225 ? 38.100 2.957 -19.331 1.00 34.69 205 PRO A O 1
ATOM 1308 N N . ALA A 1 226 ? 36.274 2.436 -20.548 1.00 37.27 206 ALA A N 1
ATOM 1309 C CA . ALA A 1 226 ? 35.359 2.949 -19.533 1.00 35.22 206 ALA A CA 1
ATOM 1310 C C . ALA A 1 226 ? 35.419 2.110 -18.261 1.00 36.68 206 ALA A C 1
ATOM 1311 O O . ALA A 1 226 ? 35.531 2.655 -17.154 1.00 35.15 206 ALA A O 1
ATOM 1313 N N . ALA A 1 227 ? 35.318 0.777 -18.399 1.00 34.38 207 ALA A N 1
ATOM 1314 C CA . ALA A 1 227 ? 35.474 -0.119 -17.256 1.00 33.29 207 ALA A CA 1
ATOM 1315 C C . ALA A 1 227 ? 36.777 0.136 -16.511 1.00 34.78 207 ALA A C 1
ATOM 1316 O O . ALA A 1 227 ? 36.801 0.149 -15.275 1.00 35.71 207 ALA A O 1
ATOM 1318 N N . VAL A 1 228 ? 37.878 0.299 -17.250 1.00 31.75 208 VAL A N 1
ATOM 1319 C CA . VAL A 1 228 ? 39.183 0.531 -16.627 1.00 35.91 208 VAL A CA 1
ATOM 1320 C C . VAL A 1 228 ? 39.210 1.870 -15.891 1.00 37.28 208 VAL A C 1
ATOM 1321 O O . VAL A 1 228 ? 39.745 1.968 -14.781 1.00 38.95 208 VAL A O 1
ATOM 1325 N N . MET A 1 229 ? 38.623 2.920 -16.484 1.00 36.55 209 MET A N 1
ATOM 1326 C CA . MET A 1 229 ? 38.529 4.197 -15.777 1.00 39.62 209 MET A CA 1
ATOM 1327 C C . MET A 1 229 ? 37.720 4.071 -14.491 1.00 41.64 209 MET A C 1
ATOM 1328 O O . MET A 1 229 ? 37.987 4.785 -13.519 1.00 41.84 209 MET A O 1
ATOM 1333 N N . LEU A 1 230 ? 36.723 3.179 -14.470 1.00 39.32 210 LEU A N 1
ATOM 1334 C CA . LEU A 1 230 ? 35.926 2.933 -13.276 1.00 38.40 210 LEU A CA 1
ATOM 1335 C C . LEU A 1 230 ? 36.619 2.016 -12.276 1.00 39.49 210 LEU A C 1
ATOM 1336 O O . LEU A 1 230 ? 36.055 1.754 -11.210 1.00 40.45 210 LEU A O 1
ATOM 1341 N N . GLY A 1 231 ? 37.805 1.498 -12.592 1.00 35.70 211 GLY A N 1
ATOM 1342 C CA . GLY A 1 231 ? 38.564 0.704 -11.645 1.00 36.95 211 GLY A CA 1
ATOM 1343 C C . GLY A 1 231 ? 38.678 -0.774 -11.964 1.00 35.55 211 GLY A C 1
ATOM 1344 O O . GLY A 1 231 ? 39.274 -1.514 -11.170 1.00 38.17 211 GLY A O 1
ATOM 1345 N N . ALA A 1 232 ? 38.155 -1.232 -13.098 1.00 34.14 212 ALA A N 1
ATOM 1346 C CA . ALA A 1 232 ? 38.256 -2.644 -13.459 1.00 32.44 212 ALA A CA 1
ATOM 1347 C C . ALA A 1 232 ? 39.618 -2.947 -14.085 1.00 34.94 212 ALA A C 1
ATOM 1348 O O . ALA A 1 232 ? 40.365 -2.042 -14.472 1.00 31.34 212 ALA A O 1
ATOM 1350 N N . SER A 1 233 ? 39.944 -4.242 -14.184 1.00 33.00 213 SER A N 1
ATOM 1351 C CA . SER A 1 233 ? 41.220 -4.698 -14.751 1.00 36.38 213 SER A CA 1
ATOM 1352 C C . SER A 1 233 ? 40.965 -5.806 -15.762 1.00 31.83 213 SER A C 1
ATOM 1353 O O . SER A 1 233 ? 40.352 -6.818 -15.426 1.00 32.11 213 SER A O 1
ATOM 1356 N N . VAL A 1 234 ? 41.449 -5.633 -16.991 1.00 27.96 214 VAL A N 1
ATOM 1357 C CA . VAL A 1 234 ? 41.270 -6.684 -17.981 1.00 29.54 214 VAL A CA 1
ATOM 1358 C C . VAL A 1 234 ? 42.169 -7.859 -17.621 1.00 28.53 214 VAL A C 1
ATOM 1359 O O . VAL A 1 234 ? 43.329 -7.675 -17.242 1.00 24.67 214 VAL A O 1
ATOM 1363 N N . LEU A 1 235 ? 41.625 -9.073 -17.714 1.00 27.72 215 LEU A N 1
ATOM 1364 C CA . LEU A 1 235 ? 42.373 -10.299 -17.460 1.00 26.83 215 LEU A CA 1
ATOM 1365 C C . LEU A 1 235 ? 42.712 -11.089 -18.712 1.00 27.39 215 LEU A C 1
ATOM 1366 O O . LEU A 1 235 ? 43.703 -11.826 -18.707 1.00 28.71 215 LEU A O 1
ATOM 1371 N N . LEU A 1 236 ? 41.897 -10.990 -19.764 1.00 23.86 216 LEU A N 1
ATOM 1372 C CA . LEU A 1 236 ? 42.063 -11.836 -20.940 1.00 27.06 216 LEU A CA 1
ATOM 1373 C C . LEU A 1 236 ? 41.293 -11.236 -22.106 1.00 28.04 216 LEU A C 1
ATOM 1374 O O . LEU A 1 236 ? 40.246 -10.607 -21.921 1.00 29.75 216 LEU A O 1
ATOM 1379 N N . ARG A 1 237 ? 41.822 -11.433 -23.309 1.00 27.30 217 ARG A N 1
ATOM 1380 C CA . ARG A 1 237 ? 41.111 -11.058 -24.524 1.00 30.07 217 ARG A CA 1
ATOM 1381 C C . ARG A 1 237 ? 41.268 -12.193 -25.523 1.00 33.02 217 ARG A C 1
ATOM 1382 O O . ARG A 1 237 ? 42.386 -12.667 -25.740 1.00 31.47 217 ARG A O 1
ATOM 1390 N N . TYR A 1 238 ? 40.157 -12.636 -26.113 1.00 30.50 218 TYR A N 1
ATOM 1391 C CA . TYR A 1 238 ? 40.192 -13.688 -27.123 1.00 34.02 218 TYR A CA 1
ATOM 1392 C C . TYR A 1 238 ? 39.130 -13.404 -28.181 1.00 36.49 218 TYR A C 1
ATOM 1393 O O . TYR A 1 238 ? 38.212 -12.620 -27.963 1.00 37.04 218 TYR A O 1
ATOM 1402 N N . ASP A 1 239 ? 39.261 -14.051 -29.338 1.00 39.16 219 ASP A N 1
ATOM 1403 C CA . ASP A 1 239 ? 38.326 -13.875 -30.443 1.00 41.74 219 ASP A CA 1
ATOM 1404 C C . ASP A 1 239 ? 37.247 -14.953 -30.429 1.00 42.24 219 ASP A C 1
ATOM 1405 O O . ASP A 1 239 ? 37.542 -16.139 -30.256 1.00 41.30 219 ASP A O 1
ATOM 1410 N N . CYS A 1 240 ? 36.002 -14.527 -30.603 1.00 46.83 220 CYS A N 1
ATOM 1411 C CA . CYS A 1 240 ? 34.829 -15.353 -30.847 1.00 47.59 220 CYS A CA 1
ATOM 1412 C C . CYS A 1 240 ? 34.355 -15.163 -32.279 1.00 49.91 220 CYS A C 1
ATOM 1413 O O . CYS A 1 240 ? 34.676 -14.154 -32.917 1.00 50.39 220 CYS A O 1
ATOM 1416 N N . PRO A 1 241 ? 33.572 -16.104 -32.814 1.00 49.47 221 PRO A N 1
ATOM 1417 C CA . PRO A 1 241 ? 33.011 -15.908 -34.160 1.00 50.08 221 PRO A CA 1
ATOM 1418 C C . PRO A 1 241 ? 32.271 -14.595 -34.335 1.00 52.03 221 PRO A C 1
ATOM 1419 O O . PRO A 1 241 ? 32.302 -14.017 -35.429 1.00 52.92 221 PRO A O 1
ATOM 1423 N N . ASP A 1 242 ? 31.610 -14.092 -33.295 1.00 50.64 222 ASP A N 1
ATOM 1424 C CA . ASP A 1 242 ? 30.809 -12.887 -33.430 1.00 52.88 222 ASP A CA 1
ATOM 1425 C C . ASP A 1 242 ? 31.507 -11.642 -32.889 1.00 54.58 222 ASP A C 1
ATOM 1426 O O . ASP A 1 242 ? 30.877 -10.588 -32.786 1.00 57.36 222 ASP A O 1
ATOM 1431 N N . GLY A 1 243 ? 32.799 -11.726 -32.576 1.00 54.73 223 GLY A N 1
ATOM 1432 C CA . GLY A 1 243 ? 33.540 -10.567 -32.132 1.00 51.50 223 GLY A CA 1
ATOM 1433 C C . GLY A 1 243 ? 34.543 -10.902 -31.050 1.00 52.73 223 GLY A C 1
ATOM 1434 O O . GLY A 1 243 ? 34.607 -12.037 -30.560 1.00 52.48 223 GLY A O 1
ATOM 1435 N N . PRO A 1 244 ? 35.371 -9.928 -30.672 1.00 48.93 224 PRO A N 1
ATOM 1436 C CA . PRO A 1 244 ? 36.316 -10.165 -29.578 1.00 42.80 224 PRO A CA 1
ATOM 1437 C C . PRO A 1 244 ? 35.597 -10.214 -28.240 1.00 39.44 224 PRO A C 1
ATOM 1438 O O . PRO A 1 244 ? 34.547 -9.596 -28.044 1.00 37.47 224 PRO A O 1
ATOM 1442 N N . ALA A 1 245 ? 36.162 -10.988 -27.319 1.00 32.61 225 ALA A N 1
ATOM 1443 C CA . ALA A 1 245 ? 35.649 -11.072 -25.962 1.00 31.35 225 ALA A CA 1
ATOM 1444 C C . ALA A 1 245 ? 36.723 -10.580 -25.006 1.00 31.12 225 ALA A C 1
ATOM 1445 O O . ALA A 1 245 ? 37.898 -10.911 -25.161 1.00 28.53 225 ALA A O 1
ATOM 1447 N N . VAL A 1 246 ? 36.316 -9.783 -24.023 1.00 29.65 226 VAL A N 1
ATOM 1448 C CA . VAL A 1 246 ? 37.233 -9.164 -23.071 1.00 27.45 226 VAL A CA 1
ATOM 1449 C C . VAL A 1 246 ? 36.785 -9.564 -21.671 1.00 29.50 226 VAL A C 1
ATOM 1450 O O . VAL A 1 246 ? 35.695 -9.178 -21.225 1.00 29.46 226 VAL A O 1
ATOM 1454 N N . VAL A 1 247 ? 37.615 -10.345 -20.987 1.00 25.19 227 VAL A N 1
ATOM 1455 C CA . VAL A 1 247 ? 37.334 -10.803 -19.632 1.00 25.89 227 VAL A CA 1
ATOM 1456 C C . VAL A 1 247 ? 37.824 -9.752 -18.646 1.00 26.97 227 VAL A C 1
ATOM 1457 O O . VAL A 1 247 ? 39.003 -9.366 -18.661 1.00 27.15 227 VAL A O 1
ATOM 1461 N N . VAL A 1 248 ? 36.923 -9.295 -17.780 1.00 27.01 228 VAL A N 1
ATOM 1462 C CA . VAL A 1 248 ? 37.156 -8.127 -16.944 1.00 30.28 228 VAL A CA 1
ATOM 1463 C C . VAL A 1 248 ? 37.012 -8.513 -15.478 1.00 28.66 228 VAL A C 1
ATOM 1464 O O . VAL A 1 248 ? 36.053 -9.188 -15.096 1.00 28.55 228 VAL A O 1
ATOM 1468 N N . SER A 1 249 ? 37.954 -8.065 -14.662 1.00 29.01 229 SER A N 1
ATOM 1469 C CA . SER A 1 249 ? 37.858 -8.162 -13.211 1.00 30.41 229 SER A CA 1
ATOM 1470 C C . SER A 1 249 ? 37.263 -6.853 -12.697 1.00 33.78 229 SER A C 1
ATOM 1471 O O . SER A 1 249 ? 37.899 -5.801 -12.796 1.00 28.15 229 SER A O 1
ATOM 1474 N N . ALA A 1 250 ? 36.038 -6.904 -12.174 1.00 30.71 230 ALA A N 1
ATOM 1475 C CA . ALA A 1 250 ? 35.385 -5.687 -11.692 1.00 36.52 230 ALA A CA 1
ATOM 1476 C C . ALA A 1 250 ? 36.140 -5.112 -10.490 1.00 35.10 230 ALA A C 1
ATOM 1477 O O . ALA A 1 250 ? 36.951 -5.807 -9.872 1.00 36.45 230 ALA A O 1
ATOM 1479 N N . PRO A 1 251 ? 35.893 -3.844 -10.127 1.00 40.29 231 PRO A N 1
ATOM 1480 C CA . PRO A 1 251 ? 36.593 -3.304 -8.946 1.00 39.68 231 PRO A CA 1
ATOM 1481 C C . PRO A 1 251 ? 36.327 -4.115 -7.691 1.00 40.96 231 PRO A C 1
ATOM 1482 O O . PRO A 1 251 ? 37.218 -4.239 -6.843 1.00 43.28 231 PRO A O 1
ATOM 1486 N N . GLY A 1 252 ? 35.138 -4.693 -7.554 1.00 40.03 232 GLY A N 1
ATOM 1487 C CA . GLY A 1 252 ? 34.894 -5.556 -6.421 1.00 42.91 232 GLY A CA 1
ATOM 1488 C C . GLY A 1 252 ? 35.450 -6.960 -6.520 1.00 42.83 232 GLY A C 1
ATOM 1489 O O . GLY A 1 252 ? 35.286 -7.746 -5.580 1.00 47.37 232 GLY A O 1
ATOM 1490 N N . GLY A 1 253 ? 36.106 -7.318 -7.625 1.00 38.39 233 GLY A N 1
ATOM 1491 C CA . GLY A 1 253 ? 36.750 -8.607 -7.751 1.00 36.29 233 GLY A CA 1
ATOM 1492 C C . GLY A 1 253 ? 35.983 -9.635 -8.564 1.00 40.48 233 GLY A C 1
ATOM 1493 O O . GLY A 1 253 ? 36.592 -10.604 -9.038 1.00 38.46 233 GLY A O 1
ATOM 1494 N N . GLU A 1 254 ? 34.673 -9.466 -8.734 1.00 35.46 234 GLU A N 1
ATOM 1495 C CA . GLU A 1 254 ? 33.932 -10.400 -9.569 1.00 37.02 234 GLU A CA 1
ATOM 1496 C C . GLU A 1 254 ? 34.359 -10.253 -11.032 1.00 34.65 234 GLU A C 1
ATOM 1497 O O . GLU A 1 254 ? 34.851 -9.205 -11.467 1.00 30.67 234 GLU A O 1
ATOM 1503 N N . VAL A 1 255 ? 34.168 -11.322 -11.800 1.00 31.64 235 VAL A N 1
ATOM 1504 C CA . VAL A 1 255 ? 34.694 -11.420 -13.157 1.00 30.47 235 VAL A CA 1
ATOM 1505 C C . VAL A 1 255 ? 33.532 -11.627 -14.118 1.00 29.97 235 VAL A C 1
ATOM 1506 O O . VAL A 1 255 ? 32.631 -12.432 -13.852 1.00 27.79 235 VAL A O 1
ATOM 1510 N N . PHE A 1 256 ? 33.543 -10.884 -15.221 1.00 29.01 236 PHE A N 1
ATOM 1511 C CA . PHE A 1 256 ? 32.527 -10.988 -16.260 1.00 27.75 236 PHE A CA 1
ATOM 1512 C C . PHE A 1 256 ? 33.209 -10.722 -17.593 1.00 28.75 236 PHE A C 1
ATOM 1513 O O . PHE A 1 256 ? 34.376 -10.308 -17.643 1.00 28.16 236 PHE A O 1
ATOM 1521 N N . THR A 1 257 ? 32.477 -10.954 -18.684 1.00 23.78 237 THR A N 1
ATOM 1522 C CA . THR A 1 257 ? 33.043 -10.831 -20.022 1.00 27.54 237 THR A CA 1
ATOM 1523 C C . THR A 1 257 ? 32.252 -9.837 -20.865 1.00 28.18 237 THR A C 1
ATOM 1524 O O . THR A 1 257 ? 31.015 -9.823 -20.829 1.00 28.13 237 THR A O 1
ATOM 1528 N N . LEU A 1 258 ? 32.980 -9.002 -21.612 1.00 28.72 238 LEU A N 1
ATOM 1529 C CA . LEU A 1 258 ? 32.418 -8.040 -22.558 1.00 29.17 238 LEU A CA 1
ATOM 1530 C C . LEU A 1 258 ? 32.543 -8.601 -23.974 1.00 33.90 238 LEU A C 1
ATOM 1531 O O . LEU A 1 258 ? 33.646 -8.965 -24.404 1.00 32.19 238 LEU A O 1
ATOM 1536 N N . LEU A 1 259 ? 31.426 -8.658 -24.706 1.00 33.83 239 LEU A N 1
ATOM 1537 C CA . LEU A 1 259 ? 31.426 -9.111 -26.098 1.00 36.97 239 LEU A CA 1
ATOM 1538 C C . LEU A 1 259 ? 31.316 -7.878 -26.993 1.00 40.12 239 LEU A C 1
ATOM 1539 O O . LEU A 1 259 ? 30.279 -7.212 -27.015 1.00 38.55 239 LEU A O 1
ATOM 1544 N N . LEU A 1 260 ? 32.382 -7.569 -27.731 1.00 39.96 240 LEU A N 1
ATOM 1545 C CA . LEU A 1 260 ? 32.483 -6.294 -28.440 1.00 44.61 240 LEU A CA 1
ATOM 1546 C C . LEU A 1 260 ? 31.879 -6.386 -29.839 1.00 49.59 240 LEU A C 1
ATOM 1547 O O . LEU A 1 260 ? 32.143 -7.338 -30.580 1.00 51.82 240 LEU A O 1
ATOM 1552 N N . THR A 1 261 ? 31.081 -5.388 -30.200 1.00 56.38 241 THR A N 1
ATOM 1553 C CA . THR A 1 261 ? 30.521 -5.301 -31.547 1.00 58.73 241 THR A CA 1
ATOM 1554 C C . THR A 1 261 ? 30.897 -3.975 -32.204 1.00 63.16 241 THR A C 1
ATOM 1555 O O . THR A 1 261 ? 31.054 -2.955 -31.525 1.00 63.24 241 THR A O 1
ATOM 1559 N N . PRO B 1 28 ? 26.389 -39.764 21.143 1.00 54.57 8 PRO B N 1
ATOM 1560 C CA . PRO B 1 28 ? 25.789 -38.424 21.087 1.00 50.41 8 PRO B CA 1
ATOM 1561 C C . PRO B 1 28 ? 24.278 -38.467 20.843 1.00 49.38 8 PRO B C 1
ATOM 1562 O O . PRO B 1 28 ? 23.826 -39.211 19.971 1.00 49.57 8 PRO B O 1
ATOM 1566 N N . ALA B 1 29 ? 23.518 -37.678 21.602 1.00 48.14 9 ALA B N 1
ATOM 1567 C CA . ALA B 1 29 ? 22.068 -37.663 21.475 1.00 46.33 9 ALA B CA 1
ATOM 1568 C C . ALA B 1 29 ? 21.641 -37.001 20.164 1.00 43.51 9 ALA B C 1
ATOM 1569 O O . ALA B 1 29 ? 22.381 -36.191 19.597 1.00 38.58 9 ALA B O 1
ATOM 1571 N N . PRO B 1 30 ? 20.445 -37.328 19.662 1.00 45.65 10 PRO B N 1
ATOM 1572 C CA . PRO B 1 30 ? 19.933 -36.626 18.477 1.00 41.73 10 PRO B CA 1
ATOM 1573 C C . PRO B 1 30 ? 19.922 -35.127 18.720 1.00 37.17 10 PRO B C 1
ATOM 1574 O O . PRO B 1 30 ? 19.501 -34.661 19.779 1.00 39.54 10 PRO B O 1
ATOM 1578 N N . GLY B 1 31 ? 20.435 -34.373 17.748 1.00 34.43 11 GLY B N 1
ATOM 1579 C CA . GLY B 1 31 ? 20.503 -32.930 17.864 1.00 33.34 11 GLY B CA 1
ATOM 1580 C C . GLY B 1 31 ? 21.685 -32.393 18.649 1.00 31.34 11 GLY B C 1
ATOM 1581 O O . GLY B 1 31 ? 21.791 -31.175 18.813 1.00 30.98 11 GLY B O 1
ATOM 1582 N N . GLU B 1 32 ? 22.573 -33.244 19.143 1.00 32.79 12 GLU B N 1
ATOM 1583 C CA . GLU B 1 32 ? 23.704 -32.747 19.914 1.00 32.26 12 GLU B CA 1
ATOM 1584 C C . GLU B 1 32 ? 24.716 -32.103 18.974 1.00 28.51 12 GLU B C 1
ATOM 1585 O O . GLU B 1 32 ? 25.049 -32.688 17.932 1.00 26.59 12 GLU B O 1
ATOM 1591 N N . PRO B 1 33 ? 25.193 -30.893 19.268 1.00 31.59 13 PRO B N 1
ATOM 1592 C CA . PRO B 1 33 ? 26.258 -30.316 18.441 1.00 29.47 13 PRO B CA 1
ATOM 1593 C C . PRO B 1 33 ? 27.474 -31.233 18.461 1.00 31.27 13 PRO B C 1
ATOM 1594 O O . PRO B 1 33 ? 27.905 -31.701 19.515 1.00 34.02 13 PRO B O 1
ATOM 1598 N N . THR B 1 34 ? 27.993 -31.543 17.286 1.00 28.48 14 THR B N 1
ATOM 1599 C CA . THR B 1 34 ? 29.031 -32.555 17.214 1.00 29.02 14 THR B CA 1
ATOM 1600 C C . THR B 1 34 ? 30.282 -32.138 16.453 1.00 29.80 14 THR B C 1
ATOM 1601 O O . THR B 1 34 ? 31.342 -32.728 16.698 1.00 32.83 14 THR B O 1
ATOM 1605 N N . TRP B 1 35 ? 30.214 -31.164 15.550 1.00 26.98 15 TRP B N 1
ATOM 1606 C CA . TRP B 1 35 ? 31.422 -30.737 14.853 1.00 28.31 15 TRP B CA 1
ATOM 1607 C C . TRP B 1 35 ? 31.192 -29.358 14.260 1.00 29.83 15 TRP B C 1
ATOM 1608 O O . TRP B 1 35 ? 30.063 -29.010 13.902 1.00 26.32 15 TRP B O 1
ATOM 1619 N N . VAL B 1 36 ? 32.258 -28.558 14.183 1.00 26.29 16 VAL B N 1
ATOM 1620 C CA . VAL B 1 36 ? 32.211 -27.316 13.426 1.00 25.74 16 VAL B CA 1
ATOM 1621 C C . VAL B 1 36 ? 33.454 -27.237 12.559 1.00 29.58 16 VAL B C 1
ATOM 1622 O O . VAL B 1 36 ? 34.536 -27.689 12.953 1.00 25.35 16 VAL B O 1
ATOM 1626 N N A ASP B 1 37 ? 33.303 -26.598 11.399 0.58 30.06 17 ASP B N 1
ATOM 1627 N N B ASP B 1 37 ? 33.285 -26.723 11.347 0.42 29.42 17 ASP B N 1
ATOM 1628 C CA A ASP B 1 37 ? 34.341 -26.527 10.378 0.58 30.84 17 ASP B CA 1
ATOM 1629 C CA B ASP B 1 37 ? 34.397 -26.492 10.438 0.42 33.25 17 ASP B CA 1
ATOM 1630 C C A ASP B 1 37 ? 34.318 -25.133 9.762 0.58 30.77 17 ASP B C 1
ATOM 1631 C C B ASP B 1 37 ? 34.314 -25.066 9.932 0.42 30.73 17 ASP B C 1
ATOM 1632 O O A ASP B 1 37 ? 33.254 -24.660 9.354 0.58 28.81 17 ASP B O 1
ATOM 1633 O O B ASP B 1 37 ? 33.221 -24.525 9.747 0.42 28.67 17 ASP B O 1
ATOM 1642 N N . LEU B 1 38 ? 35.472 -24.468 9.708 1.00 26.15 18 LEU B N 1
ATOM 1643 C CA . LEU B 1 38 ? 35.574 -23.146 9.107 1.00 27.84 18 LEU B CA 1
ATOM 1644 C C . LEU B 1 38 ? 36.099 -23.275 7.686 1.00 31.33 18 LEU B C 1
ATOM 1645 O O . LEU B 1 38 ? 37.135 -23.907 7.455 1.00 28.83 18 LEU B O 1
ATOM 1650 N N . LEU B 1 39 ? 35.382 -22.690 6.742 1.00 26.57 19 LEU B N 1
ATOM 1651 C CA . LEU B 1 39 ? 35.837 -22.583 5.363 1.00 30.56 19 LEU B CA 1
ATOM 1652 C C . LEU B 1 39 ? 36.059 -21.109 5.093 1.00 34.45 19 LEU B C 1
ATOM 1653 O O . LEU B 1 39 ? 35.128 -20.308 5.227 1.00 30.90 19 LEU B O 1
ATOM 1658 N N . THR B 1 40 ? 37.289 -20.749 4.745 1.00 31.78 20 THR B N 1
ATOM 1659 C CA . THR B 1 40 ? 37.695 -19.354 4.675 1.00 32.80 20 THR B CA 1
ATOM 1660 C C . THR B 1 40 ? 38.543 -19.112 3.433 1.00 36.71 20 THR B C 1
ATOM 1661 O O . THR B 1 40 ? 39.288 -20.001 3.000 1.00 35.77 20 THR B O 1
ATOM 1665 N N . PRO B 1 41 ? 38.446 -17.919 2.833 1.00 36.83 21 PRO B N 1
ATOM 1666 C CA . PRO B 1 41 ? 39.303 -17.602 1.679 1.00 38.85 21 PRO B CA 1
ATOM 1667 C C . PRO B 1 41 ? 40.754 -17.326 2.034 1.00 38.92 21 PRO B C 1
ATOM 1668 O O . PRO B 1 41 ? 41.572 -17.213 1.110 1.00 40.87 21 PRO B O 1
ATOM 1672 N N . ASP B 1 42 ? 41.118 -17.203 3.327 1.00 37.33 22 ASP B N 1
ATOM 1673 C CA . ASP B 1 42 ? 42.532 -16.986 3.702 1.00 39.54 22 ASP B CA 1
ATOM 1674 C C . ASP B 1 42 ? 42.851 -17.878 4.905 1.00 37.71 22 ASP B C 1
ATOM 1675 O O . ASP B 1 42 ? 42.852 -17.429 6.053 1.00 37.32 22 ASP B O 1
ATOM 1680 N N . ARG B 1 43 ? 43.157 -19.151 4.629 1.00 38.09 23 ARG B N 1
ATOM 1681 C CA . ARG B 1 43 ? 43.348 -20.116 5.711 1.00 37.67 23 ARG B CA 1
ATOM 1682 C C . ARG B 1 43 ? 44.552 -19.767 6.577 1.00 36.42 23 ARG B C 1
ATOM 1683 O O . ARG B 1 43 ? 44.509 -19.932 7.802 1.00 33.72 23 ARG B O 1
ATOM 1691 N N . GLY B 1 44 ? 45.645 -19.307 5.961 1.00 36.58 24 GLY B N 1
ATOM 1692 C CA . GLY B 1 44 ? 46.816 -18.945 6.743 1.00 33.20 24 GLY B CA 1
ATOM 1693 C C . GLY B 1 44 ? 46.532 -17.842 7.746 1.00 32.49 24 GLY B C 1
ATOM 1694 O O . GLY B 1 44 ? 46.966 -17.910 8.894 1.00 31.94 24 GLY B O 1
ATOM 1695 N N . ALA B 1 45 ? 45.797 -16.811 7.329 1.00 31.75 25 ALA B N 1
ATOM 1696 C CA . ALA B 1 45 ? 45.409 -15.763 8.270 1.00 33.43 25 ALA B CA 1
ATOM 1697 C C . ALA B 1 45 ? 44.489 -16.306 9.356 1.00 33.23 25 ALA B C 1
ATOM 1698 O O . ALA B 1 45 ? 44.573 -15.891 10.522 1.00 29.13 25 ALA B O 1
ATOM 1700 N N . ALA B 1 46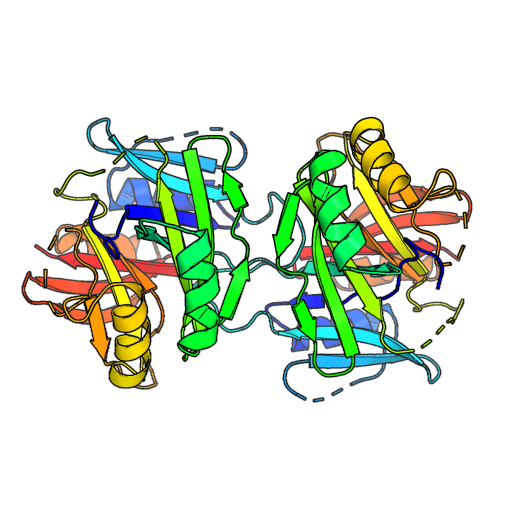 ? 43.582 -17.217 8.989 1.00 31.13 26 ALA B N 1
ATOM 1701 C CA . ALA B 1 46 ? 42.675 -17.776 9.984 1.00 32.75 26 ALA B CA 1
ATOM 1702 C C . ALA B 1 46 ? 43.459 -18.532 11.043 1.00 30.50 26 ALA B C 1
ATOM 1703 O O . ALA B 1 46 ? 43.197 -18.384 12.243 1.00 30.30 26 ALA B O 1
ATOM 1705 N N . LEU B 1 47 ? 44.465 -19.301 10.611 1.00 30.83 27 LEU B N 1
ATOM 1706 C CA . LEU B 1 47 ? 45.266 -20.100 11.535 1.00 30.77 27 LEU B CA 1
ATOM 1707 C C . LEU B 1 47 ? 45.995 -19.223 12.537 1.00 32.00 27 LEU B C 1
ATOM 1708 O O . LEU B 1 47 ? 46.037 -19.542 13.731 1.00 31.89 27 LEU B O 1
ATOM 1713 N N . GLN B 1 48 ? 46.568 -18.106 12.072 1.00 31.79 28 GLN B N 1
ATOM 1714 C CA . GLN B 1 48 ? 47.223 -17.176 12.986 1.00 30.41 28 GLN B CA 1
ATOM 1715 C C . GLN B 1 48 ? 46.230 -16.589 13.975 1.00 28.47 28 GLN B C 1
ATOM 1716 O O . GLN B 1 48 ? 46.530 -16.484 15.169 1.00 28.43 28 GLN B O 1
ATOM 1722 N N . PHE B 1 49 ? 45.036 -16.215 13.501 1.00 27.51 29 PHE B N 1
ATOM 1723 C CA . PHE B 1 49 ? 44.065 -15.550 14.375 1.00 27.57 29 PHE B CA 1
ATOM 1724 C C . PHE B 1 49 ? 43.566 -16.496 15.458 1.00 28.68 29 PHE B C 1
ATOM 1725 O O . PHE B 1 49 ? 43.590 -16.158 16.650 1.00 26.83 29 PHE B O 1
ATOM 1733 N N . TYR B 1 50 ? 43.115 -17.695 15.066 1.00 24.46 30 TYR B N 1
ATOM 1734 C CA . TYR B 1 50 ? 42.513 -18.575 16.062 1.00 26.52 30 TYR B CA 1
ATOM 1735 C C . TYR B 1 50 ? 43.567 -19.178 16.976 1.00 26.95 30 TYR B C 1
ATOM 1736 O O . TYR B 1 50 ? 43.307 -19.363 18.172 1.00 25.63 30 TYR B O 1
ATOM 1745 N N . SER B 1 51 ? 44.778 -19.431 16.457 1.00 25.48 31 SER B N 1
ATOM 1746 C CA . SER B 1 51 ? 45.870 -19.834 17.333 1.00 30.03 31 SER B CA 1
ATOM 1747 C C . SER B 1 51 ? 46.206 -18.740 18.344 1.00 28.19 31 SER B C 1
ATOM 1748 O O . SER B 1 51 ? 46.458 -19.033 19.515 1.00 27.33 31 SER B O 1
ATOM 1751 N N . ALA B 1 52 ? 46.226 -17.473 17.917 1.00 30.46 32 ALA B N 1
ATOM 1752 C CA . ALA B 1 52 ? 46.511 -16.407 18.878 1.00 28.91 32 ALA B CA 1
ATOM 1753 C C . ALA B 1 52 ? 45.377 -16.253 19.889 1.00 28.57 32 ALA B C 1
ATOM 1754 O O . ALA B 1 52 ? 45.621 -15.935 21.060 1.00 30.72 32 ALA B O 1
ATOM 1756 N N . LEU B 1 53 ? 44.127 -16.451 19.461 1.00 27.34 33 LEU B N 1
ATOM 1757 C CA . LEU B 1 53 ? 42.997 -16.232 20.363 1.00 25.41 33 LEU B CA 1
ATOM 1758 C C . LEU B 1 53 ? 42.749 -17.421 21.289 1.00 27.06 33 LEU B C 1
ATOM 1759 O O . LEU B 1 53 ? 42.479 -17.234 22.481 1.00 28.08 33 LEU B O 1
ATOM 1764 N N . PHE B 1 54 ? 42.802 -18.647 20.761 1.00 26.00 34 PHE B N 1
ATOM 1765 C CA . PHE B 1 54 ? 42.422 -19.846 21.511 1.00 24.55 34 PHE B CA 1
ATOM 1766 C C . PHE B 1 54 ? 43.598 -20.774 21.820 1.00 27.28 34 PHE B C 1
ATOM 1767 O O . PHE B 1 54 ? 43.439 -21.706 22.623 1.00 25.67 34 PHE B O 1
ATOM 1775 N N . GLY B 1 55 ? 44.774 -20.543 21.227 1.00 28.05 35 GLY B N 1
ATOM 1776 C CA . GLY B 1 55 ? 45.923 -21.400 21.468 1.00 25.77 35 GLY B CA 1
ATOM 1777 C C . GLY B 1 55 ? 45.896 -22.723 20.735 1.00 28.22 35 GLY B C 1
ATOM 1778 O O . GLY B 1 55 ? 46.725 -23.596 21.035 1.00 26.70 35 GLY B O 1
ATOM 1779 N N . TRP B 1 56 ? 44.984 -22.896 19.772 1.00 23.12 36 TRP B N 1
ATOM 1780 C CA . TRP B 1 56 ? 44.929 -24.130 18.997 1.00 27.30 36 TRP B CA 1
ATOM 1781 C C . TRP B 1 56 ? 46.286 -24.445 18.376 1.00 28.56 36 TRP B C 1
ATOM 1782 O O . TRP B 1 56 ? 47.010 -23.548 17.926 1.00 23.23 36 TRP B O 1
ATOM 1793 N N . GLU B 1 57 ? 46.627 -25.730 18.353 1.00 28.33 37 GLU B N 1
ATOM 1794 C CA . GLU B 1 57 ? 47.868 -26.206 17.764 1.00 28.89 37 GLU B CA 1
ATOM 1795 C C . GLU B 1 57 ? 47.549 -26.929 16.462 1.00 34.85 37 GLU B C 1
ATOM 1796 O O . GLU B 1 57 ? 46.609 -27.732 16.402 1.00 31.97 37 GLU B O 1
ATOM 1802 N N . PHE B 1 58 ? 48.312 -26.628 15.420 1.00 35.13 38 PHE B N 1
ATOM 1803 C CA . PHE B 1 58 ? 48.133 -27.306 14.144 1.00 38.19 38 PHE B CA 1
ATOM 1804 C C . PHE B 1 58 ? 49.412 -28.063 13.784 1.00 41.84 38 PHE B C 1
ATOM 1805 O O . PHE B 1 58 ? 50.492 -27.466 13.763 1.00 42.85 38 PHE B O 1
ATOM 1813 N N . SER B 1 66 ? 47.447 -30.480 2.864 1.00 59.81 46 SER B N 1
ATOM 1814 C CA . SER B 1 66 ? 46.083 -30.986 2.918 1.00 59.80 46 SER B CA 1
ATOM 1815 C C . SER B 1 66 ? 45.117 -29.840 2.598 1.00 61.10 46 SER B C 1
ATOM 1816 O O . SER B 1 66 ? 45.451 -28.664 2.816 1.00 59.86 46 SER B O 1
ATOM 1819 N N . PRO B 1 67 ? 43.934 -30.157 2.056 1.00 58.51 47 PRO B N 1
ATOM 1820 C CA . PRO B 1 67 ? 42.936 -29.099 1.862 1.00 58.75 47 PRO B CA 1
ATOM 1821 C C . PRO B 1 67 ? 42.451 -28.494 3.171 1.00 52.68 47 PRO B C 1
ATOM 1822 O O . PRO B 1 67 ? 41.909 -27.380 3.156 1.00 51.31 47 PRO B O 1
ATOM 1826 N N . TYR B 1 68 ? 42.660 -29.167 4.303 1.00 52.81 48 TYR B N 1
ATOM 1827 C CA . TYR B 1 68 ? 42.151 -28.687 5.579 1.00 48.27 48 TYR B CA 1
ATOM 1828 C C . TYR B 1 68 ? 43.214 -28.829 6.662 1.00 45.27 48 TYR B C 1
ATOM 1829 O O . TYR B 1 68 ? 44.196 -29.557 6.509 1.00 44.86 48 TYR B O 1
ATOM 1838 N N . THR B 1 69 ? 42.993 -28.121 7.769 1.00 37.33 49 THR B N 1
ATOM 1839 C CA . THR B 1 69 ? 43.885 -28.119 8.920 1.00 33.79 49 THR B CA 1
ATOM 1840 C C . THR B 1 69 ? 43.135 -28.551 10.171 1.00 34.96 49 THR B C 1
ATOM 1841 O O . THR B 1 69 ? 42.154 -27.907 10.562 1.00 31.85 49 THR B O 1
ATOM 1845 N N . MET B 1 70 ? 43.608 -29.610 10.822 1.00 30.86 50 MET B N 1
ATOM 1846 C CA . MET B 1 70 ? 43.000 -30.041 12.076 1.00 33.01 50 MET B CA 1
ATOM 1847 C C . MET B 1 70 ? 43.539 -29.195 13.229 1.00 33.88 50 MET B C 1
ATOM 1848 O O . MET B 1 70 ? 44.753 -28.988 13.345 1.00 30.55 50 MET B O 1
ATOM 1853 N N . CYS B 1 71 ? 42.633 -28.698 14.071 1.00 28.91 51 CYS B N 1
ATOM 1854 C CA . CYS B 1 71 ? 42.977 -27.839 15.200 1.00 28.44 51 CYS B CA 1
ATOM 1855 C C . CYS B 1 71 ? 42.871 -28.652 16.479 1.00 30.63 51 CYS B C 1
ATOM 1856 O O . CYS B 1 71 ? 41.840 -29.288 16.728 1.00 28.41 51 CYS B O 1
ATOM 1859 N N . ARG B 1 72 ? 43.928 -28.636 17.289 1.00 26.61 52 ARG B N 1
ATOM 1860 C CA . ARG B 1 72 ? 43.977 -29.475 18.477 1.00 27.02 52 ARG B CA 1
ATOM 1861 C C . ARG B 1 72 ? 44.299 -28.630 19.699 1.00 27.14 52 ARG B C 1
ATOM 1862 O O . ARG B 1 72 ? 44.955 -27.591 19.604 1.00 25.77 52 ARG B O 1
ATOM 1870 N N . LEU B 1 73 ? 43.881 -29.129 20.863 1.00 24.22 53 LEU B N 1
ATOM 1871 C CA . LEU B 1 73 ? 44.165 -28.471 22.131 1.00 26.84 53 LEU B CA 1
ATOM 1872 C C . LEU B 1 73 ? 44.141 -29.520 23.228 1.00 27.07 53 LEU B C 1
ATOM 1873 O O . LEU B 1 73 ? 43.181 -30.295 23.321 1.00 24.76 53 LEU B O 1
ATOM 1878 N N . ARG B 1 74 ? 45.183 -29.528 24.056 1.00 25.71 54 ARG B N 1
ATOM 1879 C CA . ARG B 1 74 ? 45.295 -30.455 25.181 1.00 29.21 54 ARG B CA 1
ATOM 1880 C C . ARG B 1 74 ? 45.077 -31.911 24.751 1.00 28.79 54 ARG B C 1
ATOM 1881 O O . ARG B 1 74 ? 44.419 -32.692 25.439 1.00 29.11 54 ARG B O 1
ATOM 1889 N N . GLY B 1 75 ? 45.627 -32.277 23.595 1.00 29.18 55 GLY B N 1
ATOM 1890 C CA . GLY B 1 75 ? 45.591 -33.655 23.137 1.00 29.26 55 GLY B CA 1
ATOM 1891 C C . GLY B 1 75 ? 44.327 -34.086 22.421 1.00 29.62 55 GLY B C 1
ATOM 1892 O O . GLY B 1 75 ? 44.213 -35.269 22.079 1.00 29.47 55 GLY B O 1
ATOM 1893 N N . ARG B 1 76 ? 43.385 -33.172 22.172 1.00 28.99 56 ARG B N 1
ATOM 1894 C CA . ARG B 1 76 ? 42.099 -33.483 21.555 1.00 31.63 56 ARG B CA 1
ATOM 1895 C C . ARG B 1 76 ? 41.866 -32.621 20.331 1.00 31.44 56 ARG B C 1
ATOM 1896 O O . ARG B 1 76 ? 42.274 -31.455 20.289 1.00 25.91 56 ARG B O 1
ATOM 1904 N N . GLU B 1 77 ? 41.150 -33.184 19.357 1.00 28.84 57 GLU B N 1
ATOM 1905 C CA . GLU B 1 77 ? 40.758 -32.422 18.181 1.00 30.33 57 GLU B CA 1
ATOM 1906 C C . GLU B 1 77 ? 39.568 -31.524 18.532 1.00 32.80 57 GLU B C 1
ATOM 1907 O O . GLU B 1 77 ? 38.628 -31.957 19.210 1.00 33.10 57 GLU B O 1
ATOM 1913 N N . VAL B 1 78 ? 39.624 -30.263 18.103 1.00 27.35 58 VAL B N 1
ATOM 1914 C CA . VAL B 1 78 ? 38.606 -29.267 18.425 1.00 29.48 58 VAL B CA 1
ATOM 1915 C C . VAL B 1 78 ? 37.730 -28.961 17.218 1.00 28.26 58 VAL B C 1
ATOM 1916 O O . VAL B 1 78 ? 36.505 -28.902 17.328 1.00 30.60 58 VAL B O 1
ATOM 1920 N N . CYS B 1 79 ? 38.343 -28.737 16.063 1.00 28.28 59 CYS B N 1
ATOM 1921 C CA . CYS B 1 79 ? 37.609 -28.313 14.875 1.00 28.69 59 CYS B CA 1
ATOM 1922 C C . CYS B 1 79 ? 38.558 -28.406 13.691 1.00 30.48 59 CYS B C 1
ATOM 1923 O O . CYS B 1 79 ? 39.721 -28.799 13.833 1.00 26.96 59 CYS B O 1
ATOM 1926 N N . SER B 1 80 ? 38.046 -28.062 12.507 1.00 30.36 60 SER B N 1
ATOM 1927 C CA . SER B 1 80 ? 38.859 -28.060 11.294 1.00 33.27 60 SER B CA 1
ATOM 1928 C C . SER B 1 80 ? 38.753 -26.701 10.621 1.00 31.47 60 SER B C 1
ATOM 1929 O O . SER B 1 80 ? 37.734 -26.019 10.741 1.00 30.11 60 SER B O 1
ATOM 1932 N N . ILE B 1 81 ? 39.823 -26.298 9.935 1.00 27.11 61 ILE B N 1
ATOM 1933 C CA . ILE B 1 81 ? 39.822 -25.091 9.116 1.00 30.67 61 ILE B CA 1
ATOM 1934 C C . ILE B 1 81 ? 40.281 -25.469 7.712 1.00 35.43 61 ILE B C 1
ATOM 1935 O O . ILE B 1 81 ? 41.315 -26.123 7.550 1.00 35.44 61 ILE B O 1
ATOM 1940 N N . GLY B 1 82 ? 39.502 -25.076 6.696 1.00 31.34 62 GLY B N 1
ATOM 1941 C CA . GLY B 1 82 ? 39.806 -25.431 5.328 1.00 36.02 62 GLY B CA 1
ATOM 1942 C C . GLY B 1 82 ? 39.660 -24.241 4.394 1.00 39.33 62 GLY B C 1
ATOM 1943 O O . GLY B 1 82 ? 39.184 -23.168 4.778 1.00 34.64 62 GLY B O 1
ATOM 1944 N N . ASP B 1 83 ? 40.071 -24.459 3.149 1.00 40.91 63 ASP B N 1
ATOM 1945 C CA . ASP B 1 83 ? 40.058 -23.418 2.132 1.00 44.78 63 ASP B CA 1
ATOM 1946 C C . ASP B 1 83 ? 38.709 -23.330 1.447 1.00 47.17 63 ASP B C 1
ATOM 1947 O O . ASP B 1 83 ? 38.083 -24.352 1.149 1.00 49.08 63 ASP B O 1
ATOM 1952 N N . LEU B 1 84 ? 38.273 -22.099 1.181 1.00 46.87 64 LEU B N 1
ATOM 1953 C CA . LEU B 1 84 ? 37.079 -21.894 0.372 1.00 50.85 64 LEU B CA 1
ATOM 1954 C C . LEU B 1 84 ? 37.337 -22.192 -1.092 1.00 60.23 64 LEU B C 1
ATOM 1955 O O . LEU B 1 84 ? 36.386 -22.403 -1.851 1.00 61.56 64 LEU B O 1
ATOM 1960 N N . GLY B 1 85 ? 38.597 -22.219 -1.499 1.00 63.20 65 GLY B N 1
ATOM 1961 C CA . GLY B 1 85 ? 38.951 -22.456 -2.879 1.00 68.66 65 GLY B CA 1
ATOM 1962 C C . GLY B 1 85 ? 39.048 -21.166 -3.677 1.00 75.56 65 GLY B C 1
ATOM 1963 O O . GLY B 1 85 ? 38.490 -20.127 -3.319 1.00 72.56 65 GLY B O 1
ATOM 1964 N N . GLU B 1 86 ? 39.791 -21.249 -4.779 1.00 74.44 66 GLU B N 1
ATOM 1965 C CA . GLU B 1 86 ? 39.914 -20.126 -5.696 1.00 76.23 66 GLU B CA 1
ATOM 1966 C C . GLU B 1 86 ? 38.540 -19.726 -6.221 1.00 74.70 66 GLU B C 1
ATOM 1967 O O . GLU B 1 86 ? 37.761 -20.571 -6.673 1.00 72.15 66 GLU B O 1
ATOM 1973 N N . ASN B 1 87 ? 38.236 -18.435 -6.135 1.00 69.13 67 ASN B N 1
ATOM 1974 C CA . ASN B 1 87 ? 36.969 -17.922 -6.619 1.00 66.50 67 ASN B CA 1
ATOM 1975 C C . ASN B 1 87 ? 37.232 -16.742 -7.546 1.00 65.42 67 ASN B C 1
ATOM 1976 O O . ASN B 1 87 ? 38.065 -15.872 -7.227 1.00 64.02 67 ASN B O 1
ATOM 1981 N N . PRO B 1 88 ? 36.564 -16.685 -8.702 1.00 65.53 68 PRO B N 1
ATOM 1982 C CA . PRO B 1 88 ? 36.613 -15.473 -9.533 1.00 57.23 68 PRO B CA 1
ATOM 1983 C C . PRO B 1 88 ? 35.729 -14.387 -8.942 1.00 53.74 68 PRO B C 1
ATOM 1984 O O . PRO B 1 88 ? 34.683 -14.051 -9.508 1.00 48.77 68 PRO B O 1
ATOM 1988 N N . GLY B 1 89 ? 36.131 -13.857 -7.789 1.00 57.33 69 GLY B N 1
ATOM 1989 C CA . GLY B 1 89 ? 35.355 -12.863 -7.096 1.00 50.68 69 GLY B CA 1
ATOM 1990 C C . GLY B 1 89 ? 35.529 -12.939 -5.592 1.00 51.25 69 GLY B C 1
ATOM 1991 O O . GLY B 1 89 ? 36.262 -13.781 -5.058 1.00 51.66 69 GLY B O 1
ATOM 1992 N N . PRO B 1 90 ? 34.840 -12.057 -4.877 1.00 51.35 70 PRO B N 1
ATOM 1993 C CA . PRO B 1 90 ? 34.944 -12.059 -3.417 1.00 50.55 70 PRO B CA 1
ATOM 1994 C C . PRO B 1 90 ? 34.289 -13.305 -2.831 1.00 48.21 70 PRO B C 1
ATOM 1995 O O . PRO B 1 90 ? 33.467 -13.977 -3.460 1.00 47.81 70 PRO B O 1
ATOM 1999 N N . ALA B 1 91 ? 34.703 -13.624 -1.612 1.00 45.91 71 ALA B N 1
ATOM 2000 C CA . ALA B 1 91 ? 34.199 -14.773 -0.885 1.00 45.42 71 ALA B CA 1
ATOM 2001 C C . ALA B 1 91 ? 34.113 -14.395 0.584 1.00 44.37 71 ALA B C 1
ATOM 2002 O O . ALA B 1 91 ? 34.847 -13.525 1.056 1.00 43.73 71 ALA B O 1
ATOM 2004 N N . LEU B 1 92 ? 33.176 -15.019 1.292 1.00 42.33 72 LEU B N 1
ATOM 2005 C CA . LEU B 1 92 ? 32.974 -14.788 2.717 1.00 39.97 72 LEU B CA 1
ATOM 2006 C C . LEU B 1 92 ? 33.177 -16.102 3.453 1.00 39.40 72 LEU B C 1
ATOM 2007 O O . LEU B 1 92 ? 32.480 -17.082 3.174 1.00 39.01 72 LEU B O 1
ATOM 2012 N N . GLY B 1 93 ? 34.121 -16.120 4.390 1.00 37.32 73 GLY B N 1
ATOM 2013 C CA . GLY B 1 93 ? 34.303 -17.290 5.222 1.00 34.85 73 GLY B CA 1
ATOM 2014 C C . GLY B 1 93 ? 33.134 -17.507 6.160 1.00 33.08 73 GLY B C 1
ATOM 2015 O O . GLY B 1 93 ? 32.327 -16.603 6.429 1.00 31.38 73 GLY B O 1
ATOM 2016 N N . GLY B 1 94 ? 33.022 -18.741 6.645 1.00 28.61 74 GLY B N 1
ATOM 2017 C CA . GLY B 1 94 ? 31.968 -19.057 7.594 1.00 29.81 74 GLY B CA 1
ATOM 2018 C C . GLY B 1 94 ? 32.149 -20.354 8.350 1.00 27.69 74 GLY B C 1
ATOM 2019 O O . GLY B 1 94 ? 32.737 -21.314 7.836 1.00 26.63 74 GLY B O 1
ATOM 2020 N N . TRP B 1 95 ? 31.684 -20.377 9.593 1.00 23.56 75 TRP B N 1
ATOM 2021 C CA . TRP B 1 95 ? 31.665 -21.595 10.398 1.00 24.78 75 TRP B CA 1
ATOM 2022 C C . TRP B 1 95 ? 30.407 -22.401 10.096 1.00 29.16 75 TRP B C 1
ATOM 2023 O O . TRP B 1 95 ? 29.299 -21.854 10.130 1.00 25.47 75 TRP B O 1
ATOM 2034 N N . SER B 1 96 ? 30.575 -23.697 9.817 1.00 25.57 76 SER B N 1
ATOM 2035 C CA . SER B 1 96 ? 29.469 -24.618 9.568 1.00 28.25 76 SER B CA 1
ATOM 2036 C C . SER B 1 96 ? 29.313 -25.560 10.752 1.00 26.72 76 SER B C 1
ATOM 2037 O O . SER B 1 96 ? 30.295 -26.158 11.205 1.00 26.45 76 SER B O 1
ATOM 2040 N N . SER B 1 97 ? 28.085 -25.707 11.234 1.00 25.15 77 SER B N 1
ATOM 2041 C CA . SER B 1 97 ? 27.782 -26.556 12.377 1.00 26.15 77 SER B CA 1
ATOM 2042 C C . SER B 1 97 ? 27.116 -27.861 11.938 1.00 27.59 77 SER B C 1
ATOM 2043 O O . SER B 1 97 ? 26.354 -27.897 10.968 1.00 24.66 77 SER B O 1
ATOM 2046 N N . TYR B 1 98 ? 27.390 -28.926 12.689 1.00 25.44 78 TYR B N 1
ATOM 2047 C CA . TYR B 1 98 ? 26.843 -30.253 12.423 1.00 27.08 78 TYR B CA 1
ATOM 2048 C C . TYR B 1 98 ? 26.160 -30.750 13.688 1.00 28.69 78 TYR B C 1
ATOM 2049 O O . TYR B 1 98 ? 26.780 -30.770 14.758 1.00 28.18 78 TYR B O 1
ATOM 2058 N N . LEU B 1 99 ? 24.889 -31.140 13.568 1.00 24.50 79 LEU B N 1
ATOM 2059 C CA . LEU B 1 99 ? 24.140 -31.734 14.664 1.00 27.32 79 LEU B CA 1
ATOM 2060 C C . LEU B 1 99 ? 23.989 -33.234 14.427 1.00 28.70 79 LEU B C 1
ATOM 2061 O O . LEU B 1 99 ? 23.850 -33.687 13.289 1.00 30.02 79 LEU B O 1
ATOM 2066 N N . SER B 1 100 ? 24.009 -34.007 15.500 1.00 27.67 80 SER B N 1
ATOM 2067 C CA . SER B 1 100 ? 23.925 -35.453 15.356 1.00 33.22 80 SER B CA 1
ATOM 2068 C C . SER B 1 100 ? 22.502 -35.894 15.018 1.00 33.49 80 SER B C 1
ATOM 2069 O O . SER B 1 100 ? 21.516 -35.317 15.500 1.00 31.92 80 SER B O 1
ATOM 2072 N N . VAL B 1 101 ? 22.402 -36.921 14.173 1.00 34.14 81 VAL B N 1
ATOM 2073 C CA . VAL B 1 101 ? 21.145 -37.611 13.908 1.00 37.24 81 VAL B CA 1
ATOM 2074 C C . VAL B 1 101 ? 21.401 -39.108 14.002 1.00 41.57 81 VAL B C 1
ATOM 2075 O O . VAL B 1 101 ? 22.525 -39.584 13.830 1.00 39.57 81 VAL B O 1
ATOM 2079 N N . ASP B 1 102 ? 20.333 -39.857 14.278 1.00 42.43 82 ASP B N 1
ATOM 2080 C CA . ASP B 1 102 ? 20.501 -41.302 14.325 1.00 45.45 82 ASP B CA 1
ATOM 2081 C C . ASP B 1 102 ? 20.397 -41.925 12.942 1.00 44.06 82 ASP B C 1
ATOM 2082 O O . ASP B 1 102 ? 21.058 -42.935 12.672 1.00 45.85 82 ASP B O 1
ATOM 2087 N N . ASP B 1 103 ? 19.628 -41.326 12.037 1.00 44.72 83 ASP B N 1
ATOM 2088 C CA . ASP B 1 103 ? 19.604 -41.821 10.666 1.00 46.03 83 ASP B CA 1
ATOM 2089 C C . ASP B 1 103 ? 19.312 -40.659 9.730 1.00 44.02 83 ASP B C 1
ATOM 2090 O O . ASP B 1 103 ? 18.247 -40.045 9.819 1.00 44.39 83 ASP B O 1
ATOM 2095 N N . ALA B 1 104 ? 20.255 -40.370 8.831 1.00 43.28 84 ALA B N 1
ATOM 2096 C CA . ALA B 1 104 ? 20.103 -39.241 7.922 1.00 43.13 84 ALA B CA 1
ATOM 2097 C C . ALA B 1 104 ? 18.864 -39.397 7.049 1.00 43.13 84 ALA B C 1
ATOM 2098 O O . ALA B 1 104 ? 18.189 -38.411 6.727 1.00 40.85 84 ALA B O 1
ATOM 2100 N N . ASP B 1 105 ? 18.536 -40.632 6.668 1.00 43.49 85 ASP B N 1
ATOM 2101 C CA . ASP B 1 105 ? 17.425 -40.833 5.746 1.00 44.96 85 ASP B CA 1
ATOM 2102 C C . ASP B 1 105 ? 16.080 -40.537 6.406 1.00 40.86 85 ASP B C 1
ATOM 2103 O O . ASP B 1 105 ? 15.212 -39.917 5.784 1.00 37.77 85 ASP B O 1
ATOM 2108 N N . ALA B 1 106 ? 15.887 -40.951 7.663 1.00 37.86 86 ALA B N 1
ATOM 2109 C CA . ALA B 1 106 ? 14.650 -40.589 8.354 1.00 37.95 86 ALA B CA 1
ATOM 2110 C C . ALA B 1 106 ? 14.572 -39.087 8.592 1.00 38.01 86 ALA B C 1
ATOM 2111 O O . ALA B 1 106 ? 13.481 -38.501 8.550 1.00 35.77 86 ALA B O 1
ATOM 2113 N N . ALA B 1 107 ? 15.715 -38.455 8.859 1.00 34.73 87 ALA B N 1
ATOM 2114 C CA . ALA B 1 107 ? 15.743 -37.007 9.047 1.00 37.75 87 ALA B CA 1
ATOM 2115 C C . ALA B 1 107 ? 15.363 -36.286 7.758 1.00 35.31 87 ALA B C 1
ATOM 2116 O O . ALA B 1 107 ? 14.516 -35.382 7.762 1.00 35.24 87 ALA B O 1
ATOM 2118 N N . ALA B 1 108 ? 15.980 -36.683 6.637 1.00 35.29 88 ALA B N 1
ATOM 2119 C CA . ALA B 1 108 ? 15.654 -36.081 5.348 1.00 36.82 88 ALA B CA 1
ATOM 2120 C C . ALA B 1 108 ? 14.171 -36.196 5.028 1.00 37.13 88 ALA B C 1
ATOM 2121 O O . ALA B 1 108 ? 13.601 -35.291 4.408 1.00 35.16 88 ALA B O 1
ATOM 2123 N N . ALA B 1 109 ? 13.532 -37.297 5.432 1.00 37.33 89 ALA B N 1
ATOM 2124 C CA . ALA B 1 109 ? 12.111 -37.464 5.152 1.00 37.27 89 ALA B CA 1
ATOM 2125 C C . ALA B 1 109 ? 11.251 -36.579 6.046 1.00 37.02 89 ALA B C 1
ATOM 2126 O O . ALA B 1 109 ? 10.203 -36.099 5.611 1.00 39.75 89 ALA B O 1
ATOM 2128 N N . ALA B 1 110 ? 11.671 -36.353 7.289 1.00 36.96 90 ALA B N 1
ATOM 2129 C CA . ALA B 1 110 ? 10.879 -35.537 8.206 1.00 38.57 90 ALA B CA 1
ATOM 2130 C C . ALA B 1 110 ? 11.051 -34.045 7.954 1.00 38.31 90 ALA B C 1
ATOM 2131 O O . ALA B 1 110 ? 10.130 -33.263 8.226 1.00 38.94 90 ALA B O 1
ATOM 2133 N N . VAL B 1 111 ? 12.212 -33.638 7.438 1.00 37.10 91 VAL B N 1
ATOM 2134 C CA . VAL B 1 111 ? 12.506 -32.213 7.272 1.00 34.85 91 VAL B CA 1
ATOM 2135 C C . VAL B 1 111 ? 11.433 -31.473 6.472 1.00 37.39 91 VAL B C 1
ATOM 2136 O O . VAL B 1 111 ? 10.994 -30.405 6.918 1.00 34.34 91 VAL B O 1
ATOM 2140 N N . PRO B 1 112 ? 11.004 -31.947 5.293 1.00 38.18 92 PRO B N 1
ATOM 2141 C CA . PRO B 1 112 ? 9.982 -31.184 4.571 1.00 38.35 92 PRO B CA 1
ATOM 2142 C C . PRO B 1 112 ? 8.657 -31.167 5.302 1.00 39.10 92 PRO B C 1
ATOM 2143 O O . PRO B 1 112 ? 7.950 -30.155 5.246 1.00 39.65 92 PRO B O 1
ATOM 2147 N N . GLU B 1 113 ? 8.323 -32.241 6.028 1.00 40.04 93 GLU B N 1
ATOM 2148 C CA . GLU B 1 113 ? 7.064 -32.281 6.760 1.00 42.75 93 GLU B CA 1
ATOM 2149 C C . GLU B 1 113 ? 7.011 -31.224 7.853 1.00 40.08 93 GLU B C 1
ATOM 2150 O O . GLU B 1 113 ? 5.924 -30.746 8.191 1.00 41.10 93 GLU B O 1
ATOM 2156 N N . LEU B 1 114 ? 8.161 -30.838 8.401 1.00 35.58 94 LEU B N 1
ATOM 2157 C CA . LEU B 1 114 ? 8.218 -29.909 9.520 1.00 35.90 94 LEU B CA 1
ATOM 2158 C C . LEU B 1 114 ? 8.405 -28.459 9.090 1.00 34.08 94 LEU B C 1
ATOM 2159 O O . LEU B 1 114 ? 8.534 -27.584 9.957 1.00 31.59 94 LEU B O 1
ATOM 2164 N N . GLY B 1 115 ? 8.411 -28.180 7.785 1.00 35.65 95 GLY B N 1
ATOM 2165 C CA . GLY B 1 115 ? 8.511 -26.823 7.275 1.00 36.56 95 GLY B CA 1
ATOM 2166 C C . GLY B 1 115 ? 9.855 -26.450 6.691 1.00 35.87 95 GLY B C 1
ATOM 2167 O O . GLY B 1 115 ? 10.016 -25.304 6.248 1.00 38.95 95 GLY B O 1
ATOM 2168 N N . GLY B 1 116 ? 10.827 -27.364 6.669 1.00 34.12 96 GLY B N 1
ATOM 2169 C CA . GLY B 1 116 ? 12.159 -27.070 6.183 1.00 32.73 96 GLY B CA 1
ATOM 2170 C C . GLY B 1 116 ? 12.384 -27.572 4.768 1.00 35.12 96 GLY B C 1
ATOM 2171 O O . GLY B 1 116 ? 11.463 -28.001 4.071 1.00 33.20 96 GLY B O 1
ATOM 2172 N N . ALA B 1 117 ? 13.646 -27.510 4.339 1.00 32.97 97 ALA B N 1
ATOM 2173 C CA . ALA B 1 117 ? 14.048 -28.008 3.028 1.00 35.30 97 ALA B CA 1
ATOM 2174 C C . ALA B 1 117 ? 15.302 -28.864 3.148 1.00 34.74 97 ALA B C 1
ATOM 2175 O O . ALA B 1 117 ? 16.213 -28.533 3.915 1.00 32.01 97 ALA B O 1
ATOM 2177 N N . VAL B 1 118 ? 15.353 -29.968 2.400 1.00 32.56 98 VAL B N 1
ATOM 2178 C CA . VAL B 1 118 ? 16.612 -30.690 2.235 1.00 35.89 98 VAL B CA 1
ATOM 2179 C C . VAL B 1 118 ? 17.417 -29.997 1.143 1.00 35.70 98 VAL B C 1
ATOM 2180 O O . VAL B 1 118 ? 16.988 -29.930 -0.015 1.00 34.52 98 VAL B O 1
ATOM 2184 N N . LEU B 1 119 ? 18.578 -29.463 1.515 1.00 36.16 99 LEU B N 1
ATOM 2185 C CA . LEU B 1 119 ? 19.404 -28.698 0.587 1.00 37.40 99 LEU B CA 1
ATOM 2186 C C . LEU B 1 119 ? 20.476 -29.537 -0.092 1.00 37.09 99 LEU B C 1
ATOM 2187 O O . LEU B 1 119 ? 20.990 -29.127 -1.137 1.00 39.37 99 LEU B O 1
ATOM 2192 N N . LEU B 1 120 ? 20.830 -30.685 0.476 1.00 33.11 100 LEU B N 1
ATOM 2193 C CA . LEU B 1 120 ? 21.823 -31.556 -0.133 1.00 38.06 100 LEU B CA 1
ATOM 2194 C C . LEU B 1 120 ? 21.778 -32.902 0.568 1.00 37.57 100 LEU B C 1
ATOM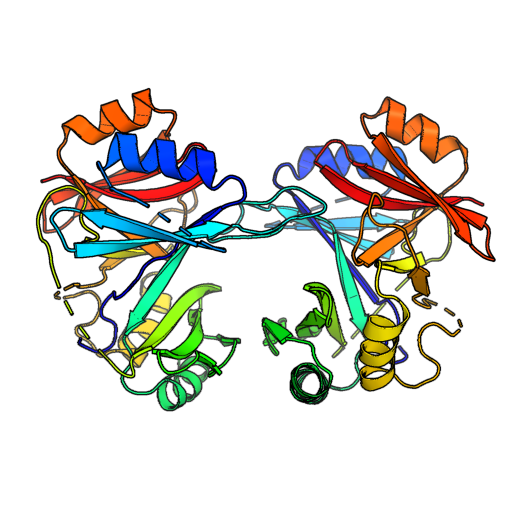 2195 O O . LEU B 1 120 ? 21.655 -32.959 1.794 1.00 35.29 100 LEU B O 1
ATOM 2200 N N . GLY B 1 121 ? 21.867 -33.980 -0.212 1.00 39.32 101 GLY B N 1
ATOM 2201 C CA . GLY B 1 121 ? 21.958 -35.301 0.357 1.00 39.83 101 GLY B CA 1
ATOM 2202 C C . GLY B 1 121 ? 20.599 -35.913 0.636 1.00 41.21 101 GLY B C 1
ATOM 2203 O O . GLY B 1 121 ? 19.576 -35.449 0.125 1.00 43.04 101 GLY B O 1
ATOM 2204 N N . PRO B 1 122 ? 20.552 -36.960 1.482 1.00 40.80 102 PRO B N 1
ATOM 2205 C CA . PRO B 1 122 ? 21.648 -37.566 2.254 1.00 42.50 102 PRO B CA 1
ATOM 2206 C C . PRO B 1 122 ? 22.702 -38.184 1.356 1.00 48.03 102 PRO B C 1
ATOM 2207 O O . PRO B 1 122 ? 22.393 -38.837 0.362 1.00 48.35 102 PRO B O 1
ATOM 2211 N N . ILE B 1 123 ? 23.965 -37.965 1.697 1.00 45.44 103 ILE B N 1
ATOM 2212 C CA . ILE B 1 123 ? 25.096 -38.427 0.909 1.00 53.21 103 ILE B CA 1
ATOM 2213 C C . ILE B 1 123 ? 26.126 -39.039 1.851 1.00 56.19 103 ILE B C 1
ATOM 2214 O O . ILE B 1 123 ? 26.366 -38.523 2.949 1.00 54.27 103 ILE B O 1
ATOM 2219 N N . ASP B 1 124 ? 26.687 -40.178 1.447 1.00 55.75 104 ASP B N 1
ATOM 2220 C CA . ASP B 1 124 ? 27.742 -40.804 2.229 1.00 59.60 104 ASP B CA 1
ATOM 2221 C C . ASP B 1 124 ? 29.039 -40.022 2.100 1.00 63.58 104 ASP B C 1
ATOM 2222 O O . ASP B 1 124 ? 29.299 -39.368 1.087 1.00 64.44 104 ASP B O 1
ATOM 2227 N N . ILE B 1 125 ? 29.857 -40.089 3.146 1.00 64.23 105 ILE B N 1
ATOM 2228 C CA . ILE B 1 125 ? 31.147 -39.402 3.186 1.00 68.48 105 ILE B CA 1
ATOM 2229 C C . ILE B 1 125 ? 32.182 -40.434 3.627 1.00 71.75 105 ILE B C 1
ATOM 2230 O O . ILE B 1 125 ? 32.405 -40.634 4.826 1.00 71.74 105 ILE B O 1
ATOM 2235 N N . LEU B 1 126 ? 32.822 -41.095 2.656 1.00 73.69 106 LEU B N 1
ATOM 2236 C CA . LEU B 1 126 ? 33.863 -42.121 2.892 1.00 75.02 106 LEU B CA 1
ATOM 2237 C C . LEU B 1 126 ? 33.287 -43.181 3.833 1.00 74.19 106 LEU B C 1
ATOM 2238 O O . LEU B 1 126 ? 32.161 -43.645 3.604 1.00 74.60 106 LEU B O 1
ATOM 2243 N N . ALA B 1 127 ? 34.012 -43.602 4.868 1.00 74.71 107 ALA B N 1
ATOM 2244 C CA . ALA B 1 127 ? 33.447 -44.386 5.957 1.00 74.21 107 ALA B CA 1
ATOM 2245 C C . ALA B 1 127 ? 33.143 -43.526 7.176 1.00 72.39 107 ALA B C 1
ATOM 2246 O O . ALA B 1 127 ? 32.816 -44.064 8.239 1.00 72.18 107 ALA B O 1
ATOM 2248 N N . GLN B 1 128 ? 33.260 -42.200 7.042 1.00 70.67 108 GLN B N 1
ATOM 2249 C CA . GLN B 1 128 ? 32.946 -41.294 8.143 1.00 67.86 108 GLN B CA 1
ATOM 2250 C C . GLN B 1 128 ? 31.485 -41.425 8.556 1.00 66.23 108 GLN B C 1
ATOM 2251 O O . GLN B 1 128 ? 31.165 -41.595 9.740 1.00 62.45 108 GLN B O 1
ATOM 2257 N N . GLY B 1 129 ? 30.583 -41.345 7.585 1.00 64.86 109 GLY B N 1
ATOM 2258 C CA . GLY B 1 129 ? 29.173 -41.547 7.865 1.00 62.23 109 GLY B CA 1
ATOM 2259 C C . GLY B 1 129 ? 28.321 -41.040 6.726 1.00 60.73 109 GLY B C 1
ATOM 2260 O O . GLY B 1 129 ? 28.737 -41.057 5.558 1.00 62.16 109 GLY B O 1
ATOM 2261 N N . ARG B 1 130 ? 27.129 -40.575 7.085 1.00 53.86 110 ARG B N 1
ATOM 2262 C CA . ARG B 1 130 ? 26.134 -40.101 6.140 1.00 49.55 110 ARG B CA 1
ATOM 2263 C C . ARG B 1 130 ? 25.700 -38.716 6.593 1.00 45.20 110 ARG B C 1
ATOM 2264 O O . ARG B 1 130 ? 25.515 -38.481 7.790 1.00 42.63 110 ARG B O 1
ATOM 2272 N N . MET B 1 131 ? 25.558 -37.798 5.643 1.00 43.06 111 MET B N 1
ATOM 2273 C CA . MET B 1 131 ? 25.343 -36.400 5.977 1.00 45.22 111 MET B CA 1
ATOM 2274 C C . MET B 1 131 ? 24.278 -35.810 5.067 1.00 42.40 111 MET B C 1
ATOM 2275 O O . MET B 1 131 ? 24.169 -36.177 3.896 1.00 40.78 111 MET B O 1
ATOM 2280 N N . LEU B 1 132 ? 23.488 -34.889 5.614 1.00 37.35 112 LEU B N 1
ATOM 2281 C CA . LEU B 1 132 ? 22.637 -34.053 4.790 1.00 35.26 112 LEU B CA 1
ATOM 2282 C C . LEU B 1 132 ? 22.732 -32.621 5.284 1.00 35.40 112 LEU B C 1
ATOM 2283 O O . LEU B 1 132 ? 23.028 -32.367 6.456 1.00 34.19 112 LEU B O 1
ATOM 2288 N N . LEU B 1 133 ? 22.508 -31.689 4.366 1.00 31.23 113 LEU B N 1
ATOM 2289 C CA . LEU B 1 133 ? 22.420 -30.279 4.695 1.00 32.80 113 LEU B CA 1
ATOM 2290 C C . LEU B 1 133 ? 20.947 -29.906 4.668 1.00 32.53 113 LEU B C 1
ATOM 2291 O O . LEU B 1 133 ? 20.232 -30.256 3.721 1.00 31.73 113 LEU B O 1
ATOM 2296 N N . ALA B 1 134 ? 20.489 -29.223 5.713 1.00 29.96 114 ALA B N 1
ATOM 2297 C CA . ALA B 1 134 ? 19.085 -28.886 5.841 1.00 31.16 114 ALA B CA 1
ATOM 2298 C C . ALA B 1 134 ? 18.925 -27.395 6.090 1.00 32.07 114 ALA B C 1
ATOM 2299 O O . ALA B 1 134 ? 19.836 -26.722 6.578 1.00 28.38 114 ALA B O 1
ATOM 2301 N N . GLY B 1 135 ? 17.757 -26.889 5.723 1.00 32.42 115 GLY B N 1
ATOM 2302 C CA . GLY B 1 135 ? 17.362 -25.527 6.044 1.00 31.19 115 GLY B CA 1
ATOM 2303 C C . GLY B 1 135 ? 16.099 -25.556 6.882 1.00 32.43 115 GLY B C 1
ATOM 2304 O O . GLY B 1 135 ? 15.183 -26.346 6.614 1.00 32.10 115 GLY B O 1
ATOM 2305 N N . ASP B 1 136 ? 16.051 -24.708 7.904 1.00 30.62 116 ASP B N 1
ATOM 2306 C CA . ASP B 1 136 ? 14.876 -24.650 8.765 1.00 31.22 116 ASP B CA 1
ATOM 2307 C C . ASP B 1 136 ? 13.836 -23.761 8.074 1.00 33.13 116 ASP B C 1
ATOM 2308 O O . ASP B 1 136 ? 14.080 -23.240 6.978 1.00 31.33 116 ASP B O 1
ATOM 2313 N N . PRO B 1 137 ? 12.649 -23.573 8.670 1.00 30.41 117 PRO B N 1
ATOM 2314 C CA . PRO B 1 137 ? 11.644 -22.738 7.988 1.00 31.81 117 PRO B CA 1
ATOM 2315 C C . PRO B 1 137 ? 12.114 -21.321 7.698 1.00 35.27 117 PRO B C 1
ATOM 2316 O O . PRO B 1 137 ? 11.656 -20.726 6.715 1.00 36.50 117 PRO B O 1
ATOM 2320 N N . SER B 1 138 ? 13.003 -20.753 8.514 1.00 32.17 118 SER B N 1
ATOM 2321 C CA . SER B 1 138 ? 13.511 -19.418 8.212 1.00 32.11 118 SER B CA 1
ATOM 2322 C C . SER B 1 138 ? 14.598 -19.429 7.150 1.00 34.54 118 SER B C 1
ATOM 2323 O O . SER B 1 138 ? 15.000 -18.354 6.690 1.00 37.57 118 SER B O 1
ATOM 2326 N N . GLY B 1 139 ? 15.090 -20.599 6.766 1.00 33.83 119 GLY B N 1
ATOM 2327 C CA . GLY B 1 139 ? 16.177 -20.692 5.816 1.00 34.68 119 GLY B CA 1
ATOM 2328 C C . GLY B 1 139 ? 17.567 -20.766 6.411 1.00 34.47 119 GLY B C 1
ATOM 2329 O O . GLY B 1 139 ? 18.543 -20.732 5.653 1.00 34.77 119 GLY B O 1
ATOM 2330 N N . HIS B 1 140 ? 17.702 -20.862 7.731 1.00 31.40 120 HIS B N 1
ATOM 2331 C CA . HIS B 1 140 ? 19.030 -21.067 8.299 1.00 29.83 120 HIS B CA 1
ATOM 2332 C C . HIS B 1 140 ? 19.518 -22.463 7.932 1.00 31.11 120 HIS B C 1
ATOM 2333 O O . HIS B 1 140 ? 18.742 -23.423 7.927 1.00 32.16 120 HIS B O 1
ATOM 2340 N N . ARG B 1 141 ? 20.812 -22.584 7.647 1.00 30.61 121 ARG B N 1
ATOM 2341 C CA . ARG B 1 141 ? 21.398 -23.853 7.230 1.00 31.59 121 ARG B CA 1
ATOM 2342 C C . ARG B 1 141 ? 22.090 -24.527 8.404 1.00 30.97 121 ARG B C 1
ATOM 2343 O O . ARG B 1 141 ? 22.751 -23.862 9.209 1.00 25.80 121 ARG B O 1
ATOM 2351 N N . VAL B 1 142 ? 21.960 -25.854 8.484 1.00 27.66 122 VAL B N 1
ATOM 2352 C CA . VAL B 1 142 ? 22.708 -26.644 9.459 1.00 27.18 122 VAL B CA 1
ATOM 2353 C C . VAL B 1 142 ? 22.995 -28.010 8.859 1.00 27.76 122 VAL B C 1
ATOM 2354 O O . VAL B 1 142 ? 22.226 -28.520 8.038 1.00 25.64 122 VAL B O 1
ATOM 2358 N N . GLY B 1 143 ? 24.141 -28.583 9.236 1.00 25.68 123 GLY B N 1
ATOM 2359 C CA . GLY B 1 143 ? 24.478 -29.930 8.834 1.00 26.58 123 GLY B CA 1
ATOM 2360 C C . GLY B 1 143 ? 23.913 -30.946 9.815 1.00 27.24 123 GLY B C 1
ATOM 2361 O O . GLY B 1 143 ? 23.892 -30.718 11.023 1.00 26.92 123 GLY B O 1
ATOM 2362 N N . LEU B 1 144 ? 23.451 -32.072 9.280 1.00 23.59 124 LEU B N 1
ATOM 2363 C CA . LEU B 1 144 ? 22.992 -33.189 10.094 1.00 29.53 124 LEU B CA 1
ATOM 2364 C C . LEU B 1 144 ? 23.882 -34.381 9.777 1.00 31.35 124 LEU B C 1
ATOM 2365 O O . LEU B 1 144 ? 24.019 -34.768 8.612 1.00 32.54 124 LEU B O 1
ATOM 2370 N N . TRP B 1 145 ? 24.483 -34.958 10.804 1.00 30.20 125 TRP B N 1
ATOM 2371 C CA . TRP B 1 145 ? 25.578 -35.897 10.613 1.00 36.64 125 TRP B CA 1
ATOM 2372 C C . TRP B 1 145 ? 25.229 -37.204 11.299 1.00 33.72 125 TRP B C 1
ATOM 2373 O O . TRP B 1 145 ? 25.024 -37.240 12.516 1.00 31.06 125 TRP B O 1
ATOM 2384 N N . GLN B 1 146 ? 25.144 -38.266 10.513 1.00 38.06 126 GLN B N 1
ATOM 2385 C CA . GLN B 1 146 ? 24.964 -39.613 11.032 1.00 38.71 126 GLN B CA 1
ATOM 2386 C C . GLN B 1 146 ? 26.348 -40.257 11.039 1.00 42.84 126 GLN B C 1
ATOM 2387 O O . GLN B 1 146 ? 26.907 -40.557 9.978 1.00 42.84 126 GLN B O 1
ATOM 2393 N N . ALA B 1 147 ? 26.914 -40.428 12.229 1.00 43.67 127 ALA B N 1
ATOM 2394 C CA . ALA B 1 147 ? 28.298 -40.855 12.385 1.00 50.98 127 ALA B CA 1
ATOM 2395 C C . ALA B 1 147 ? 28.376 -42.375 12.342 1.00 60.69 127 ALA B C 1
ATOM 2396 O O . ALA B 1 147 ? 27.712 -43.052 13.132 1.00 61.19 127 ALA B O 1
ATOM 2398 N N . LYS B 1 148 ? 29.195 -42.909 11.423 1.00 64.74 128 LYS B N 1
ATOM 2399 C CA . LYS B 1 148 ? 29.561 -44.332 11.489 1.00 67.39 128 LYS B CA 1
ATOM 2400 C C . LYS B 1 148 ? 30.545 -44.626 12.621 1.00 68.55 128 LYS B C 1
ATOM 2401 O O . LYS B 1 148 ? 31.009 -45.767 12.708 1.00 73.52 128 LYS B O 1
ATOM 2407 N N . GLU B 1 149 ? 30.855 -43.623 13.442 1.00 68.68 129 GLU B N 1
ATOM 2408 C CA . GLU B 1 149 ? 31.763 -43.760 14.577 1.00 70.37 129 GLU B CA 1
ATOM 2409 C C . GLU B 1 149 ? 33.087 -44.409 14.189 1.00 68.78 129 GLU B C 1
ATOM 2410 O O . GLU B 1 149 ? 34.138 -43.760 14.219 1.00 66.75 129 GLU B O 1
ATOM 2416 N N . PRO B 1 155 ? 34.332 -32.848 24.296 1.00 66.14 135 PRO B N 1
ATOM 2417 C CA . PRO B 1 155 ? 34.625 -33.629 25.502 1.00 68.57 135 PRO B CA 1
ATOM 2418 C C . PRO B 1 155 ? 35.432 -32.840 26.539 1.00 69.51 135 PRO B C 1
ATOM 2419 O O . PRO B 1 155 ? 35.455 -33.196 27.719 1.00 72.50 135 PRO B O 1
ATOM 2423 N N . ASP B 1 156 ? 36.088 -31.780 26.077 1.00 66.76 136 ASP B N 1
ATOM 2424 C CA . ASP B 1 156 ? 36.939 -30.933 26.897 1.00 60.31 136 ASP B CA 1
ATOM 2425 C C . ASP B 1 156 ? 36.122 -29.731 27.356 1.00 59.77 136 ASP B C 1
ATOM 2426 O O . ASP B 1 156 ? 35.448 -29.088 26.543 1.00 54.67 136 ASP B O 1
ATOM 2431 N N . ASP B 1 157 ? 36.158 -29.442 28.654 1.00 54.48 137 ASP B N 1
ATOM 2432 C CA . ASP B 1 157 ? 35.392 -28.328 29.195 1.00 60.44 137 ASP B CA 1
ATOM 2433 C C . ASP B 1 157 ? 36.246 -27.095 29.474 1.00 55.52 137 ASP B C 1
ATOM 2434 O O . ASP B 1 157 ? 35.732 -26.116 30.024 1.00 53.29 137 ASP B O 1
ATOM 2439 N N . GLY B 1 158 ? 37.524 -27.115 29.093 1.00 52.20 138 GLY B N 1
ATOM 2440 C CA . GLY B 1 158 ? 38.423 -26.018 29.377 1.00 45.57 138 GLY B CA 1
ATOM 2441 C C . GLY B 1 158 ? 38.373 -24.910 28.335 1.00 37.49 138 GLY B C 1
ATOM 2442 O O . GLY B 1 158 ? 37.668 -24.984 27.329 1.00 34.18 138 GLY B O 1
ATOM 2443 N N . ILE B 1 159 ? 39.164 -23.866 28.597 1.00 38.07 139 ILE B N 1
ATOM 2444 C CA . ILE B 1 159 ? 39.189 -22.698 27.731 1.00 34.90 139 ILE B CA 1
ATOM 2445 C C . ILE B 1 159 ? 39.691 -23.082 26.347 1.00 32.91 139 ILE B C 1
ATOM 2446 O O . ILE B 1 159 ? 40.668 -23.831 26.196 1.00 31.25 139 ILE B O 1
ATOM 2451 N N . GLY B 1 160 ? 39.007 -22.586 25.318 1.00 27.60 140 GLY B N 1
ATOM 2452 C CA . GLY B 1 160 ? 39.411 -22.848 23.953 1.00 28.19 140 GLY B CA 1
ATOM 2453 C C . GLY B 1 160 ? 38.766 -24.055 23.316 1.00 26.58 140 GLY B C 1
ATOM 2454 O O . GLY B 1 160 ? 38.939 -24.262 22.110 1.00 24.46 140 GLY B O 1
ATOM 2455 N N . ALA B 1 161 ? 38.024 -24.855 24.077 1.00 26.25 141 ALA B N 1
ATOM 2456 C CA . ALA B 1 161 ? 37.315 -25.985 23.506 1.00 29.25 141 ALA B CA 1
ATOM 2457 C C . ALA B 1 161 ? 35.976 -25.554 22.910 1.00 26.29 141 ALA B C 1
ATOM 2458 O O . ALA B 1 161 ? 35.382 -24.539 23.287 1.00 26.41 141 ALA B O 1
ATOM 2460 N N . TYR B 1 162 ? 35.501 -26.360 21.965 1.00 25.97 142 TYR B N 1
ATOM 2461 C CA . TYR B 1 162 ? 34.195 -26.172 21.345 1.00 29.05 142 TYR B CA 1
ATOM 2462 C C . TYR B 1 162 ? 33.114 -26.659 22.301 1.00 30.55 142 TYR B C 1
ATOM 2463 O O . TYR B 1 162 ? 33.058 -27.851 22.630 1.00 30.99 142 TYR B O 1
ATOM 2472 N N . THR B 1 163 ? 32.254 -25.745 22.744 1.00 29.16 143 THR B N 1
ATOM 2473 C CA . THR B 1 163 ? 31.239 -26.044 23.746 1.00 31.23 143 THR B CA 1
ATOM 2474 C C . THR B 1 163 ? 29.922 -26.494 23.119 1.00 34.09 143 THR B C 1
ATOM 2475 O O . THR B 1 163 ? 29.374 -27.534 23.496 1.00 37.14 143 THR B O 1
ATOM 2479 N N . ARG B 1 164 ? 29.395 -25.715 22.182 1.00 26.98 144 ARG B N 1
ATOM 2480 C CA . ARG B 1 164 ? 28.140 -26.036 21.509 1.00 31.24 144 ARG B CA 1
ATOM 2481 C C . ARG B 1 164 ? 28.002 -25.076 20.337 1.00 29.21 144 ARG B C 1
ATOM 2482 O O . ARG B 1 164 ? 28.821 -24.167 20.156 1.00 25.31 144 ARG B O 1
ATOM 2490 N N . SER B 1 165 ? 26.949 -25.270 19.551 1.00 25.85 145 SER B N 1
ATOM 2491 C CA . SER B 1 165 ? 26.501 -24.262 18.603 1.00 25.83 145 SER B CA 1
ATOM 2492 C C . SER B 1 165 ? 25.152 -23.715 19.054 1.00 27.02 145 SER B C 1
ATOM 2493 O O . SER B 1 165 ? 24.404 -24.367 19.787 1.00 25.39 145 SER B O 1
ATOM 2496 N N . GLU B 1 166 ? 24.866 -22.490 18.637 1.00 25.29 146 GLU B N 1
ATOM 2497 C CA . GLU B 1 166 ? 23.672 -21.787 19.076 1.00 29.01 146 GLU B CA 1
ATOM 2498 C C . GLU B 1 166 ? 22.996 -21.157 17.869 1.00 25.71 146 GLU B C 1
ATOM 2499 O O . GLU B 1 166 ? 23.666 -20.630 16.980 1.00 27.71 146 GLU B O 1
ATOM 2505 N N . LEU B 1 167 ? 21.668 -21.238 17.827 1.00 23.41 147 LEU B N 1
ATOM 2506 C CA . LEU B 1 167 ? 20.905 -20.631 16.748 1.00 23.69 147 LEU B CA 1
ATOM 2507 C C . LEU B 1 167 ? 20.440 -19.239 17.176 1.00 24.91 147 LEU B C 1
ATOM 2508 O O . LEU B 1 167 ? 19.687 -19.106 18.148 1.00 24.93 147 LEU B O 1
ATOM 2513 N N . LEU B 1 168 ? 20.878 -18.205 16.454 1.00 23.11 148 LEU B N 1
ATOM 2514 C CA . LEU B 1 168 ? 20.370 -16.846 16.650 1.00 25.62 148 LEU B CA 1
ATOM 2515 C C . LEU B 1 168 ? 19.265 -16.631 15.622 1.00 25.25 148 LEU B C 1
ATOM 2516 O O . LEU B 1 168 ? 19.511 -16.758 14.416 1.00 24.21 148 LEU B O 1
ATOM 2521 N N . THR B 1 169 ? 18.042 -16.365 16.085 1.00 23.56 149 THR B N 1
ATOM 2522 C CA . THR B 1 169 ? 16.927 -16.345 15.146 1.00 24.08 149 THR B CA 1
ATOM 2523 C C . THR B 1 169 ? 15.933 -15.263 15.531 1.00 24.54 149 THR B C 1
ATOM 2524 O O . THR B 1 169 ? 15.703 -14.998 16.716 1.00 23.63 149 THR B O 1
ATOM 2528 N N . GLY B 1 170 ? 15.351 -14.632 14.516 1.00 24.84 150 GLY B N 1
ATOM 2529 C CA . GLY B 1 170 ? 14.216 -13.751 14.723 1.00 27.30 150 GLY B CA 1
ATOM 2530 C C . GLY B 1 170 ? 12.863 -14.435 14.718 1.00 30.30 150 GLY B C 1
ATOM 2531 O O . GLY B 1 170 ? 11.837 -13.762 14.854 1.00 28.29 150 GLY B O 1
ATOM 2532 N N . ALA B 1 171 ? 12.821 -15.758 14.546 1.00 28.41 151 ALA B N 1
ATOM 2533 C CA . ALA B 1 171 ? 11.560 -16.509 14.542 1.00 31.56 151 ALA B CA 1
ATOM 2534 C C . ALA B 1 171 ? 11.727 -17.777 15.373 1.00 30.29 151 ALA B C 1
ATOM 2535 O O . ALA B 1 171 ? 11.624 -18.890 14.868 1.00 32.01 151 ALA B O 1
ATOM 2537 N N . SER B 1 172 ? 11.941 -17.599 16.678 1.00 28.22 152 SER B N 1
ATOM 2538 C CA . SER B 1 172 ? 12.326 -18.724 17.524 1.00 28.91 152 SER B CA 1
ATOM 2539 C C . SER B 1 172 ? 11.232 -19.781 17.627 1.00 29.03 152 SER B C 1
ATOM 2540 O O . SER B 1 172 ? 11.549 -20.952 17.839 1.00 29.60 152 SER B O 1
ATOM 2543 N N . ALA B 1 173 ? 9.955 -19.396 17.513 1.00 27.97 153 ALA B N 1
ATOM 2544 C CA . ALA B 1 173 ? 8.875 -20.384 17.641 1.00 28.84 153 ALA B CA 1
ATOM 2545 C C . ALA B 1 173 ? 8.782 -21.265 16.402 1.00 29.52 153 ALA B C 1
ATOM 2546 O O . ALA B 1 173 ? 8.660 -22.493 16.503 1.00 30.94 153 ALA B O 1
ATOM 2548 N N . THR B 1 174 ? 8.812 -20.652 15.221 1.00 26.99 154 THR B N 1
ATOM 2549 C CA . THR B 1 174 ? 8.773 -21.415 13.985 1.00 29.92 154 THR B CA 1
ATOM 2550 C C . THR B 1 174 ? 9.998 -22.305 13.838 1.00 31.09 154 THR B C 1
ATOM 2551 O O . THR B 1 174 ? 9.874 -23.485 13.494 1.00 29.77 154 THR B O 1
ATOM 2555 N N . ASP B 1 175 ? 11.194 -21.761 14.099 1.00 26.19 155 ASP B N 1
ATOM 2556 C CA . ASP B 1 175 ? 12.398 -22.574 14.003 1.00 28.82 155 ASP B CA 1
ATOM 2557 C C . ASP B 1 175 ? 12.471 -23.582 15.137 1.00 26.85 155 ASP B C 1
ATOM 2558 O O . ASP B 1 175 ? 12.868 -24.734 14.921 1.00 27.00 155 ASP B O 1
ATOM 2563 N N . GLY B 1 176 ? 12.056 -23.179 16.343 1.00 26.58 156 GLY B N 1
ATOM 2564 C CA . GLY B 1 176 ? 12.045 -24.112 17.461 1.00 29.02 156 GLY B CA 1
ATOM 2565 C C . GLY B 1 176 ? 11.147 -25.319 17.233 1.00 29.70 156 GLY B C 1
ATOM 2566 O O . GLY B 1 176 ? 11.515 -26.448 17.565 1.00 29.13 156 GLY B O 1
ATOM 2567 N N . ALA B 1 177 ? 9.952 -25.100 16.682 1.00 27.54 157 ALA B N 1
ATOM 2568 C CA . ALA B 1 177 ? 9.063 -26.225 16.392 1.00 27.62 157 ALA B CA 1
ATOM 2569 C C . ALA B 1 177 ? 9.726 -27.222 15.445 1.00 28.29 157 ALA B C 1
ATOM 2570 O O . ALA B 1 177 ? 9.592 -28.441 15.614 1.00 29.28 157 ALA B O 1
ATOM 2572 N N . PHE B 1 178 ? 10.459 -26.711 14.453 1.00 27.18 158 PHE B N 1
ATOM 2573 C CA . PHE B 1 178 ? 11.144 -27.558 13.482 1.00 28.49 158 PHE B CA 1
ATOM 2574 C C . PHE B 1 178 ? 12.222 -28.408 14.148 1.00 29.36 158 PHE B C 1
ATOM 2575 O O . PHE B 1 178 ? 12.263 -29.624 13.955 1.00 27.56 158 PHE B O 1
ATOM 2583 N N . TYR B 1 179 ? 13.095 -27.795 14.956 1.00 27.45 159 TYR B N 1
ATOM 2584 C CA . TYR B 1 179 ? 14.190 -28.567 15.542 1.00 28.32 159 TYR B CA 1
ATOM 2585 C C . TYR B 1 179 ? 13.688 -29.541 16.596 1.00 30.02 159 TYR B C 1
ATOM 2586 O O . TYR B 1 179 ? 14.201 -30.663 16.696 1.00 25.96 159 TYR B O 1
ATOM 2595 N N . ARG B 1 180 ? 12.683 -29.137 17.380 1.00 27.49 160 ARG B N 1
ATOM 2596 C CA . ARG B 1 180 ? 12.082 -30.049 18.350 1.00 30.46 160 ARG B CA 1
ATOM 2597 C C . ARG B 1 180 ? 11.305 -31.164 17.660 1.00 31.15 160 ARG B C 1
ATOM 2598 O O . ARG B 1 180 ? 11.167 -32.262 18.218 1.00 31.57 160 ARG B O 1
ATOM 2606 N N . GLY B 1 181 ? 10.781 -30.903 16.458 1.00 29.87 161 GLY B N 1
ATOM 2607 C CA . GLY B 1 181 ? 10.137 -31.964 15.708 1.00 34.49 161 GLY B CA 1
ATOM 2608 C C . GLY B 1 181 ? 11.131 -33.003 15.239 1.00 32.77 161 GLY B C 1
ATOM 2609 O O . GLY B 1 181 ? 10.808 -34.193 15.155 1.00 32.50 161 GLY B O 1
ATOM 2610 N N . LEU B 1 182 ? 12.353 -32.571 14.945 1.00 32.50 162 LEU B N 1
ATOM 2611 C CA . LEU B 1 182 ? 13.433 -33.477 14.553 1.00 33.65 162 LEU B CA 1
ATOM 2612 C C . LEU B 1 182 ? 14.040 -34.202 15.750 1.00 34.27 162 LEU B C 1
ATOM 2613 O O . LEU B 1 182 ? 14.329 -35.399 15.668 1.00 36.24 162 LEU B O 1
ATOM 2618 N N . PHE B 1 183 ? 14.241 -33.505 16.868 1.00 31.82 163 PHE B N 1
ATOM 2619 C CA . PHE B 1 183 ? 15.093 -34.009 17.937 1.00 34.69 163 PHE B CA 1
ATOM 2620 C C . PHE B 1 183 ? 14.391 -34.255 19.263 1.00 37.75 163 PHE B C 1
ATOM 2621 O O . PHE B 1 183 ? 15.046 -34.734 20.197 1.00 38.58 163 PHE B O 1
ATOM 2629 N N . GLY B 1 184 ? 13.097 -33.951 19.387 1.00 32.04 164 GLY B N 1
ATOM 2630 C CA . GLY B 1 184 ? 12.409 -34.161 20.641 1.00 34.04 164 GLY B CA 1
ATOM 2631 C C . GLY B 1 184 ? 12.256 -32.878 21.444 1.00 36.49 164 GLY B C 1
ATOM 2632 O O . GLY B 1 184 ? 12.975 -31.898 21.253 1.00 33.86 164 GLY B O 1
ATOM 2633 N N . ALA B 1 185 ? 11.306 -32.907 22.389 1.00 36.90 165 ALA B N 1
ATOM 2634 C CA . ALA B 1 185 ? 10.924 -31.698 23.118 1.00 37.55 165 ALA B CA 1
ATOM 2635 C C . ALA B 1 185 ? 12.076 -31.121 23.936 1.00 42.84 165 ALA B C 1
ATOM 2636 O O . ALA B 1 185 ? 12.127 -29.908 24.157 1.00 43.40 165 ALA B O 1
ATOM 2638 N N . ASP B 1 186 ? 12.995 -31.963 24.412 1.00 43.80 166 ASP B N 1
ATOM 2639 C CA . ASP B 1 186 ? 14.093 -31.467 25.233 1.00 45.67 166 ASP B CA 1
ATOM 2640 C C . ASP B 1 186 ? 15.110 -30.659 24.450 1.00 43.68 166 ASP B C 1
ATOM 2641 O O . ASP B 1 186 ? 15.991 -30.061 25.073 1.00 47.51 166 ASP B O 1
ATOM 2646 N N . PHE B 1 187 ? 15.037 -30.648 23.121 1.00 38.08 167 PHE B N 1
ATOM 2647 C CA . PHE B 1 187 ? 16.052 -29.950 22.346 1.00 40.04 167 PHE B CA 1
ATOM 2648 C C . PHE B 1 187 ? 16.108 -28.475 22.740 1.00 42.91 167 PHE B C 1
ATOM 2649 O O . PHE B 1 187 ? 15.074 -27.809 22.903 1.00 43.24 167 PHE B O 1
ATOM 2657 N N . ALA B 1 188 ? 17.331 -27.976 22.912 1.00 40.59 168 ALA B N 1
ATOM 2658 C CA . ALA B 1 188 ? 17.565 -26.615 23.388 1.00 43.69 168 ALA B CA 1
ATOM 2659 C C . ALA B 1 188 ? 16.927 -26.407 24.762 1.00 53.27 168 ALA B C 1
ATOM 2660 O O . ALA B 1 188 ? 16.285 -25.387 25.022 1.00 53.70 168 ALA B O 1
ATOM 2662 N N . THR B 1 189 ? 17.115 -27.399 25.641 1.00 54.72 169 THR B N 1
ATOM 2663 C CA . THR B 1 189 ? 16.649 -27.369 27.039 1.00 55.94 169 THR B CA 1
ATOM 2664 C C . THR B 1 189 ? 15.198 -26.937 27.177 1.00 55.07 169 THR B C 1
ATOM 2665 O O . THR B 1 189 ? 14.303 -27.775 27.266 1.00 57.91 169 THR B O 1
ATOM 2669 N N . ARG B 1 198 ? 27.158 -32.007 25.067 1.00 45.19 178 ARG B N 1
ATOM 2670 C CA . ARG B 1 198 ? 26.966 -30.729 24.376 1.00 45.69 178 ARG B CA 1
ATOM 2671 C C . ARG B 1 198 ? 25.480 -30.527 24.133 1.00 42.35 178 ARG B C 1
ATOM 2672 O O . ARG B 1 198 ? 24.794 -31.469 23.732 1.00 47.04 178 ARG B O 1
ATOM 2680 N N . ARG B 1 199 ? 24.966 -29.320 24.380 1.00 39.78 179 ARG B N 1
ATOM 2681 C CA . ARG B 1 199 ? 23.544 -29.042 24.205 1.00 38.27 179 ARG B CA 1
ATOM 2682 C C . ARG B 1 199 ? 23.371 -27.760 23.409 1.00 34.79 179 ARG B C 1
ATOM 2683 O O . ARG B 1 199 ? 23.902 -26.716 23.791 1.00 31.89 179 ARG B O 1
ATOM 2691 N N . ALA B 1 200 ? 22.634 -27.839 22.306 1.00 31.74 180 ALA B N 1
ATOM 2692 C CA . ALA B 1 200 ? 22.403 -26.657 21.497 1.00 31.54 180 ALA B CA 1
ATOM 2693 C C . ALA B 1 200 ? 21.478 -25.697 22.234 1.00 29.27 180 ALA B C 1
ATOM 2694 O O . ALA B 1 200 ? 20.814 -26.058 23.211 1.00 30.03 180 ALA B O 1
ATOM 2696 N N . ALA B 1 201 ? 21.469 -24.445 21.786 1.00 30.39 181 ALA B N 1
ATOM 2697 C CA . ALA B 1 201 ? 20.567 -23.451 22.350 1.00 27.45 181 ALA B CA 1
ATOM 2698 C C . ALA B 1 201 ? 19.987 -22.618 21.218 1.00 28.47 181 ALA B C 1
ATOM 2699 O O . ALA B 1 201 ? 20.550 -22.547 20.122 1.00 27.38 181 ALA B O 1
ATOM 2701 N N . ILE B 1 202 ? 18.839 -21.994 21.495 1.00 25.58 182 ILE B N 1
ATOM 2702 C CA . ILE B 1 202 ? 18.188 -21.072 20.572 1.00 27.59 182 ILE B CA 1
ATOM 2703 C C . ILE B 1 202 ? 18.071 -19.723 21.273 1.00 28.47 182 ILE B C 1
ATOM 2704 O O . ILE B 1 202 ? 17.602 -19.655 22.416 1.00 27.15 182 ILE B O 1
ATOM 2709 N N . ARG B 1 203 ? 18.507 -18.657 20.603 1.00 25.96 183 ARG B N 1
ATOM 2710 C CA . ARG B 1 203 ? 18.443 -17.306 21.163 1.00 27.09 183 ARG B CA 1
ATOM 2711 C C . ARG B 1 203 ? 17.626 -16.388 20.262 1.00 25.29 183 ARG B C 1
ATOM 2712 O O . ARG B 1 203 ? 17.849 -16.346 19.047 1.00 22.77 183 ARG B O 1
ATOM 2720 N N . GLN B 1 204 ? 16.734 -15.609 20.870 1.00 24.08 184 GLN B N 1
ATOM 2721 C CA . GLN B 1 204 ? 15.949 -14.615 20.142 1.00 25.96 184 GLN B CA 1
ATOM 2722 C C . GLN B 1 204 ? 16.782 -13.366 19.889 1.00 27.69 184 GLN B C 1
ATOM 2723 O O . GLN B 1 204 ? 17.336 -12.783 20.830 1.00 24.49 184 GLN B O 1
ATOM 2729 N N . VAL B 1 205 ? 16.851 -12.937 18.627 1.00 24.80 185 VAL B N 1
ATOM 2730 C CA . VAL B 1 205 ? 17.586 -11.723 18.286 1.00 26.72 185 VAL B CA 1
ATOM 2731 C C . VAL B 1 205 ? 16.686 -10.780 17.492 1.00 27.49 185 VAL B C 1
ATOM 2732 O O . VAL B 1 205 ? 15.673 -11.186 16.912 1.00 26.60 185 VAL B O 1
ATOM 2736 N N . GLY B 1 206 ? 17.058 -9.492 17.510 1.00 26.47 186 GLY B N 1
ATOM 2737 C CA . GLY B 1 206 ? 16.358 -8.459 16.778 1.00 26.69 186 GLY B CA 1
ATOM 2738 C C . GLY B 1 206 ? 16.743 -8.426 15.312 1.00 28.08 186 GLY B C 1
ATOM 2739 O O . GLY B 1 206 ? 17.591 -9.194 14.827 1.00 28.92 186 GLY B O 1
ATOM 2740 N N . PRO B 1 207 ? 16.095 -7.526 14.569 1.00 33.02 187 PRO B N 1
ATOM 2741 C CA . PRO B 1 207 ? 16.321 -7.491 13.115 1.00 33.67 187 PRO B CA 1
ATOM 2742 C C . PRO B 1 207 ? 17.724 -7.061 12.715 1.00 35.90 187 PRO B C 1
ATOM 2743 O O . PRO B 1 207 ? 18.172 -7.435 11.628 1.00 36.06 187 PRO B O 1
ATOM 2747 N N . ALA B 1 208 ? 18.434 -6.294 13.545 1.00 31.12 188 ALA B N 1
ATOM 2748 C CA . ALA B 1 208 ? 19.795 -5.880 13.208 1.00 34.32 188 ALA B CA 1
ATOM 2749 C C . ALA B 1 208 ? 20.843 -6.962 13.465 1.00 35.31 188 ALA B C 1
ATOM 2750 O O . ALA B 1 208 ? 22.023 -6.748 13.162 1.00 32.64 188 ALA B O 1
ATOM 2752 N N . ALA B 1 209 ? 20.457 -8.102 13.998 1.00 32.00 189 ALA B N 1
ATOM 2753 C CA . ALA B 1 209 ? 21.419 -9.078 14.489 1.00 31.62 189 ALA B CA 1
ATOM 2754 C C . ALA B 1 209 ? 21.840 -10.036 13.393 1.00 31.99 189 ALA B C 1
ATOM 2755 O O . ALA B 1 209 ? 21.106 -10.258 12.428 1.00 31.61 189 ALA B O 1
ATOM 2757 N N . PRO B 1 210 ? 23.020 -10.642 13.520 1.00 30.27 190 PRO B N 1
ATOM 2758 C CA . PRO B 1 210 ? 23.316 -11.819 12.700 1.00 31.06 190 PRO B CA 1
ATOM 2759 C C . PRO B 1 210 ? 22.371 -12.954 13.089 1.00 30.61 190 PRO B C 1
ATOM 2760 O O . PRO B 1 210 ? 21.869 -13.005 14.212 1.00 28.33 190 PRO B O 1
ATOM 2764 N N . SER B 1 211 ? 22.103 -13.856 12.142 1.00 29.40 191 SER B N 1
ATOM 2765 C CA . SER B 1 211 ? 21.185 -14.957 12.392 1.00 29.66 191 SER B CA 1
ATOM 2766 C C . SER B 1 211 ? 21.724 -16.231 11.750 1.00 31.79 191 SER B C 1
ATOM 2767 O O . SER B 1 211 ? 22.527 -16.192 10.814 1.00 32.14 191 SER B O 1
ATOM 2770 N N . GLY B 1 212 ? 21.269 -17.364 12.260 1.00 27.25 192 GLY B N 1
ATOM 2771 C CA . GLY B 1 212 ? 21.785 -18.660 11.853 1.00 26.91 192 GLY B CA 1
ATOM 2772 C C . GLY B 1 212 ? 22.510 -19.349 12.999 1.00 25.81 192 GLY B C 1
ATOM 2773 O O . GLY B 1 212 ? 22.487 -18.897 14.145 1.00 22.93 192 GLY B O 1
ATOM 2774 N N . TRP B 1 213 ? 23.168 -20.468 12.666 1.00 21.84 193 TRP B N 1
ATOM 2775 C CA . TRP B 1 213 ? 23.902 -21.281 13.634 1.00 24.18 193 TRP B CA 1
ATOM 2776 C C . TRP B 1 213 ? 25.337 -20.778 13.763 1.00 23.17 193 TRP B C 1
ATOM 2777 O O . TRP B 1 213 ? 26.006 -20.575 12.747 1.00 21.03 193 TRP B O 1
ATOM 2788 N N . TYR B 1 214 ? 25.811 -20.583 15.006 1.00 22.27 194 TYR B N 1
ATOM 2789 C CA . TYR B 1 214 ? 27.192 -20.145 15.249 1.00 21.92 194 TYR B CA 1
ATOM 2790 C C . TYR B 1 214 ? 27.866 -20.980 16.333 1.00 24.89 194 TYR B C 1
ATOM 2791 O O . TYR B 1 214 ? 27.220 -21.380 17.312 1.00 23.09 194 TYR B O 1
ATOM 2800 N N . PRO B 1 215 ? 29.162 -21.249 16.203 1.00 22.78 195 PRO B N 1
ATOM 2801 C CA . PRO B 1 215 ? 29.847 -22.058 17.219 1.00 23.45 195 PRO B CA 1
ATOM 2802 C C . PRO B 1 215 ? 30.156 -21.229 18.456 1.00 24.91 195 PRO B C 1
ATOM 2803 O O . PRO B 1 215 ? 30.322 -20.011 18.382 1.00 26.61 195 PRO B O 1
ATOM 2807 N N . CYS B 1 216 ? 30.191 -21.898 19.610 1.00 23.79 196 CYS B N 1
ATOM 2808 C CA . CYS B 1 216 ? 30.530 -21.269 20.882 1.00 25.28 196 CYS B CA 1
ATOM 2809 C C . CYS B 1 216 ? 31.747 -21.960 21.466 1.00 23.74 196 CYS B C 1
ATOM 2810 O O . CYS B 1 216 ? 31.762 -23.197 21.602 1.00 25.75 196 CYS B O 1
ATOM 2813 N N . PHE B 1 217 ? 32.756 -21.164 21.810 1.00 22.91 197 PHE B N 1
ATOM 2814 C CA . PHE B 1 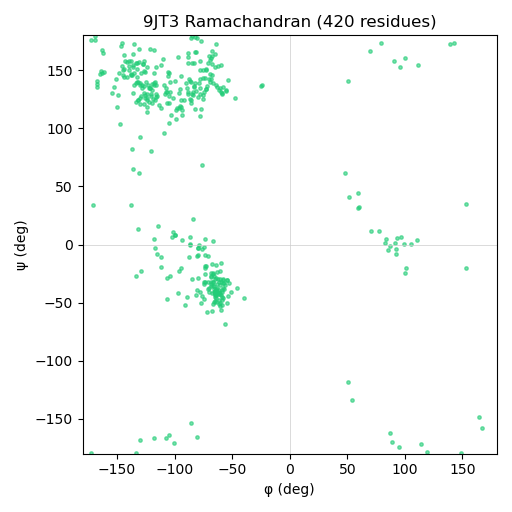217 ? 34.000 -21.656 22.388 1.00 26.20 197 PHE B CA 1
ATOM 2815 C C . PHE B 1 217 ? 34.144 -21.095 23.790 1.00 28.46 197 PHE B C 1
ATOM 2816 O O . PHE B 1 217 ? 33.847 -19.920 24.027 1.00 26.01 197 PHE B O 1
ATOM 2824 N N . ARG B 1 218 ? 34.623 -21.928 24.709 1.00 24.30 198 ARG B N 1
ATOM 2825 C CA . ARG B 1 218 ? 34.857 -21.485 26.079 1.00 29.92 198 ARG B CA 1
ATOM 2826 C C . ARG B 1 218 ? 36.038 -20.517 26.130 1.00 30.69 198 ARG B C 1
ATOM 2827 O O . ARG B 1 218 ? 37.028 -20.706 25.422 1.00 24.83 198 ARG B O 1
ATOM 2835 N N . ALA B 1 219 ? 35.949 -19.483 26.976 1.00 25.10 199 ALA B N 1
ATOM 2836 C CA . ALA B 1 219 ? 37.085 -18.578 27.138 1.00 33.55 199 ALA B CA 1
ATOM 2837 C C . ALA B 1 219 ? 36.933 -17.758 28.420 1.00 36.74 199 ALA B C 1
ATOM 2838 O O . ALA B 1 219 ? 35.885 -17.760 29.062 1.00 37.61 199 ALA B O 1
ATOM 2840 N N . GLN B 1 220 ? 38.023 -17.087 28.808 1.00 38.45 200 GLN B N 1
ATOM 2841 C CA . GLN B 1 220 ? 38.030 -16.165 29.936 1.00 40.72 200 GLN B CA 1
ATOM 2842 C C . GLN B 1 220 ? 37.637 -14.763 29.475 1.00 36.85 200 GLN B C 1
ATOM 2843 O O . GLN B 1 220 ? 37.735 -14.425 28.293 1.00 32.82 200 GLN B O 1
ATOM 2849 N N . GLU B 1 221 ? 37.223 -13.930 30.438 1.00 38.82 201 GLU B N 1
ATOM 2850 C CA . GLU B 1 221 ? 36.860 -12.550 30.114 1.00 38.07 201 GLU B CA 1
ATOM 2851 C C . GLU B 1 221 ? 37.990 -11.826 29.389 1.00 37.09 201 GLU B C 1
ATOM 2852 O O . GLU B 1 221 ? 37.732 -10.964 28.539 1.00 33.24 201 GLU B O 1
ATOM 2858 N N . SER B 1 222 ? 39.247 -12.193 29.673 1.00 32.80 202 SER B N 1
ATOM 2859 C CA . SER B 1 222 ? 40.381 -11.498 29.078 1.00 34.24 202 SER B CA 1
ATOM 2860 C C . SER B 1 222 ? 40.481 -11.728 27.581 1.00 31.58 202 SER B C 1
ATOM 2861 O O . SER B 1 222 ? 41.216 -10.999 26.904 1.00 30.90 202 SER B O 1
ATOM 2864 N N . ALA B 1 223 ? 39.796 -12.747 27.053 1.00 29.97 203 ALA B N 1
ATOM 2865 C CA . ALA B 1 223 ? 39.845 -13.019 25.623 1.00 29.61 203 ALA B CA 1
ATOM 2866 C C . ALA B 1 223 ? 39.053 -12.005 24.796 1.00 27.98 203 ALA B C 1
ATOM 2867 O O . ALA B 1 223 ? 39.273 -11.926 23.583 1.00 26.95 203 ALA B O 1
ATOM 2869 N N . VAL B 1 224 ? 38.138 -11.250 25.404 1.00 30.87 204 VAL B N 1
ATOM 2870 C CA . VAL B 1 224 ? 37.306 -10.294 24.659 1.00 31.07 204 VAL B CA 1
ATOM 2871 C C . VAL B 1 224 ? 38.185 -9.118 24.227 1.00 30.66 204 VAL B C 1
ATOM 2872 O O . VAL B 1 224 ? 38.319 -8.893 23.013 1.00 29.45 204 VAL B O 1
ATOM 2876 N N . PRO B 1 225 ? 38.851 -8.371 25.125 1.00 31.29 205 PRO B N 1
ATOM 2877 C CA . PRO B 1 225 ? 39.824 -7.383 24.614 1.00 32.98 205 PRO B CA 1
ATOM 2878 C C . PRO B 1 225 ? 40.922 -8.013 23.766 1.00 30.64 205 PRO B C 1
ATOM 2879 O O . PRO B 1 225 ? 41.424 -7.365 22.833 1.00 29.47 205 PRO B O 1
ATOM 2883 N N . ALA B 1 226 ? 41.306 -9.270 24.038 1.00 31.57 206 ALA B N 1
ATOM 2884 C CA . ALA B 1 226 ? 42.352 -9.887 23.225 1.00 28.63 206 ALA B CA 1
ATOM 2885 C C . ALA B 1 226 ? 41.888 -10.067 21.790 1.00 30.36 206 ALA B C 1
ATOM 2886 O O . ALA B 1 226 ? 42.659 -9.842 20.853 1.00 28.82 206 ALA B O 1
ATOM 2888 N N . ALA B 1 227 ? 40.632 -10.491 21.598 1.00 26.32 207 ALA B N 1
ATOM 2889 C CA . ALA B 1 227 ? 40.088 -10.589 20.242 1.00 30.40 207 ALA B CA 1
ATOM 2890 C C . ALA B 1 227 ? 40.009 -9.215 19.572 1.00 26.73 207 ALA B C 1
ATOM 2891 O O . ALA B 1 227 ? 40.298 -9.084 18.379 1.00 28.64 207 ALA B O 1
ATOM 2893 N N . VAL B 1 228 ? 39.577 -8.198 20.310 1.00 27.30 208 VAL B N 1
ATOM 2894 C CA . VAL B 1 228 ? 39.500 -6.845 19.755 1.00 28.18 208 VAL B CA 1
ATOM 2895 C C . VAL B 1 228 ? 40.888 -6.369 19.325 1.00 31.01 208 VAL B C 1
ATOM 2896 O O . VAL B 1 228 ? 41.078 -5.897 18.195 1.00 31.23 208 VAL B O 1
ATOM 2900 N N . MET B 1 229 ? 41.876 -6.496 20.231 1.00 31.20 209 MET B N 1
ATOM 2901 C CA . MET B 1 229 ? 43.292 -6.262 19.902 1.00 33.71 209 MET B CA 1
ATOM 2902 C C . MET B 1 229 ? 43.680 -6.952 18.595 1.00 34.20 209 MET B C 1
ATOM 2903 O O . MET B 1 229 ? 44.427 -6.396 17.784 1.00 32.41 209 MET B O 1
ATOM 2908 N N . LEU B 1 230 ? 43.135 -8.148 18.344 1.00 30.09 210 LEU B N 1
ATOM 2909 C CA . LEU B 1 230 ? 43.499 -8.913 17.159 1.00 30.34 210 LEU B CA 1
ATOM 2910 C C . LEU B 1 230 ? 42.674 -8.553 15.921 1.00 32.41 210 LEU B C 1
ATOM 2911 O O . LEU B 1 230 ? 42.794 -9.241 14.901 1.00 35.58 210 LEU B O 1
ATOM 2916 N N . GLY B 1 231 ? 41.831 -7.522 15.983 1.00 34.24 211 GLY B N 1
ATOM 2917 C CA . GLY B 1 231 ? 41.063 -7.094 14.830 1.00 37.01 211 GLY B CA 1
ATOM 2918 C C . GLY B 1 231 ? 39.619 -7.566 14.757 1.00 32.28 211 GLY B C 1
ATOM 2919 O O . GLY B 1 231 ? 38.932 -7.229 13.778 1.00 32.50 211 GLY B O 1
ATOM 2920 N N . ALA B 1 232 ? 39.129 -8.321 15.744 1.00 27.38 212 ALA B N 1
ATOM 2921 C CA . ALA B 1 232 ? 37.728 -8.753 15.727 1.00 30.13 212 ALA B CA 1
ATOM 2922 C C . ALA B 1 232 ? 36.802 -7.648 16.263 1.00 29.59 212 ALA B C 1
ATOM 2923 O O . ALA B 1 232 ? 37.239 -6.672 16.884 1.00 29.08 212 ALA B O 1
ATOM 2925 N N . SER B 1 233 ? 35.497 -7.807 16.023 1.00 32.86 213 SER B N 1
ATOM 2926 C CA . SER B 1 233 ? 34.500 -6.824 16.454 1.00 30.92 213 SER B CA 1
ATOM 2927 C C . SER B 1 233 ? 33.380 -7.511 17.216 1.00 29.35 213 SER B C 1
ATOM 2928 O O . SER B 1 233 ? 32.799 -8.481 16.726 1.00 31.31 213 SER B O 1
ATOM 2931 N N . VAL B 1 234 ? 33.079 -7.014 18.412 1.00 25.74 214 VAL B N 1
ATOM 2932 C CA . VAL B 1 234 ? 31.962 -7.557 19.171 1.00 28.61 214 VAL B CA 1
ATOM 2933 C C . VAL B 1 234 ? 30.652 -7.107 18.530 1.00 27.46 214 VAL B C 1
ATOM 2934 O O . VAL B 1 234 ? 30.494 -5.933 18.173 1.00 26.05 214 VAL B O 1
ATOM 2938 N N . LEU B 1 235 ? 29.715 -8.038 18.356 1.00 25.50 215 LEU B N 1
ATOM 2939 C CA . LEU B 1 235 ? 28.397 -7.702 17.825 1.00 25.22 215 LEU B CA 1
ATOM 2940 C C . LEU B 1 235 ? 27.323 -7.665 18.895 1.00 28.28 215 LEU B C 1
ATOM 2941 O O . LEU B 1 235 ? 26.323 -6.944 18.742 1.00 27.95 215 LEU B O 1
ATOM 2946 N N . LEU B 1 236 ? 27.497 -8.425 19.975 1.00 30.08 216 LEU B N 1
ATOM 2947 C CA . LEU B 1 236 ? 26.500 -8.466 21.037 1.00 30.84 216 LEU B CA 1
ATOM 2948 C C . LEU B 1 236 ? 27.111 -9.149 22.250 1.00 32.39 216 LEU B C 1
ATOM 2949 O O . LEU B 1 236 ? 27.789 -10.166 22.103 1.00 32.02 216 LEU B O 1
ATOM 2954 N N . ARG B 1 237 ? 26.893 -8.574 23.436 1.00 33.02 217 ARG B N 1
ATOM 2955 C CA . ARG B 1 237 ? 27.206 -9.235 24.700 1.00 36.10 217 ARG B CA 1
ATOM 2956 C C . ARG B 1 237 ? 25.896 -9.549 25.419 1.00 42.28 217 ARG B C 1
ATOM 2957 O O . ARG B 1 237 ? 25.138 -8.629 25.746 1.00 44.67 217 ARG B O 1
ATOM 2965 N N . TYR B 1 238 ? 25.611 -10.841 25.637 1.00 45.78 218 TYR B N 1
ATOM 2966 C CA . TYR B 1 238 ? 24.349 -11.291 26.237 1.00 46.31 218 TYR B CA 1
ATOM 2967 C C . TYR B 1 238 ? 24.627 -12.323 27.333 1.00 54.80 218 TYR B C 1
ATOM 2968 O O . TYR B 1 238 ? 25.780 -12.663 27.617 1.00 51.29 218 TYR B O 1
ATOM 2977 N N . ASP B 1 239 ? 23.562 -12.828 27.966 1.00 56.63 219 ASP B N 1
ATOM 2978 C CA . ASP B 1 239 ? 23.693 -13.695 29.134 1.00 58.55 219 ASP B CA 1
ATOM 2979 C C . ASP B 1 239 ? 22.991 -15.030 28.927 1.00 61.90 219 ASP B C 1
ATOM 2980 O O . ASP B 1 239 ? 21.795 -15.072 28.626 1.00 65.03 219 ASP B O 1
ATOM 2985 N N . CYS B 1 240 ? 23.736 -16.112 29.124 1.00 63.70 220 CYS B N 1
ATOM 2986 C CA . CYS B 1 240 ? 23.327 -17.505 29.048 1.00 67.75 220 CYS B CA 1
ATOM 2987 C C . CYS B 1 240 ? 23.014 -18.052 30.427 1.00 73.23 220 CYS B C 1
ATOM 2988 O O . CYS B 1 240 ? 23.473 -17.515 31.440 1.00 71.84 220 CYS B O 1
ATOM 2991 N N . PRO B 1 241 ? 22.270 -19.161 30.507 1.00 70.95 221 PRO B N 1
ATOM 2992 C CA . PRO B 1 241 ? 22.078 -19.821 31.803 1.00 73.65 221 PRO B CA 1
ATOM 2993 C C . PRO B 1 241 ? 23.354 -20.412 32.374 1.00 72.35 221 PRO B C 1
ATOM 2994 O O . PRO B 1 241 ? 23.302 -21.038 33.437 1.00 75.07 221 PRO B O 1
ATOM 2998 N N . ASP B 1 242 ? 24.496 -20.229 31.708 1.00 72.73 222 ASP B N 1
ATOM 2999 C CA . ASP B 1 242 ? 25.772 -20.746 32.185 1.00 72.29 222 ASP B CA 1
ATOM 3000 C C . ASP B 1 242 ? 26.877 -19.697 32.145 1.00 67.74 222 ASP B C 1
ATOM 3001 O O . ASP B 1 242 ? 28.056 -20.050 32.277 1.00 68.32 222 ASP B O 1
ATOM 3006 N N . GLY B 1 243 ? 26.540 -18.425 31.962 1.00 69.20 223 GLY B N 1
ATOM 3007 C CA . GLY B 1 243 ? 27.543 -17.387 31.955 1.00 60.56 223 GLY B CA 1
ATOM 3008 C C . GLY B 1 243 ? 27.312 -16.343 30.885 1.00 54.97 223 GLY B C 1
ATOM 3009 O O . GLY B 1 243 ? 26.421 -16.470 30.034 1.00 56.59 223 GLY B O 1
ATOM 3010 N N . PRO B 1 244 ? 28.103 -15.274 30.922 1.00 46.78 224 PRO B N 1
ATOM 3011 C CA . PRO B 1 244 ? 28.015 -14.257 29.870 1.00 45.32 224 PRO B CA 1
ATOM 3012 C C . PRO B 1 244 ? 28.543 -14.803 28.554 1.00 41.47 224 PRO B C 1
ATOM 3013 O O . PRO B 1 244 ? 29.467 -15.622 28.521 1.00 38.18 224 PRO B O 1
ATOM 3017 N N . ALA B 1 245 ? 27.943 -14.342 27.459 1.00 39.49 225 ALA B N 1
ATOM 3018 C CA . ALA B 1 245 ? 28.371 -14.735 26.123 1.00 36.47 225 ALA B CA 1
ATOM 3019 C C . ALA B 1 245 ? 28.575 -13.493 25.264 1.00 37.65 225 ALA B C 1
ATOM 3020 O O . ALA B 1 245 ? 27.893 -12.475 25.435 1.00 35.77 225 ALA B O 1
ATOM 3022 N N . VAL B 1 246 ? 29.527 -13.575 24.341 1.00 28.19 226 VAL B N 1
ATOM 3023 C CA . VAL B 1 246 ? 29.816 -12.474 23.437 1.00 30.18 226 VAL B CA 1
ATOM 3024 C C . VAL B 1 246 ? 29.842 -13.018 22.016 1.00 31.01 226 VAL B C 1
ATOM 3025 O O . VAL B 1 246 ? 30.566 -13.980 21.734 1.00 30.44 226 VAL B O 1
ATOM 3029 N N . VAL B 1 247 ? 29.052 -12.408 21.122 1.00 26.33 227 VAL B N 1
ATOM 3030 C CA . VAL B 1 247 ? 29.089 -12.724 19.691 1.00 25.81 227 VAL B CA 1
ATOM 3031 C C . VAL B 1 247 ? 30.133 -11.837 19.012 1.00 26.55 227 VAL B C 1
ATOM 3032 O O . VAL B 1 247 ? 30.111 -10.598 19.159 1.00 26.73 227 VAL B O 1
ATOM 3036 N N . VAL B 1 248 ? 31.025 -12.463 18.247 1.00 26.15 228 VAL B N 1
ATOM 3037 C CA . VAL B 1 248 ? 32.217 -11.827 17.704 1.00 28.39 228 VAL B CA 1
ATOM 3038 C C . VAL B 1 248 ? 32.258 -12.030 16.199 1.00 29.26 228 VAL B C 1
ATOM 3039 O O . VAL B 1 248 ? 32.018 -13.133 15.702 1.00 26.98 228 VAL B O 1
ATOM 3043 N N . SER B 1 249 ? 32.596 -10.966 15.485 1.00 27.42 229 SER B N 1
ATOM 3044 C CA . SER B 1 249 ? 32.901 -11.012 14.062 1.00 28.21 229 SER B CA 1
ATOM 3045 C C . SER B 1 249 ? 34.420 -11.050 13.887 1.00 30.68 229 SER B C 1
ATOM 3046 O O . SER B 1 249 ? 35.111 -10.092 14.253 1.00 29.28 229 SER B O 1
ATOM 3049 N N . ALA B 1 250 ? 34.937 -12.145 13.342 1.00 31.76 230 ALA B N 1
ATOM 3050 C CA . ALA B 1 250 ? 36.372 -12.259 13.113 1.00 32.77 230 ALA B CA 1
ATOM 3051 C C . ALA B 1 250 ? 36.816 -11.270 12.037 1.00 34.49 230 ALA B C 1
ATOM 3052 O O . ALA B 1 250 ? 35.987 -10.742 11.290 1.00 32.78 230 ALA B O 1
ATOM 3054 N N . PRO B 1 251 ? 38.125 -10.983 11.958 1.00 36.02 231 PRO B N 1
ATOM 3055 C CA . PRO B 1 251 ? 38.618 -10.083 10.902 1.00 37.38 231 PRO B CA 1
ATOM 3056 C C . PRO B 1 251 ? 38.162 -10.471 9.508 1.00 37.67 231 PRO B C 1
ATOM 3057 O O . PRO B 1 251 ? 37.815 -9.593 8.710 1.00 41.47 231 PRO B O 1
ATOM 3061 N N . GLY B 1 252 ? 38.158 -11.756 9.196 1.00 36.47 232 G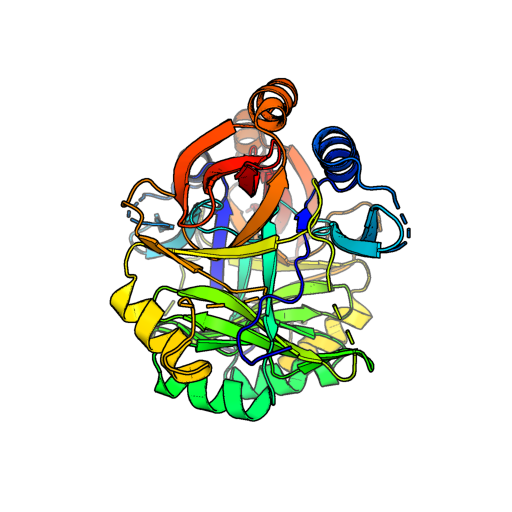LY B N 1
ATOM 3062 C CA . GLY B 1 252 ? 37.639 -12.239 7.931 1.00 41.82 232 GLY B CA 1
ATOM 3063 C C . GLY B 1 252 ? 36.127 -12.238 7.812 1.00 39.94 232 GLY B C 1
ATOM 3064 O O . GLY B 1 252 ? 35.607 -12.622 6.761 1.00 43.58 232 GLY B O 1
ATOM 3065 N N . GLY B 1 253 ? 35.399 -11.845 8.853 1.00 35.80 233 GLY B N 1
ATOM 3066 C CA . GLY B 1 253 ? 33.960 -11.691 8.767 1.00 37.71 233 GLY B CA 1
ATOM 3067 C C . GLY B 1 253 ? 33.125 -12.833 9.328 1.00 34.88 233 GLY B C 1
ATOM 3068 O O . GLY B 1 253 ? 31.961 -12.600 9.689 1.00 36.35 233 GLY B O 1
ATOM 3069 N N . GLU B 1 254 ? 33.657 -14.055 9.394 1.00 35.97 234 GLU B N 1
ATOM 3070 C CA . GLU B 1 254 ? 32.913 -15.152 10.007 1.00 31.39 234 GLU B CA 1
ATOM 3071 C C . GLU B 1 254 ? 32.586 -14.816 11.462 1.00 30.50 234 GLU B C 1
ATOM 3072 O O . GLU B 1 254 ? 33.273 -14.024 12.114 1.00 28.20 234 GLU B O 1
ATOM 3078 N N . VAL B 1 255 ? 31.516 -15.411 11.975 1.00 28.95 235 VAL B N 1
ATOM 3079 C CA . VAL B 1 255 ? 31.007 -15.064 13.295 1.00 28.75 235 VAL B CA 1
ATOM 3080 C C . VAL B 1 255 ? 31.087 -16.292 14.193 1.00 27.64 235 VAL B C 1
ATOM 3081 O O . VAL B 1 255 ? 30.803 -17.420 13.758 1.00 27.24 235 VAL B O 1
ATOM 3085 N N . PHE B 1 256 ? 31.493 -16.070 15.442 1.00 23.68 236 PHE B N 1
ATOM 3086 C CA . PHE B 1 256 ? 31.507 -17.116 16.452 1.00 25.41 236 PHE B CA 1
ATOM 3087 C C . PHE B 1 256 ? 31.175 -16.477 17.792 1.00 27.82 236 PHE B C 1
ATOM 3088 O O . PHE B 1 256 ? 31.031 -15.254 17.905 1.00 28.18 236 PHE B O 1
ATOM 3096 N N . THR B 1 257 ? 31.009 -17.320 18.804 1.00 24.99 237 THR B N 1
ATOM 3097 C CA . THR B 1 257 ? 30.620 -16.867 20.132 1.00 26.66 237 THR B CA 1
ATOM 3098 C C . THR B 1 257 ? 31.615 -17.346 21.182 1.00 27.39 237 THR B C 1
ATOM 3099 O O . THR B 1 257 ? 32.122 -18.469 21.107 1.00 25.12 237 THR B O 1
ATOM 3103 N N . LEU B 1 258 ? 31.912 -16.473 22.136 1.00 27.96 238 LEU B N 1
ATOM 3104 C CA . LEU B 1 258 ? 32.749 -16.785 23.291 1.00 29.71 238 LEU B CA 1
ATOM 3105 C C . LEU B 1 258 ? 31.852 -16.934 24.510 1.00 32.58 238 LEU B C 1
ATOM 3106 O O . LEU B 1 258 ? 31.141 -15.988 24.872 1.00 32.10 238 LEU B O 1
ATOM 3111 N N . LEU B 1 259 ? 31.901 -18.102 25.151 1.00 28.07 239 LEU B N 1
ATOM 3112 C CA . LEU B 1 259 ? 31.231 -18.331 26.431 1.00 30.73 239 LEU B CA 1
ATOM 3113 C C . LEU B 1 259 ? 32.223 -18.054 27.558 1.00 36.87 239 LEU B C 1
ATOM 3114 O O . LEU B 1 259 ? 33.238 -18.749 27.686 1.00 33.48 239 LEU B O 1
ATOM 3119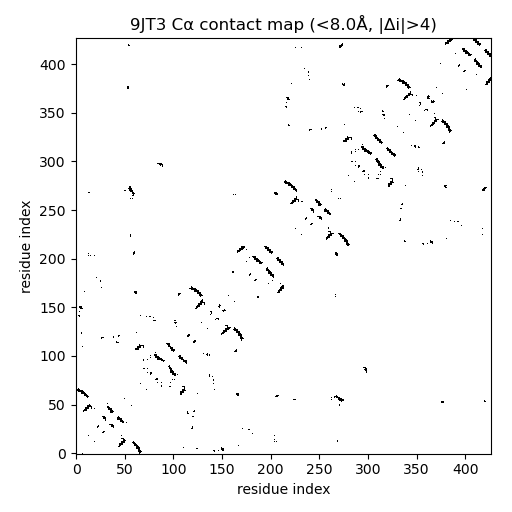 N N . LEU B 1 260 ? 31.946 -17.037 28.374 1.00 33.53 240 LEU B N 1
ATOM 3120 C CA . LEU B 1 260 ? 32.930 -16.594 29.356 1.00 41.11 240 LEU B CA 1
ATOM 3121 C C . LEU B 1 260 ? 32.862 -17.456 30.614 1.00 52.07 240 LEU B C 1
ATOM 3122 O O . LEU B 1 260 ? 31.775 -17.762 31.113 1.00 51.68 240 LEU B O 1
ATOM 3127 N N . THR B 1 261 ? 34.046 -17.835 31.123 1.00 57.43 241 THR B N 1
ATOM 3128 C CA . THR B 1 261 ? 34.252 -18.889 32.145 1.00 59.09 241 THR B CA 1
ATOM 3129 C C . THR B 1 261 ? 33.007 -19.358 32.905 1.00 64.18 241 THR B C 1
ATOM 3130 O O . THR B 1 261 ? 32.255 -20.207 32.419 1.00 64.24 241 THR B O 1
#

Foldseek 3Di:
DAFFQWDAKEWEFQCQVLVVVLLCQLFVFDWVQKMFTDDPRHTAYIYGHNVPDDDDDDTFMAIETEAQDAVVLQVLQVVLQKHWPADQDDDPCQFTKTWIAFNVGAIHIYTNGVWDDDGNHFQDKEFEDQCQPSRVSSSCSRRNPCQQCVHYHYDHDDPQADGHIATEGEHAPVSVVVQVVSPKDWGDWDADPQAIKTWIQHNRGHIHIYGHD/DAFFQWDAKEKEFQCQVLVCVLLCQLQVWDWVQKIFTDDPHGTAYIYGYPDDDPDDDAMAMAIEGEDQDVVVLQVCQVVLQKHFPADQDADDQQFTKTWIAFNVGAIHIYTNGNDDDPDFRHWQGKEWEDQCCVSRVSNSCSRRNPCQCVVGYHYHYDDPVADGHIAIEGEHAPVSVVVQVVVPKDWDDWAADPQAIKTWIQHNSGYIHMYGHD

Radius of gyration: 22.73 Å; Cα contacts (8 Å, |Δi|>4): 1048; chains: 2; bounding box: 41×49×66 Å

Organism: Streptomyces sp. (NCBI:txid1931)

Secondary structure (DSSP, 8-state):
--TT-EEEEEEEES-HHHHHHHHHHHH--B---EEEEEETTEEEEEEEEGGGS-S-EE-EEEEEEE-S-HHHHHHHHHHTT-EEEEEEEEETTTEEEEEEE-TT--EEEEEEE----STTSEEEEEEEES-HHHHHHHHHHHH-TTTT----EEEE--TTS--EEEEEEEE-TTHHHHHHHTT-EEEEEEEETTEEEEEEE-TTS-EEEEEE-/--TT-EEEEEEEES-HHHHHHHHHHHH--B---EEEEEETTEEEEEEEE----SS-EE-EEEEEEE-S-HHHHHHHHHHTT-EEEEEEEEETTTEEEEEEE-TT--EEEEEEE-----STTSEEEEEEEES-HHHHHHHHHHHH-TTTT----EEEE--TTS--EEEEEEEE-TTHHHHHHHTT-EEEEEEEETTEEEEEEE-TTS-EEEEEE-

Sequence (427 aa):
PAPGEPTWVDLLTPDRGAALQFYSALFGWEFSPYTMCRLRGREVCSIGDLGENPGPALGGWSSYLSVDDADAAAAAVPELGGAVLLGPIDILAQGRMLLAGDPSGHRVGLWQAKPDDGIGAYTRSELLTGASATDGAFYRGLFGADFATRRAAIRQVGPAAPSGWYPCFRAQESAVPAAVMLGASVLLRYDCPDGPAVVVSAPGGEVFTLLLTPAPGEPTWVDDLLTPDRGAALQFYSALFGWEFSPYTMCRLRGREVCSIGDLGENPGPALGGWSSYLSVDDADAAAAAVPELGGAVLLGPIDILAQGRMLLAGDPSGHRVGLWQAKEPDDGIGAYTRSELLTGASATDGAFYRGLFGADFATRRAAIRQVGPAAPSGWYPCFRAQESAVPAAVMLGASVLLRYDCPDGPAVVVSAPGGEVFTLLLT